Protein AF-W2XQ19-F1 (afdb_monomer)

InterPro domains:
  IPR007527 Zinc finger, SWIM-type [PS50966] (382-413)

Nearest PDB structures (foldseek):
  2lcc-assembly1_A  TM=5.956E-01  e=3.019E-01  Homo sapiens
  7jil-assembly1_P  TM=5.906E-01  e=4.574E-01  Flavobacterium johnsoniae
  6bph-assembly1_A-2  TM=5.770E-01  e=8.098E-01  Homo sapiens
  2eko-assembly1_A  TM=5.003E-01  e=1.165E+00  Homo sapiens
  2z59-assembly1_A  TM=5.015E-01  e=5.828E+00  Mus musculus

pLDDT: mean 86.57, std 11.74, range [40.53, 98.38]

Solvent-accessible surface area (backbone atoms only — not comparable to full-atom values): 29221 Å² total; per-residue (Å²): 130,65,74,77,68,33,32,41,75,40,78,76,48,74,51,76,43,78,47,97,85,74,44,79,33,49,36,41,30,33,34,20,60,50,26,44,48,44,54,59,24,32,59,67,38,20,71,89,72,46,34,48,36,38,53,58,75,36,73,49,47,27,62,87,58,27,30,42,27,46,34,24,32,64,21,24,41,61,39,97,88,75,42,60,37,65,42,53,46,57,28,35,37,39,41,26,54,58,96,40,34,66,55,45,33,52,53,52,52,51,53,35,50,47,31,31,76,76,70,72,42,81,70,69,58,40,32,39,39,36,60,97,44,68,39,56,54,52,21,46,41,76,77,32,74,82,44,44,52,21,17,47,79,76,61,83,92,54,56,70,58,37,63,29,59,37,72,39,25,34,52,40,54,51,49,49,52,36,53,53,30,46,74,73,69,37,50,70,60,35,50,51,46,42,61,64,49,54,27,93,66,35,53,30,41,23,45,38,61,69,78,37,49,30,46,53,35,63,55,65,31,54,54,52,48,52,53,46,51,55,60,73,46,47,87,54,52,43,24,54,72,67,50,32,65,72,46,40,52,42,50,50,39,37,49,63,38,54,71,55,48,77,81,52,81,68,66,33,16,34,36,46,57,50,61,68,50,69,65,37,53,54,51,12,58,40,41,68,36,87,46,13,41,40,81,36,70,54,95,95,37,76,45,27,38,37,30,46,26,80,64,19,24,50,93,54,98,37,91,56,47,48,68,51,46,69,67,58,50,49,50,29,56,37,22,60,70,36,42,74,74,80,91,74,62,72,83,47,44,50,74,51,60,57,32,58,38,50,35,37,51,73,46,97,68,93,78,86,74,66,58,60,56,52,60,46,56,59,72,56,49,52,49,46,50,58,25,42,48,58,46,44,63,55,20,25,48,28,26,59,54,38,28,67,54,55,26,45,36,35,77,76,64,68,44,51,65,68,53,34,56,72,57,44,79,92,68,79,76,86,71,82,76,77,79,77,77,64,99,80,73,75,64,42,70,82,38,69,90,52,6,34,74,57,33,43,59,43,43,75,75,36,62,68,70,59,48,69,22,38,39,45,40,78,44,79,43,81,50,101,93,45,79,43,77,45,77,40,61,27,34,29,41,72,54,50,77,57,96,95,40,61,33,30,43,66,51,44,83,58,94,84,64,85,74,80,64,34,42,58,67,56,45,20,49,34,52,26,48,17,54,67,74,67,51,66,55,112

Organism: NCBI:txid1317063

Mean predicted aligned error: 12.82 Å

Foldseek 3Di:
DPPVQQLDKDFLDKDWDQDPVRDIKIKTKIAGNLLLCLLVLQCVACVPQFWEKEWDWFFQLALLTWTKIFIFGKFWDQDQFPGIFIATRGNIIMTMNDQALVSLLVNLVSSQVCCCVPVVDGHAGAEYAYEQDPSNLNSCCVNHVNHQYQYADDDPVCVLLLLALEPLLSVLLLVQVLVVCVVVVNPVVSVVCCVQQVPPRRVRQHQCSSVFFLDGNDCVNVVVLSVVLCVQCDPSGNHHPCCCVPPSVSSSSCVSSPVQPPVPNHSGHSADWDFDDLVLLVLLVQFLDAQQKDFDDDPNDGFKMKGFDPQQGPPDLHPNPGGPDPVLVVQQVCSNNNDHDPPDHSVCCCVRHSGMKIKGFQDDDQADDPLLDRTDDPVRQVVQVNGIDISGNVRSSRRGDGSRSQNCCVVPRVRDSVSNSVNDDPDNDDHDDPPDPDPPDQADCCHDDLNLVNLLVCCVSCVCPLAQFWWWDWDWDQDPVGTDTDIFIWTWHRWDDDPNFIWIATHTPDPPDDDDTDGSNRVSVRSSVCVNVVHGRD

Radius of gyration: 28.36 Å; Cα contacts (8 Å, |Δi|>4): 983; chains: 1; bounding box: 68×87×69 Å

Secondary structure (DSSP, 8-state):
--GGGTS--EEEEEEEEE-TTSPEEEEEEEE-HHHHTHHHHHHHHSTTT-EEEEE--B--SBTT-PEEEEEEEEEEEEETTTEEEEEEEEEEEEEESS--HHHHHHHHHHHHHHHHHHHSS---EEEEEE-S-HHHHHHHHHH-TT-EEEE----GGGTTGGG-SSHHHHHHHHHHHHHHHHHTT-HHHHHHHHHHHSSTTT---STTTTSSTT--S--HHHHHHHHHHHHHHTT-TTB-HHHIIIIIHHHHHHHHHHHHHTT--PPP-SS--EEPPHHHHHHHHHHTSTTSEEEEEETTEEEEEEEE-GGG-TTSS-TT-----HHHHHHHHHHTTT---SS--GGGIIIIISSEEEEEE---------TT-SEE-HHHHHHHHHHEEE-SHHHHHHSS--HHHHHHHHHHS---HHHHHHHS-SSPPPPPPPPPPPTT-PPPTTSSTT-HHHHHHHHHH-TTTTTT-EEEEEEEEEETTEEEEEEEEEEEPPPEEETTEEEB-EEESSTT---PPB-HHHHHHHHHHHHHTT----

Structure (mmCIF, N/CA/C/O backbone):
data_AF-W2XQ19-F1
#
_entry.id   AF-W2XQ19-F1
#
loop_
_atom_site.group_PDB
_atom_site.id
_atom_site.type_symbol
_atom_site.label_atom_id
_atom_site.label_alt_id
_atom_site.label_comp_id
_atom_site.label_asym_id
_atom_site.label_entity_id
_atom_site.label_seq_id
_atom_site.pdbx_PDB_ins_code
_atom_site.Cartn_x
_atom_site.Cartn_y
_atom_site.Cartn_z
_atom_site.occupancy
_atom_site.B_iso_or_equiv
_atom_site.auth_seq_id
_atom_site.auth_comp_id
_atom_site.auth_asym_id
_atom_site.auth_atom_id
_atom_site.pdbx_PDB_model_num
ATOM 1 N N . LEU A 1 1 ? -34.013 -11.046 6.989 1.00 50.22 1 LEU A N 1
ATOM 2 C CA . LEU A 1 1 ? -34.035 -10.054 8.091 1.00 50.22 1 LEU A CA 1
ATOM 3 C C . LEU A 1 1 ? -34.482 -8.712 7.527 1.00 50.22 1 LEU A C 1
ATOM 5 O O . LEU A 1 1 ? -33.876 -8.300 6.537 1.00 50.22 1 LEU A O 1
ATOM 9 N N . PRO A 1 2 ? -35.507 -8.062 8.109 1.00 53.50 2 PRO A N 1
ATOM 10 C CA . PRO A 1 2 ? -35.927 -6.715 7.716 1.00 53.50 2 PRO A CA 1
ATOM 11 C C . PRO A 1 2 ? -34.739 -5.743 7.729 1.00 53.50 2 PRO A C 1
ATOM 13 O O . PRO A 1 2 ? -33.832 -5.902 8.550 1.00 53.50 2 PRO A O 1
ATOM 16 N N . SER A 1 3 ? -34.719 -4.759 6.822 1.00 59.03 3 SER A N 1
ATOM 17 C CA . SER A 1 3 ? -33.592 -3.819 6.677 1.00 59.03 3 SER A CA 1
ATOM 18 C C . SER A 1 3 ? -33.279 -3.067 7.975 1.00 59.03 3 SER A C 1
ATOM 20 O O . SER A 1 3 ? -32.106 -2.873 8.278 1.00 59.03 3 SER A O 1
ATOM 22 N N . ALA A 1 4 ? -34.306 -2.757 8.776 1.00 60.00 4 ALA A N 1
ATOM 23 C CA . ALA A 1 4 ? -34.191 -2.049 10.051 1.00 60.00 4 ALA A CA 1
ATOM 24 C C . ALA A 1 4 ? -33.235 -2.721 11.059 1.00 60.00 4 ALA A C 1
ATOM 26 O O . ALA A 1 4 ? -32.484 -2.034 11.739 1.00 60.00 4 ALA A O 1
ATOM 27 N N . TYR A 1 5 ? -33.180 -4.058 11.107 1.00 73.62 5 TYR A N 1
ATOM 28 C CA . TYR A 1 5 ? -32.323 -4.787 12.060 1.00 73.62 5 TYR A CA 1
ATOM 29 C C . TYR A 1 5 ? -30.853 -4.880 11.637 1.00 73.62 5 TYR A C 1
ATOM 31 O O . TYR A 1 5 ? -30.001 -5.328 12.411 1.00 73.62 5 TYR A O 1
ATOM 39 N N . GLN A 1 6 ? -30.539 -4.557 10.381 1.00 79.94 6 GLN A N 1
ATOM 40 C CA . GLN A 1 6 ? -29.196 -4.775 9.845 1.00 79.94 6 GLN A CA 1
ATOM 41 C C . GLN A 1 6 ? -28.210 -3.688 10.273 1.00 79.94 6 GLN A C 1
ATOM 43 O O . GLN A 1 6 ? -27.026 -3.985 10.442 1.00 79.94 6 GLN A O 1
ATOM 48 N N . ASP A 1 7 ? -28.714 -2.470 10.462 1.00 83.25 7 ASP A N 1
ATOM 49 C CA . ASP A 1 7 ? -27.921 -1.274 10.749 1.00 83.25 7 ASP A CA 1
ATOM 50 C C . ASP A 1 7 ? -28.029 -0.818 12.217 1.00 83.25 7 ASP A C 1
ATOM 52 O O . ASP A 1 7 ? -27.381 0.148 12.610 1.00 83.25 7 ASP A O 1
ATOM 56 N N . GLU A 1 8 ? -28.804 -1.542 13.030 1.00 87.75 8 GLU A N 1
ATOM 57 C CA . GLU A 1 8 ? -28.937 -1.326 14.471 1.00 87.75 8 GLU A CA 1
ATOM 58 C C . GLU A 1 8 ? -27.582 -1.428 15.189 1.00 87.75 8 GLU A C 1
ATOM 60 O O . GLU A 1 8 ? -26.758 -2.299 14.878 1.00 87.75 8 GLU A O 1
ATOM 65 N N . LEU A 1 9 ? -27.372 -0.535 16.161 1.00 93.19 9 LEU A N 1
ATOM 66 C CA . LEU A 1 9 ? -26.183 -0.524 17.000 1.00 93.19 9 LEU A CA 1
ATOM 67 C C . LEU A 1 9 ? -26.186 -1.731 17.936 1.00 93.19 9 LEU A C 1
ATOM 69 O O . LEU A 1 9 ? -27.087 -1.917 18.745 1.00 93.19 9 LEU A O 1
ATOM 73 N N . ILE A 1 10 ? -25.129 -2.529 17.847 1.00 94.31 10 ILE A N 1
ATOM 74 C CA . ILE A 1 10 ? -24.847 -3.644 18.742 1.00 94.31 10 ILE A CA 1
ATOM 75 C C . ILE A 1 10 ? -23.614 -3.280 19.551 1.00 94.31 10 ILE A C 1
ATOM 77 O O . ILE A 1 10 ? -22.524 -3.149 18.990 1.00 94.31 10 ILE A O 1
ATOM 81 N N . VAL A 1 11 ? -23.776 -3.170 20.866 1.00 96.75 11 VAL A N 1
ATOM 82 C CA . VAL A 1 11 ? -22.646 -3.094 21.794 1.00 96.75 11 VAL A CA 1
ATOM 83 C C . VAL A 1 11 ? -22.060 -4.496 21.940 1.00 96.75 11 VAL A C 1
ATOM 85 O O . VAL A 1 11 ? -22.743 -5.430 22.350 1.00 96.75 11 VAL A O 1
ATOM 88 N N . LEU A 1 12 ? -20.796 -4.655 21.558 1.00 97.31 12 LEU A N 1
ATOM 89 C CA . LEU A 1 12 ? -20.065 -5.917 21.654 1.00 97.31 12 LEU A CA 1
ATOM 90 C C . LEU A 1 12 ? -19.408 -6.087 23.020 1.00 97.31 12 LEU A C 1
ATOM 92 O O . LEU A 1 12 ? -19.317 -7.209 23.516 1.00 97.31 12 LEU A O 1
ATOM 96 N N . HIS A 1 13 ? -18.910 -4.987 23.586 1.00 97.50 13 HIS A N 1
ATOM 97 C CA . HIS A 1 13 ? -18.215 -4.972 24.863 1.00 97.50 13 HIS A CA 1
ATOM 98 C C . HIS A 1 13 ? -18.127 -3.547 25.423 1.00 97.50 13 HIS A C 1
ATOM 100 O O . HIS A 1 13 ? -18.099 -2.576 24.666 1.00 97.50 13 HIS A O 1
ATOM 106 N N . THR A 1 14 ? -18.034 -3.434 26.742 1.00 96.94 14 THR A N 1
ATOM 107 C CA . THR A 1 14 ? -17.713 -2.196 27.456 1.00 96.94 14 THR A CA 1
ATOM 108 C C . THR A 1 14 ? -16.652 -2.508 28.493 1.00 96.94 14 THR A C 1
ATOM 110 O O . THR A 1 14 ? -16.767 -3.520 29.185 1.00 96.94 14 THR A O 1
ATOM 113 N N . PHE A 1 15 ? -15.661 -1.639 28.636 1.00 95.62 15 PHE A N 1
ATOM 114 C CA . PHE A 1 15 ? -14.580 -1.834 29.593 1.00 95.62 15 PHE A CA 1
ATOM 115 C C . PHE A 1 15 ? -14.173 -0.527 30.260 1.00 95.62 15 PHE A C 1
ATOM 117 O O . PHE A 1 15 ? -14.484 0.570 29.788 1.00 95.62 15 PHE A O 1
ATOM 124 N N . GLN A 1 16 ? -13.437 -0.682 31.356 1.00 94.06 16 GLN A N 1
ATOM 125 C CA . GLN A 1 16 ? -12.764 0.400 32.051 1.00 94.06 16 GLN A CA 1
ATOM 126 C C . GLN A 1 16 ? -11.279 0.074 32.226 1.00 94.06 16 GLN A C 1
ATOM 128 O O . GLN A 1 16 ? -10.871 -1.077 32.419 1.00 94.06 16 GLN A O 1
ATOM 133 N N . GLU A 1 17 ? -10.454 1.102 32.151 1.00 91.44 17 GLU A N 1
ATOM 134 C CA . GLU A 1 17 ? -9.017 1.033 32.347 1.00 91.44 17 GLU A CA 1
ATOM 135 C C . GLU A 1 17 ? -8.596 2.129 33.310 1.00 91.44 17 GLU A C 1
ATOM 137 O O . GLU A 1 17 ? -8.955 3.286 33.126 1.00 91.44 17 GLU A O 1
ATOM 142 N N . LYS A 1 18 ? -7.818 1.754 34.322 1.00 90.00 18 LYS A N 1
ATOM 143 C CA . LYS A 1 18 ? -7.140 2.718 35.175 1.00 90.00 18 LYS A CA 1
ATOM 144 C C . LYS A 1 18 ? -5.852 3.155 34.474 1.00 90.00 18 LYS A C 1
ATOM 146 O O . LYS A 1 18 ? -5.035 2.300 34.132 1.00 90.00 18 LYS A O 1
ATOM 151 N N . LEU A 1 19 ? -5.726 4.449 34.214 1.00 87.12 19 LEU A N 1
ATOM 152 C CA . LEU A 1 19 ? -4.583 5.082 33.567 1.00 87.12 19 LEU A CA 1
ATOM 153 C C . LEU A 1 19 ? -3.469 5.369 34.589 1.00 87.12 19 LEU A C 1
ATOM 155 O O . LEU A 1 19 ? -3.647 5.205 35.796 1.00 87.12 19 LEU A O 1
ATOM 159 N N . SER A 1 20 ? -2.296 5.772 34.096 1.00 82.88 20 SER A N 1
ATOM 160 C CA . SER A 1 20 ? -1.108 6.044 34.920 1.00 82.88 20 SER A CA 1
ATOM 161 C C . SER A 1 20 ? -1.259 7.238 35.867 1.00 82.88 20 SER A C 1
ATOM 163 O O . SER A 1 20 ? -0.516 7.341 36.834 1.00 82.88 20 SER A O 1
ATOM 165 N N . ASP A 1 21 ? -2.195 8.135 35.580 1.00 84.94 21 ASP A N 1
ATOM 166 C CA . ASP A 1 21 ? -2.564 9.307 36.381 1.00 84.94 21 ASP A CA 1
ATOM 167 C C . ASP A 1 21 ? -3.715 9.014 37.364 1.00 84.94 21 ASP A C 1
ATOM 169 O O . ASP A 1 21 ? -4.352 9.935 37.867 1.00 84.94 21 ASP A O 1
ATOM 173 N N . ASP A 1 22 ? -3.993 7.732 37.624 1.00 83.00 22 ASP A N 1
ATOM 174 C CA . ASP A 1 22 ? -5.127 7.232 38.409 1.00 83.00 22 ASP A CA 1
ATOM 175 C C . ASP A 1 22 ? -6.520 7.554 37.832 1.00 83.00 22 ASP A C 1
ATOM 177 O O . ASP A 1 22 ? -7.531 7.141 38.415 1.00 83.00 22 ASP A O 1
ATOM 181 N N . GLU A 1 23 ? -6.614 8.194 36.662 1.00 86.12 23 GLU A N 1
ATOM 182 C CA . GLU A 1 23 ? -7.892 8.408 35.995 1.00 86.12 23 GLU A CA 1
ATOM 183 C C . GLU A 1 23 ? -8.458 7.109 35.411 1.00 86.12 23 GLU A C 1
ATOM 185 O O . GLU A 1 23 ? -7.745 6.169 35.059 1.00 86.12 23 GLU A O 1
ATOM 190 N N . VAL A 1 24 ? -9.783 7.058 35.258 1.00 87.56 24 VAL A N 1
ATOM 191 C CA . VAL A 1 24 ? -10.458 5.942 34.590 1.00 87.56 24 VAL A CA 1
ATOM 192 C C . VAL A 1 24 ? -10.791 6.326 33.145 1.00 87.56 24 VAL A C 1
ATOM 194 O O . VAL A 1 24 ? -11.516 7.290 32.874 1.00 87.56 24 VAL A O 1
ATOM 197 N N . SER A 1 25 ? -10.263 5.545 32.204 1.00 88.19 25 SER A N 1
ATOM 198 C CA . SER A 1 25 ? -10.648 5.531 30.795 1.00 88.19 25 SER A CA 1
ATOM 199 C C . SER A 1 25 ? -11.778 4.529 30.590 1.00 88.19 25 SER A C 1
ATOM 201 O O . SER A 1 25 ? -11.715 3.395 31.065 1.00 88.19 25 SER A O 1
ATOM 203 N N . LEU A 1 26 ? -12.815 4.944 29.870 1.00 92.81 26 LEU A N 1
ATOM 204 C CA . LEU A 1 26 ? -13.950 4.103 29.508 1.00 92.81 26 LEU A CA 1
ATOM 205 C C . LEU A 1 26 ? -13.901 3.814 28.011 1.00 92.81 26 LEU A C 1
ATOM 207 O O . LEU A 1 26 ? -13.555 4.690 27.212 1.00 92.81 26 LEU A O 1
ATOM 211 N N . GLY A 1 27 ? -14.276 2.593 27.640 1.00 94.88 27 GLY A N 1
ATOM 212 C CA . GLY A 1 27 ? -14.330 2.149 26.256 1.00 94.88 27 GLY A CA 1
ATOM 213 C C . GLY A 1 27 ? -15.631 1.425 25.940 1.00 94.88 27 GLY A C 1
ATOM 214 O O . GLY A 1 27 ? -16.094 0.581 26.708 1.00 94.88 27 GLY A O 1
ATOM 215 N N . VAL A 1 28 ? -16.208 1.740 24.782 1.00 96.25 28 VAL A N 1
ATOM 216 C CA . VAL A 1 28 ? -17.376 1.056 24.221 1.00 96.25 28 VAL A CA 1
ATOM 217 C C . VAL A 1 28 ? -17.013 0.514 22.848 1.00 96.25 28 VAL A C 1
ATOM 219 O O . VAL A 1 28 ? -16.637 1.261 21.943 1.00 96.25 28 VAL A O 1
ATOM 222 N N . LEU A 1 29 ? -17.154 -0.797 22.687 1.00 97.38 29 LEU A N 1
ATOM 223 C CA . LEU A 1 29 ? -16.968 -1.492 21.426 1.00 97.38 29 LEU A CA 1
ATOM 224 C C . LEU A 1 29 ? -18.319 -1.791 20.804 1.00 97.38 29 LEU A C 1
ATOM 226 O O . LEU A 1 29 ? -19.171 -2.413 21.440 1.00 97.38 29 LEU A O 1
ATOM 230 N N . PHE A 1 30 ? -18.518 -1.388 19.557 1.00 97.12 30 PHE A N 1
ATOM 231 C CA . PHE A 1 30 ? -19.815 -1.533 18.914 1.00 97.12 30 PHE A CA 1
ATOM 232 C C . PHE A 1 30 ? -19.708 -1.767 17.406 1.00 97.12 30 PHE A C 1
ATOM 234 O O . PHE A 1 30 ? -18.692 -1.509 16.756 1.00 97.12 30 PHE A O 1
ATOM 241 N N . THR A 1 31 ? -20.776 -2.306 16.834 1.00 96.38 31 THR A N 1
ATOM 242 C CA . THR A 1 31 ? -20.902 -2.593 15.403 1.00 96.38 31 THR A CA 1
ATOM 243 C C . THR A 1 31 ? -22.377 -2.582 14.990 1.00 96.38 31 THR A C 1
ATOM 245 O O . THR A 1 31 ? -23.251 -2.270 15.792 1.00 96.38 31 THR A O 1
ATOM 248 N N . SER A 1 32 ? -22.658 -2.951 13.745 1.00 93.75 32 SER A N 1
ATOM 249 C CA . SER A 1 32 ? -23.968 -3.419 13.302 1.00 93.75 32 SER A CA 1
ATOM 250 C C . SER A 1 32 ? -23.821 -4.780 12.622 1.00 93.75 32 SER A C 1
ATOM 252 O O . SER A 1 32 ? -22.726 -5.169 12.197 1.00 93.75 32 SER A O 1
ATOM 254 N N . ARG A 1 33 ? -24.927 -5.513 12.452 1.00 90.69 33 ARG A N 1
ATOM 255 C CA . ARG A 1 33 ? -24.913 -6.815 11.752 1.00 90.69 33 ARG A CA 1
ATOM 256 C C . ARG A 1 33 ? -24.330 -6.677 10.349 1.00 90.69 33 ARG A C 1
ATOM 258 O O . ARG A 1 33 ? -23.578 -7.540 9.895 1.00 90.69 33 ARG A O 1
ATOM 265 N N . ARG A 1 34 ? -24.656 -5.578 9.665 1.00 88.44 34 ARG A N 1
ATOM 266 C CA . ARG A 1 34 ? -24.180 -5.310 8.310 1.00 88.44 34 ARG A CA 1
ATOM 267 C C . ARG A 1 34 ? -22.684 -5.023 8.258 1.00 88.44 34 ARG A C 1
ATOM 269 O O . ARG A 1 34 ? -22.021 -5.536 7.358 1.00 88.44 34 ARG A O 1
ATOM 276 N N . LEU A 1 35 ? -22.147 -4.250 9.202 1.00 92.31 35 LEU A N 1
ATOM 277 C CA . LEU A 1 35 ? -20.713 -3.960 9.230 1.00 92.31 35 LEU A CA 1
ATOM 278 C C . LEU A 1 35 ? -19.896 -5.183 9.641 1.00 92.31 35 LEU A C 1
ATOM 280 O O . LEU A 1 35 ? -18.927 -5.514 8.960 1.00 92.31 35 LEU A O 1
ATOM 284 N N . PHE A 1 36 ? -20.323 -5.921 10.669 1.00 93.94 36 PHE A N 1
ATOM 285 C CA . PHE A 1 36 ? -19.599 -7.110 11.124 1.00 93.94 36 PHE A CA 1
ATOM 286 C C . PHE A 1 36 ? -19.505 -8.191 10.031 1.00 93.94 36 PHE A C 1
ATOM 288 O O . PHE A 1 36 ? -18.485 -8.870 9.891 1.00 93.94 36 PHE A O 1
ATOM 295 N N . ARG A 1 37 ? -20.524 -8.283 9.161 1.00 90.69 37 ARG A N 1
ATOM 296 C CA . ARG A 1 37 ? -20.538 -9.150 7.967 1.00 90.69 37 ARG A CA 1
ATOM 297 C C . ARG A 1 37 ? -19.362 -8.896 7.013 1.00 90.69 37 ARG A C 1
ATOM 299 O O . ARG A 1 37 ? -18.996 -9.808 6.272 1.00 90.69 37 ARG A O 1
ATOM 306 N N . ASN A 1 38 ? -18.723 -7.722 7.040 1.00 92.19 38 ASN A N 1
ATOM 307 C CA . ASN A 1 38 ? -17.539 -7.446 6.217 1.00 92.19 38 ASN A CA 1
ATOM 308 C C . ASN A 1 38 ? -16.386 -8.425 6.489 1.00 92.19 38 ASN A C 1
ATOM 310 O O . ASN A 1 38 ? -15.636 -8.726 5.562 1.00 92.19 38 ASN A O 1
ATOM 314 N N . LEU A 1 39 ? -16.290 -9.016 7.688 1.00 92.88 39 LEU A N 1
ATOM 315 C CA . LEU A 1 39 ? -15.332 -10.095 7.966 1.00 92.88 39 LEU A CA 1
ATOM 316 C C . LEU A 1 39 ? -15.562 -11.336 7.093 1.00 92.88 39 LEU A C 1
ATOM 318 O O . LEU A 1 39 ? -14.599 -11.947 6.628 1.00 92.88 39 LEU A O 1
ATOM 322 N N . LEU A 1 40 ? -16.819 -11.694 6.807 1.00 90.94 40 LEU A N 1
ATOM 323 C CA . LEU A 1 40 ? -17.132 -12.805 5.901 1.00 90.94 40 LEU A CA 1
ATOM 324 C C . LEU A 1 40 ? -16.686 -12.499 4.469 1.00 90.94 40 LEU A C 1
ATOM 326 O O . LEU A 1 40 ? -16.165 -13.380 3.781 1.00 90.94 40 LEU A O 1
ATOM 330 N N . PHE A 1 41 ? -16.872 -11.259 4.012 1.00 91.25 41 PHE A N 1
ATOM 331 C CA . PHE A 1 41 ? -16.454 -10.846 2.672 1.00 91.25 41 PHE A CA 1
ATOM 332 C C . PHE A 1 41 ? -14.939 -10.761 2.545 1.00 91.25 41 PHE A C 1
ATOM 334 O O . PHE A 1 41 ? -14.404 -11.254 1.553 1.00 91.25 41 PHE A O 1
ATOM 341 N N . ALA A 1 42 ? -14.257 -10.239 3.565 1.00 92.31 42 ALA A N 1
ATOM 342 C CA . ALA A 1 42 ? -12.802 -10.230 3.649 1.00 92.31 42 ALA A CA 1
ATOM 343 C C . ALA A 1 42 ? -12.244 -11.658 3.624 1.00 92.31 42 ALA A C 1
ATOM 345 O O . ALA A 1 42 ? -11.396 -11.977 2.794 1.00 92.31 42 ALA A O 1
ATOM 346 N N . ARG A 1 43 ? -12.788 -12.568 4.447 1.00 91.50 43 ARG A N 1
ATOM 347 C CA . ARG A 1 43 ? -12.384 -13.984 4.455 1.00 91.50 43 ARG A CA 1
ATOM 348 C C . ARG A 1 43 ? -12.566 -14.643 3.092 1.00 91.50 43 ARG A C 1
ATOM 350 O O . ARG A 1 43 ? -11.739 -15.459 2.699 1.00 91.50 43 ARG A O 1
ATOM 357 N N . LYS A 1 44 ? -13.650 -14.332 2.374 1.00 90.19 44 LYS A N 1
ATOM 358 C CA . LYS A 1 44 ? -13.896 -14.882 1.033 1.00 90.19 44 LYS A CA 1
ATOM 359 C C . LYS A 1 44 ? -12.941 -14.316 -0.018 1.00 90.19 44 LYS A C 1
ATOM 361 O O . LYS A 1 44 ? -12.474 -15.090 -0.845 1.00 90.19 44 LYS A O 1
ATOM 366 N N . GLY A 1 45 ? -12.642 -13.019 -0.003 1.00 87.94 45 GLY A N 1
ATOM 367 C CA . GLY A 1 45 ? -11.827 -12.404 -1.055 1.00 87.94 45 GLY A CA 1
ATOM 368 C C . GLY A 1 45 ? -10.322 -12.395 -0.799 1.00 87.94 45 GLY A C 1
ATOM 369 O O . GLY A 1 45 ? -9.551 -12.337 -1.751 1.00 87.94 45 GLY A O 1
ATOM 370 N N . HIS A 1 46 ? -9.877 -12.507 0.455 1.00 82.75 46 HIS A N 1
ATOM 371 C CA . HIS A 1 46 ? -8.453 -12.478 0.819 1.00 82.75 46 HIS A CA 1
ATOM 372 C C . HIS A 1 46 ? -7.830 -13.877 0.931 1.00 82.75 46 HIS A C 1
ATOM 374 O O . HIS A 1 46 ? -6.698 -14.002 1.394 1.00 82.75 46 HIS A O 1
ATOM 380 N N . ARG A 1 47 ? -8.525 -14.935 0.485 1.00 78.19 47 ARG A N 1
ATOM 381 C CA . ARG A 1 47 ? -8.112 -16.345 0.655 1.00 78.19 47 ARG A CA 1
ATOM 382 C C . ARG A 1 47 ? -6.670 -16.651 0.239 1.00 78.19 47 ARG A C 1
ATOM 384 O O . ARG A 1 47 ? -6.057 -17.519 0.840 1.00 78.19 47 ARG A O 1
ATOM 391 N N . HIS A 1 48 ? -6.145 -15.947 -0.763 1.00 74.12 48 HIS A N 1
ATOM 392 C CA . HIS A 1 48 ? -4.810 -16.202 -1.316 1.00 74.12 48 HIS A CA 1
ATOM 393 C C . HIS A 1 48 ? -3.695 -15.334 -0.719 1.00 74.12 48 HIS A C 1
ATOM 395 O O . HIS A 1 48 ? -2.529 -15.681 -0.858 1.00 74.12 48 HIS A O 1
ATOM 401 N N . HIS A 1 49 ? -4.036 -14.214 -0.074 1.00 77.00 49 HIS A N 1
ATOM 402 C CA . HIS A 1 49 ? -3.053 -13.225 0.386 1.00 77.00 49 HIS A CA 1
ATOM 403 C C . HIS A 1 49 ? -3.042 -13.062 1.910 1.00 77.00 49 HIS A C 1
ATOM 405 O O . HIS A 1 49 ? -2.023 -12.673 2.463 1.00 77.00 49 HIS A O 1
ATOM 411 N N . GLY A 1 50 ? -4.144 -13.384 2.592 1.00 85.88 50 GLY A N 1
ATOM 412 C CA . GLY A 1 50 ? -4.338 -13.112 4.014 1.00 85.88 50 GLY A CA 1
ATOM 413 C C . GLY A 1 50 ? -5.128 -11.823 4.261 1.00 85.88 50 GLY A C 1
ATOM 414 O O . GLY A 1 50 ? -5.156 -10.900 3.442 1.00 85.88 50 GLY A O 1
ATOM 415 N N . ILE A 1 51 ? -5.838 -11.773 5.389 1.00 92.69 51 ILE A N 1
ATOM 416 C CA . ILE A 1 51 ? -6.681 -10.625 5.741 1.00 92.69 51 ILE A CA 1
ATOM 417 C C . ILE A 1 51 ? -5.783 -9.463 6.171 1.00 92.69 51 ILE A C 1
ATOM 419 O O . ILE A 1 51 ? -4.903 -9.636 7.015 1.00 92.69 51 ILE A O 1
ATOM 423 N N . VAL A 1 52 ? -6.027 -8.286 5.591 1.00 94.19 52 VAL A N 1
ATOM 424 C CA . VAL A 1 52 ? -5.445 -7.019 6.046 1.00 94.19 52 VAL A CA 1
ATOM 425 C C . VAL A 1 52 ? -6.488 -6.256 6.844 1.00 94.19 52 VAL A C 1
ATOM 427 O O . VAL A 1 52 ? -7.655 -6.197 6.444 1.00 94.19 52 VAL A O 1
ATOM 430 N N . VAL A 1 53 ? -6.070 -5.668 7.956 1.00 94.81 53 VAL A N 1
ATOM 431 C CA . VAL A 1 53 ? -6.897 -4.772 8.763 1.00 94.81 53 VAL A CA 1
ATOM 432 C C . VAL A 1 53 ? -6.193 -3.437 8.954 1.00 94.81 53 VAL A C 1
ATOM 434 O O . VAL A 1 53 ? -4.970 -3.349 8.884 1.00 94.81 53 VAL A O 1
ATOM 437 N N . SER A 1 54 ? -6.983 -2.399 9.182 1.00 93.75 54 SER A N 1
ATOM 438 C CA . SER A 1 54 ? -6.515 -1.050 9.455 1.00 93.75 54 SER A CA 1
ATOM 439 C C . SER A 1 54 ? -7.284 -0.480 10.633 1.00 93.75 54 SER A C 1
ATOM 441 O O . SER A 1 54 ? -8.498 -0.689 10.743 1.00 93.75 54 SER A O 1
ATOM 443 N N . VAL A 1 55 ? -6.564 0.261 11.467 1.00 92.19 55 VAL A N 1
ATOM 444 C CA . VAL A 1 55 ? -7.105 1.079 12.553 1.00 92.19 55 VAL A CA 1
ATOM 445 C C . VAL A 1 55 ? -6.492 2.469 12.477 1.00 92.19 55 VAL A C 1
ATOM 447 O O . VAL A 1 55 ? -5.343 2.607 12.062 1.00 92.19 55 VAL A O 1
ATOM 450 N N . ASP A 1 56 ? -7.284 3.487 12.795 1.00 88.44 56 ASP A N 1
ATOM 451 C CA . ASP A 1 56 ? -6.852 4.888 12.794 1.00 88.44 56 ASP A CA 1
ATOM 452 C C . ASP A 1 56 ? -7.832 5.715 13.624 1.00 88.44 56 ASP A C 1
ATOM 454 O O . ASP A 1 56 ? -9.001 5.835 13.246 1.00 88.44 56 ASP A O 1
ATOM 458 N N . GLY A 1 57 ? -7.376 6.268 14.745 1.00 84.31 57 GLY A N 1
ATOM 459 C CA . GLY A 1 57 ? -8.200 7.088 15.626 1.00 84.31 57 GLY A CA 1
ATOM 460 C C . GLY A 1 57 ? -8.700 8.362 14.943 1.00 84.31 57 GLY A C 1
ATOM 461 O O . GLY A 1 57 ? -7.972 9.056 14.233 1.00 84.31 57 GLY A O 1
ATOM 462 N N . THR A 1 58 ? -9.972 8.710 15.151 1.00 80.62 58 THR A N 1
ATOM 463 C CA . THR A 1 58 ? -10.517 10.003 14.739 1.00 80.62 58 THR A CA 1
ATOM 464 C C . THR A 1 58 ? -11.063 10.797 15.919 1.00 80.62 58 THR A C 1
ATOM 466 O O . THR A 1 58 ? -11.920 10.347 16.678 1.00 80.62 58 THR A O 1
ATOM 469 N N . TYR A 1 59 ? -10.553 12.020 16.045 1.00 78.25 59 TYR A N 1
ATOM 470 C CA . TYR A 1 59 ? -10.887 12.957 17.114 1.00 78.25 59 TYR A CA 1
ATOM 471 C C . TYR A 1 59 ? -12.051 13.885 16.743 1.00 78.25 59 TYR A C 1
ATOM 473 O O . TYR A 1 59 ? -12.414 14.023 15.566 1.00 78.25 59 TYR A O 1
ATOM 481 N N . ARG A 1 60 ? -12.507 14.645 17.751 1.00 79.38 60 ARG A N 1
ATOM 482 C CA . ARG A 1 60 ? -13.479 15.757 17.670 1.00 79.38 60 ARG A CA 1
ATOM 483 C C . ARG A 1 60 ? -14.948 15.352 17.595 1.00 79.38 60 ARG A C 1
ATOM 485 O O . ARG A 1 60 ? -15.785 16.169 17.244 1.00 79.38 60 ARG A O 1
ATOM 492 N N . LEU A 1 61 ? -15.299 14.108 17.897 1.00 83.94 61 LEU A N 1
ATOM 493 C CA . LEU A 1 61 ? -16.717 13.740 18.001 1.00 83.94 61 LEU A CA 1
ATOM 494 C C . LEU A 1 61 ? -17.317 14.152 19.346 1.00 83.94 61 LEU A C 1
ATOM 496 O O . LEU A 1 61 ? -18.479 14.532 19.408 1.00 83.94 61 LEU A O 1
ATOM 500 N N . HIS A 1 62 ? -16.505 14.133 20.398 1.00 91.25 62 HIS A N 1
ATOM 501 C CA . HIS A 1 62 ? -16.919 14.373 21.772 1.00 91.25 62 HIS A CA 1
ATOM 502 C C . HIS A 1 62 ? -16.201 15.596 22.359 1.00 91.25 62 HIS A C 1
ATOM 504 O O . HIS A 1 62 ? -15.006 15.769 22.112 1.00 91.25 62 HIS A O 1
ATOM 510 N N . HIS A 1 63 ? -16.900 16.425 23.145 1.00 87.75 63 HIS A N 1
ATOM 511 C CA . HIS A 1 63 ? -16.315 17.629 23.758 1.00 87.75 63 HIS A CA 1
ATOM 512 C C . HIS A 1 63 ? -15.161 17.309 24.715 1.00 87.75 63 HIS A C 1
ATOM 514 O O . HIS A 1 63 ? -14.205 18.071 24.797 1.00 87.75 63 HIS A O 1
ATOM 520 N N . GLY A 1 64 ? -15.220 16.165 25.402 1.00 86.75 64 GLY A N 1
ATOM 521 C CA . GLY A 1 64 ? -14.178 15.705 26.321 1.00 86.75 64 GLY A CA 1
ATOM 522 C C . GLY A 1 64 ? -12.998 15.016 25.631 1.00 86.75 64 GLY A C 1
ATOM 523 O O . GLY A 1 64 ? -12.262 14.295 26.291 1.00 86.75 64 GLY A O 1
ATOM 524 N N . GLY A 1 65 ? -12.859 15.146 24.307 1.00 87.69 65 GLY A N 1
ATOM 525 C CA . GLY A 1 65 ? -11.685 14.665 23.571 1.00 87.69 65 GLY A CA 1
ATOM 526 C C . GLY A 1 65 ? -11.632 13.160 23.290 1.00 87.69 65 GLY A C 1
ATOM 527 O O . GLY A 1 65 ? -10.591 12.679 22.867 1.00 87.69 65 GLY A O 1
ATOM 528 N N . TRP A 1 66 ? -12.732 12.422 23.477 1.00 92.00 66 TRP A N 1
ATOM 529 C CA . TRP A 1 66 ? -12.750 10.973 23.232 1.00 92.00 66 TRP A CA 1
ATOM 530 C C . TRP A 1 66 ? -12.543 10.650 21.746 1.00 92.00 66 TRP A C 1
ATOM 532 O O . TRP A 1 66 ? -13.038 11.361 20.858 1.00 92.00 66 TRP A O 1
ATOM 542 N N . THR A 1 67 ? -11.861 9.538 21.488 1.00 92.56 67 THR A N 1
ATOM 543 C CA . THR A 1 67 ? -11.528 9.052 20.150 1.00 92.56 67 THR A CA 1
ATOM 544 C C . THR A 1 67 ? -12.536 8.010 19.685 1.00 92.56 67 THR A C 1
ATOM 546 O O . THR A 1 67 ? -12.898 7.088 20.417 1.00 92.56 67 THR A O 1
ATOM 549 N N . LEU A 1 68 ? -12.952 8.112 18.422 1.00 95.06 68 LEU A N 1
ATOM 550 C CA . LEU A 1 68 ? -13.590 7.011 17.709 1.00 95.06 68 LEU A CA 1
ATOM 551 C C . LEU A 1 68 ? -12.572 6.339 16.788 1.00 95.06 68 LEU A C 1
ATOM 553 O O . LEU A 1 68 ? -12.060 6.954 15.857 1.00 95.06 68 LEU A O 1
ATOM 557 N N . VAL A 1 69 ? -12.319 5.063 17.023 1.00 95.12 69 VAL A N 1
ATOM 558 C CA . VAL A 1 69 ? -11.375 4.235 16.281 1.00 95.12 69 VAL A CA 1
ATOM 559 C C . VAL A 1 69 ? -12.165 3.258 15.400 1.00 95.12 69 VAL A C 1
ATOM 561 O O . VAL A 1 69 ? -12.724 2.281 15.906 1.00 95.12 69 VAL A O 1
ATOM 564 N N . PRO A 1 70 ? -12.253 3.477 14.079 1.00 95.31 70 PRO A N 1
ATOM 565 C CA . PRO A 1 70 ? -12.667 2.439 13.144 1.00 95.31 70 PRO A CA 1
ATOM 566 C C . PRO A 1 70 ? -11.693 1.257 13.128 1.00 95.31 70 PRO A C 1
ATOM 568 O O . PRO A 1 70 ? -10.496 1.423 12.912 1.00 95.31 70 PRO A O 1
ATOM 571 N N . PHE A 1 71 ? -12.241 0.050 13.222 1.00 96.31 71 PHE A N 1
ATOM 572 C CA . PHE A 1 71 ? -11.567 -1.196 12.877 1.00 96.31 71 PHE A CA 1
ATOM 573 C C . PHE A 1 71 ? -12.189 -1.762 11.607 1.00 96.31 71 PHE A C 1
ATOM 575 O O . PHE A 1 71 ? -13.405 -1.955 11.524 1.00 96.31 71 PHE A O 1
ATOM 582 N N . GLY A 1 72 ? -11.376 -2.046 10.596 1.00 95.12 72 GLY A N 1
ATOM 583 C CA . GLY A 1 72 ? -11.891 -2.528 9.322 1.00 95.12 72 GLY A CA 1
ATOM 584 C C . GLY A 1 72 ? -10.827 -3.114 8.416 1.00 95.12 72 GLY A C 1
ATOM 585 O O . GLY A 1 72 ? -9.650 -3.153 8.751 1.00 95.12 72 GLY A O 1
ATOM 586 N N . THR A 1 73 ? -11.251 -3.568 7.245 1.00 94.00 73 THR A N 1
ATOM 587 C CA . THR A 1 73 ? -10.372 -4.125 6.211 1.00 94.00 73 THR A CA 1
ATOM 588 C C . THR A 1 73 ? -10.269 -3.185 5.010 1.00 94.00 73 THR A C 1
ATOM 590 O O . THR A 1 73 ? -11.024 -2.220 4.892 1.00 94.00 73 THR A O 1
ATOM 593 N N . VAL A 1 74 ? -9.349 -3.456 4.090 1.00 92.06 74 VAL A N 1
ATOM 594 C CA . VAL A 1 74 ? -9.160 -2.678 2.863 1.00 92.06 74 VAL A CA 1
ATOM 595 C C . VAL A 1 74 ? -9.307 -3.598 1.658 1.00 92.06 74 VAL A C 1
ATOM 597 O O . VAL A 1 74 ? -8.724 -4.677 1.627 1.00 92.06 74 VAL A O 1
ATOM 600 N N . GLY A 1 75 ? -10.069 -3.154 0.660 1.00 91.69 75 GLY A N 1
ATOM 601 C CA . GLY A 1 75 ? -10.209 -3.839 -0.623 1.00 91.69 75 GLY A CA 1
ATOM 602 C C . GLY A 1 75 ? -9.933 -2.915 -1.803 1.00 91.69 75 GLY A C 1
ATOM 603 O O . GLY A 1 75 ? -10.046 -1.690 -1.695 1.00 91.69 75 GLY A O 1
ATOM 604 N N . VAL A 1 76 ? -9.596 -3.502 -2.946 1.00 91.62 76 VAL A N 1
ATOM 605 C CA . VAL A 1 76 ? -9.422 -2.776 -4.205 1.00 91.62 76 VAL A CA 1
ATOM 606 C C . VAL A 1 76 ? -10.760 -2.697 -4.925 1.00 91.62 76 VAL A C 1
ATOM 608 O O . VAL A 1 76 ? -11.490 -3.677 -5.037 1.00 91.62 76 VAL A O 1
ATOM 611 N N . ILE A 1 77 ? -11.067 -1.517 -5.444 1.00 88.44 77 ILE A N 1
ATOM 612 C CA . ILE A 1 77 ? -12.240 -1.259 -6.266 1.00 88.44 77 ILE A CA 1
ATOM 613 C C . ILE A 1 77 ? -11.831 -0.564 -7.559 1.00 88.44 77 ILE A C 1
ATOM 615 O O . ILE A 1 77 ? -10.906 0.254 -7.580 1.00 88.44 77 ILE A O 1
ATOM 619 N N . TYR A 1 78 ? -12.554 -0.858 -8.631 1.00 86.81 78 TYR A N 1
ATOM 620 C CA . TYR A 1 78 ? -12.498 -0.078 -9.855 1.00 86.81 78 TYR A CA 1
ATOM 621 C C . TYR A 1 78 ? -13.649 0.933 -9.890 1.00 86.81 78 TYR A C 1
ATOM 623 O O . TYR A 1 78 ? -14.815 0.579 -9.722 1.00 86.81 78 TYR A O 1
ATOM 631 N N . ASP A 1 79 ? -13.314 2.198 -10.129 1.00 81.88 79 ASP A N 1
ATOM 632 C CA . ASP A 1 79 ? -14.268 3.268 -10.403 1.00 81.88 79 ASP A CA 1
ATOM 633 C C . ASP A 1 79 ? -13.992 3.857 -11.793 1.00 81.88 79 ASP A C 1
ATOM 635 O O . ASP A 1 79 ? -12.842 4.114 -12.147 1.00 81.88 79 ASP A O 1
ATOM 639 N N . SER A 1 80 ? -15.030 4.102 -12.595 1.00 75.06 80 SER A N 1
ATOM 640 C CA . SER A 1 80 ? -14.860 4.584 -13.975 1.00 75.06 80 SER A CA 1
ATOM 641 C C . SER A 1 80 ? -14.225 5.977 -14.071 1.00 75.06 80 SER A C 1
ATOM 643 O O . SER A 1 80 ? -13.613 6.302 -15.090 1.00 75.06 80 SER A O 1
ATOM 645 N N . ARG A 1 81 ? -14.324 6.806 -13.022 1.00 74.75 81 ARG A N 1
ATOM 646 C CA . ARG A 1 81 ? -13.730 8.152 -12.974 1.00 74.75 81 ARG A CA 1
ATOM 647 C C . ARG A 1 81 ? -12.311 8.129 -12.419 1.00 74.75 81 ARG A C 1
ATOM 649 O O . ARG A 1 81 ? -11.459 8.885 -12.887 1.00 74.75 81 ARG A O 1
ATOM 656 N N . HIS A 1 82 ? -12.057 7.296 -11.413 1.00 73.88 82 HIS A N 1
ATOM 657 C CA . HIS A 1 82 ? -10.808 7.317 -10.644 1.00 73.88 82 HIS A CA 1
ATOM 658 C C . HIS A 1 82 ? -9.880 6.119 -10.891 1.00 73.88 82 HIS A C 1
ATOM 660 O O . HIS A 1 82 ? -8.728 6.143 -10.456 1.00 73.88 82 HIS A O 1
ATOM 666 N N . GLY A 1 83 ? -10.334 5.115 -11.639 1.00 85.62 83 GLY A N 1
ATOM 667 C CA . GLY A 1 83 ? -9.619 3.869 -11.878 1.00 85.62 83 GLY A CA 1
ATOM 668 C C . GLY A 1 83 ? -9.555 2.988 -10.631 1.00 85.62 83 GLY A C 1
ATOM 669 O O . GLY A 1 83 ? -10.430 3.032 -9.765 1.00 85.62 83 GLY A O 1
ATOM 670 N N . TYR A 1 84 ? -8.501 2.176 -10.548 1.00 89.19 84 TYR A N 1
ATOM 671 C CA . TYR A 1 84 ? -8.253 1.310 -9.399 1.00 89.19 84 TYR A CA 1
ATOM 672 C C . TYR A 1 84 ? -7.872 2.127 -8.166 1.00 89.19 84 TYR A C 1
ATOM 674 O O . TYR A 1 84 ? -6.941 2.937 -8.195 1.00 89.19 84 TYR A O 1
ATOM 682 N N . SER A 1 85 ? -8.581 1.897 -7.069 1.00 88.81 85 SER A N 1
ATOM 683 C CA . SER A 1 85 ? -8.336 2.555 -5.792 1.00 88.81 85 SER A CA 1
ATOM 684 C C . SER A 1 85 ? -8.633 1.620 -4.630 1.00 88.81 85 SER A C 1
ATOM 686 O O . SER A 1 85 ? -9.364 0.644 -4.764 1.00 88.81 85 SER A O 1
ATOM 688 N N . HIS A 1 86 ? -8.033 1.909 -3.481 1.00 90.62 86 HIS A N 1
ATOM 689 C CA . HIS A 1 86 ? -8.271 1.162 -2.252 1.00 90.62 86 HIS A CA 1
ATOM 690 C C . HIS A 1 86 ? -9.406 1.820 -1.477 1.00 90.62 86 HIS A C 1
ATOM 692 O O . HIS A 1 86 ? -9.460 3.049 -1.377 1.00 90.62 86 HIS A O 1
ATOM 698 N N . ARG A 1 87 ? -10.295 1.009 -0.913 1.00 90.25 87 ARG A N 1
ATOM 699 C CA . ARG A 1 87 ? -11.423 1.445 -0.095 1.00 90.25 87 ARG A CA 1
ATOM 700 C C . ARG A 1 87 ? -11.399 0.708 1.236 1.00 90.25 87 ARG A C 1
ATOM 702 O O . ARG A 1 87 ? -11.214 -0.504 1.270 1.00 90.25 87 ARG A O 1
ATOM 709 N N . PHE A 1 88 ? -11.604 1.454 2.315 1.00 92.62 88 PHE A N 1
ATOM 710 C CA . PHE A 1 88 ? -11.720 0.912 3.663 1.00 92.62 88 PHE A CA 1
ATOM 711 C C . PHE A 1 88 ? -13.144 0.424 3.924 1.00 92.62 88 PHE A C 1
ATOM 713 O O . PHE A 1 88 ? -14.089 1.127 3.566 1.00 92.62 88 PHE A O 1
ATOM 720 N N . PHE A 1 89 ? -13.296 -0.733 4.564 1.00 92.81 89 PHE A N 1
ATOM 721 C CA . PHE A 1 89 ? -14.541 -1.403 4.937 1.00 92.81 89 PHE A CA 1
ATOM 722 C C . PHE A 1 89 ? -14.591 -1.612 6.458 1.00 92.81 89 PHE A C 1
ATOM 724 O O . PHE A 1 89 ? -13.921 -2.520 6.952 1.00 92.81 89 PHE A O 1
ATOM 731 N N . PRO A 1 90 ? -15.362 -0.791 7.203 1.00 94.38 90 PRO A N 1
ATOM 732 C CA . PRO A 1 90 ? -15.444 -0.884 8.651 1.00 94.38 90 PRO A CA 1
ATOM 733 C C . PRO A 1 90 ? -16.144 -2.179 9.050 1.00 94.38 90 PRO A C 1
ATOM 735 O O . PRO A 1 90 ? -17.113 -2.602 8.421 1.00 94.38 90 PRO A O 1
ATOM 738 N N . ILE A 1 91 ? -15.635 -2.794 10.102 1.00 95.62 91 ILE A N 1
ATOM 739 C CA . ILE A 1 91 ? -16.156 -4.012 10.718 1.00 95.62 91 ILE A CA 1
ATOM 740 C C . ILE A 1 91 ? -16.759 -3.664 12.075 1.00 95.62 91 ILE A C 1
ATOM 742 O O . ILE A 1 91 ? -17.835 -4.149 12.410 1.00 95.62 91 ILE A O 1
ATOM 746 N N . ALA A 1 92 ? -16.079 -2.821 12.845 1.00 96.88 92 ALA A N 1
ATOM 747 C CA . ALA A 1 92 ? -16.508 -2.369 14.157 1.00 96.88 92 ALA A CA 1
ATOM 748 C C . ALA A 1 92 ? -15.852 -1.028 14.486 1.00 96.88 92 ALA A C 1
ATOM 750 O O . ALA A 1 92 ? -14.976 -0.553 13.759 1.00 96.88 92 ALA A O 1
ATOM 751 N N . TYR A 1 93 ? -16.273 -0.441 15.595 1.00 97.19 93 TYR A N 1
ATOM 752 C CA . TYR A 1 93 ? -15.716 0.787 16.123 1.00 97.19 93 TYR A CA 1
ATOM 753 C C . TYR A 1 93 ? -15.444 0.638 17.619 1.00 97.19 93 TYR A C 1
ATOM 755 O O . TYR A 1 93 ? -16.200 -0.018 18.338 1.00 97.19 93 TYR A O 1
ATOM 763 N N . LEU A 1 94 ? -14.378 1.287 18.072 1.00 97.25 94 LEU A N 1
ATOM 764 C CA . LEU A 1 94 ? -14.093 1.541 19.477 1.00 97.25 94 LEU A CA 1
ATOM 765 C C . LEU A 1 94 ? -14.305 3.032 19.736 1.00 97.25 94 LEU A C 1
ATOM 767 O O . LEU A 1 94 ? -13.699 3.861 19.068 1.00 97.25 94 LEU A O 1
ATOM 771 N N . PHE A 1 95 ? -15.157 3.380 20.692 1.00 96.12 95 PHE A N 1
ATOM 772 C CA . PHE A 1 95 ? -15.250 4.735 21.224 1.00 96.12 95 PHE A CA 1
ATOM 773 C C . PHE A 1 95 ? -14.617 4.745 22.613 1.00 96.12 95 PHE A C 1
ATOM 775 O O . PHE A 1 95 ? -15.095 4.044 23.504 1.00 96.12 95 PHE A O 1
ATOM 782 N N . VAL A 1 96 ? -13.513 5.472 22.776 1.00 94.19 96 VAL A N 1
ATOM 783 C CA . VAL A 1 96 ? -12.664 5.393 23.970 1.00 94.19 96 VAL A CA 1
ATOM 784 C C . VAL A 1 96 ? -12.158 6.766 24.386 1.00 94.19 96 VAL A C 1
ATOM 786 O O . VAL A 1 96 ? -11.901 7.624 23.541 1.00 94.19 96 VAL A O 1
ATOM 789 N N . ARG A 1 97 ? -12.005 6.975 25.694 1.00 90.88 97 ARG A N 1
ATOM 790 C CA . ARG A 1 97 ? -11.434 8.213 26.237 1.00 90.88 97 ARG A CA 1
ATOM 791 C C . ARG A 1 97 ? -9.945 8.364 25.915 1.00 90.88 97 ARG A C 1
ATOM 793 O O . ARG A 1 97 ? -9.544 9.442 25.493 1.00 90.88 97 ARG A O 1
ATOM 800 N N . SER A 1 98 ? -9.171 7.291 26.073 1.00 89.56 98 SER A N 1
ATOM 801 C CA . SER A 1 98 ? -7.719 7.286 25.857 1.00 89.56 98 SER A CA 1
ATOM 802 C C . SER A 1 98 ? -7.277 6.092 25.014 1.00 89.56 98 SER A C 1
ATOM 804 O O . SER A 1 98 ? -7.690 4.960 25.258 1.00 89.56 98 SER A O 1
ATOM 806 N N . GLU A 1 99 ? -6.416 6.348 24.031 1.00 91.31 99 GLU A N 1
ATOM 807 C CA . GLU A 1 99 ? -5.859 5.339 23.126 1.00 91.31 99 GLU A CA 1
ATOM 808 C C . GLU A 1 99 ? -4.613 4.680 23.735 1.00 91.31 99 GLU A C 1
ATOM 810 O O . GLU A 1 99 ? -3.495 5.175 23.615 1.00 91.31 99 GLU A O 1
ATOM 815 N N . THR A 1 100 ? -4.811 3.543 24.396 1.00 93.00 100 THR A N 1
ATOM 816 C CA . THR A 1 100 ? -3.760 2.759 25.064 1.00 93.00 100 THR A CA 1
ATOM 817 C C . THR A 1 100 ? -3.572 1.397 24.399 1.00 93.00 100 THR A C 1
ATOM 819 O O . THR A 1 100 ? -4.471 0.902 23.713 1.00 93.00 100 THR A O 1
ATOM 822 N N . THR A 1 101 ? -2.445 0.725 24.656 1.00 95.12 101 THR A N 1
ATOM 823 C CA . THR A 1 101 ? -2.237 -0.664 24.206 1.00 95.12 101 THR A CA 1
ATOM 824 C C . THR A 1 101 ? -3.368 -1.575 24.680 1.00 95.12 101 THR A C 1
ATOM 826 O O . THR A 1 101 ? -3.855 -2.396 23.907 1.00 95.12 101 THR A O 1
ATOM 829 N N . LYS A 1 102 ? -3.846 -1.388 25.918 1.00 94.75 102 LYS A N 1
ATOM 830 C CA . LYS A 1 102 ? -4.966 -2.154 26.470 1.00 94.75 102 LYS A CA 1
ATOM 831 C C . LYS A 1 102 ? -6.260 -1.903 25.699 1.00 94.75 102 LYS A C 1
ATOM 833 O O . LYS A 1 102 ? -6.955 -2.855 25.372 1.00 94.75 102 LYS A O 1
ATOM 838 N N . SER A 1 103 ? -6.573 -0.652 25.360 1.00 94.88 103 SER A N 1
ATOM 839 C CA . SER A 1 103 ? -7.792 -0.323 24.611 1.00 94.88 103 SER A CA 1
ATOM 840 C C . SER A 1 103 ? -7.845 -1.015 23.239 1.00 94.88 103 SER A C 1
ATOM 842 O O . SER A 1 103 ? -8.885 -1.548 22.843 1.00 94.88 103 SER A O 1
ATOM 844 N N . TYR A 1 104 ? -6.707 -1.076 22.541 1.00 96.31 104 TYR A N 1
ATOM 845 C CA . TYR A 1 104 ? -6.573 -1.780 21.268 1.00 96.31 104 TYR A CA 1
ATOM 846 C C . TYR A 1 104 ? -6.566 -3.304 21.439 1.00 96.31 104 TYR A C 1
ATOM 848 O O . TYR A 1 104 ? -7.160 -4.010 20.624 1.00 96.31 104 TYR A O 1
ATOM 856 N N . ASP A 1 105 ? -5.946 -3.817 22.502 1.00 97.06 105 ASP A N 1
ATOM 857 C CA . ASP A 1 105 ? -5.971 -5.239 22.852 1.00 97.06 105 ASP A CA 1
ATOM 858 C C . ASP A 1 105 ? -7.402 -5.725 23.134 1.00 97.06 105 ASP A C 1
ATOM 860 O O . ASP A 1 105 ? -7.823 -6.736 22.573 1.00 97.06 105 ASP A O 1
ATOM 864 N N . GLU A 1 106 ? -8.194 -4.967 23.899 1.00 97.38 106 GLU A N 1
ATOM 865 C CA . GLU A 1 106 ? -9.618 -5.249 24.125 1.00 97.38 106 GLU A CA 1
ATOM 866 C C . GLU A 1 106 ? -10.409 -5.249 22.812 1.00 97.38 106 GLU A C 1
ATOM 868 O O . GLU A 1 106 ? -11.155 -6.191 22.529 1.00 97.38 106 GLU A O 1
ATOM 873 N N . LEU A 1 107 ? -10.206 -4.237 21.956 1.00 97.50 107 LEU A N 1
ATOM 874 C CA . LEU A 1 107 ? -10.803 -4.198 20.618 1.00 97.50 107 LEU A CA 1
ATOM 875 C C . LEU A 1 107 ? -10.478 -5.478 19.834 1.00 97.50 107 LEU A C 1
ATOM 877 O O . LEU A 1 107 ? -11.384 -6.125 19.308 1.00 97.50 107 LEU A O 1
ATOM 881 N N . PHE A 1 108 ? -9.210 -5.879 19.756 1.00 97.75 108 PHE A N 1
ATOM 882 C CA . PHE A 1 108 ? -8.805 -7.044 18.972 1.00 97.75 108 PHE A CA 1
ATOM 883 C C . PHE A 1 108 ? -9.310 -8.361 19.569 1.00 97.75 108 PHE A C 1
ATOM 885 O O . PHE A 1 108 ? -9.870 -9.173 18.826 1.00 97.75 108 PHE A O 1
ATOM 892 N N . LYS A 1 109 ? -9.206 -8.563 20.886 1.00 97.50 109 LYS A N 1
ATOM 893 C CA . LYS A 1 109 ? -9.717 -9.753 21.586 1.00 97.50 109 LYS A CA 1
ATOM 894 C C . LYS A 1 109 ? -11.213 -9.930 21.389 1.00 97.50 109 LYS A C 1
ATOM 896 O O . LYS A 1 109 ? -11.661 -11.009 21.001 1.00 97.50 109 LYS A O 1
ATOM 901 N N . VAL A 1 110 ? -11.995 -8.870 21.594 1.00 97.88 110 VAL A N 1
ATOM 902 C CA . VAL A 1 110 ? -13.450 -8.928 21.423 1.00 97.88 110 VAL A CA 1
ATOM 903 C C . VAL A 1 110 ? -13.800 -9.250 19.976 1.00 97.88 110 VAL A C 1
ATOM 905 O O . VAL A 1 110 ? -14.644 -10.110 19.742 1.00 97.88 110 VAL A O 1
ATOM 908 N N . ILE A 1 111 ? -13.141 -8.636 18.989 1.00 97.81 111 ILE A N 1
ATOM 909 C CA . ILE A 1 111 ? -13.401 -8.957 17.579 1.00 97.81 111 ILE A CA 1
ATOM 910 C C . ILE A 1 111 ? -13.050 -10.412 17.256 1.00 97.81 111 ILE A C 1
ATOM 912 O O . ILE A 1 111 ? -13.825 -11.070 16.561 1.00 97.81 111 ILE A O 1
ATOM 916 N N . GLN A 1 112 ? -11.934 -10.940 17.765 1.00 96.62 112 GLN A N 1
ATOM 917 C CA . GLN A 1 112 ? -11.570 -12.347 17.581 1.00 96.62 112 GLN A CA 1
ATOM 918 C C . GLN A 1 112 ? -12.617 -13.286 18.188 1.00 96.62 112 GLN A C 1
ATOM 920 O O . GLN A 1 112 ? -13.099 -14.185 17.496 1.00 96.62 112 GLN A O 1
ATOM 925 N N . ASN A 1 113 ? -13.030 -13.028 19.429 1.00 97.38 113 ASN A N 1
ATOM 926 C CA . ASN A 1 113 ? -14.045 -13.815 20.127 1.00 97.38 113 ASN A CA 1
ATOM 927 C C . ASN A 1 113 ? -15.388 -13.758 19.391 1.00 97.38 113 ASN A C 1
ATOM 929 O O . ASN A 1 113 ? -15.971 -14.789 19.074 1.00 97.38 113 ASN A O 1
ATOM 933 N N . LYS A 1 114 ? -15.843 -12.561 19.004 1.00 97.00 114 LYS A N 1
ATOM 934 C CA . LYS A 1 114 ? -17.107 -12.386 18.273 1.00 97.00 114 LYS A CA 1
ATOM 935 C C . LYS A 1 114 ? -17.062 -12.930 16.851 1.00 97.00 114 LYS A C 1
ATOM 937 O O . LYS A 1 114 ? -18.097 -13.319 16.319 1.00 97.00 114 LYS A O 1
ATOM 942 N N . CYS A 1 115 ? -15.887 -13.030 16.237 1.00 96.00 115 CYS A N 1
ATOM 943 C CA . CYS A 1 115 ? -15.723 -13.750 14.978 1.00 96.00 115 CYS A CA 1
ATOM 944 C C . CYS A 1 115 ? -16.013 -15.251 15.155 1.00 96.00 115 CYS A C 1
ATOM 946 O O . CYS A 1 115 ? -16.694 -15.844 14.316 1.00 96.00 115 CYS A O 1
ATOM 948 N N . VAL A 1 116 ? -15.570 -15.851 16.263 1.00 96.50 116 VAL A N 1
ATOM 949 C CA . VAL A 1 116 ? -15.900 -17.242 16.607 1.00 96.50 116 VAL A CA 1
ATOM 950 C C . VAL A 1 116 ? -17.388 -17.372 16.928 1.00 96.50 116 VAL A C 1
ATOM 952 O O . VAL A 1 116 ? -18.062 -18.156 16.266 1.00 96.50 116 VAL A O 1
ATOM 955 N N . ASP A 1 117 ? -17.910 -16.554 17.845 1.00 95.94 117 ASP A N 1
ATOM 956 C CA . ASP A 1 117 ? -19.306 -16.625 18.299 1.00 95.94 117 ASP A CA 1
ATOM 957 C C . ASP A 1 117 ? -20.303 -16.441 17.145 1.00 95.94 117 ASP A C 1
ATOM 959 O O . ASP A 1 117 ? -21.270 -17.188 17.015 1.00 95.94 117 ASP A O 1
ATOM 963 N N . PHE A 1 118 ? -20.091 -15.427 16.298 1.00 94.12 118 PHE A N 1
ATOM 964 C CA . PHE A 1 118 ? -21.072 -15.037 15.282 1.00 94.12 118 PHE A CA 1
ATOM 965 C C . PHE A 1 118 ? -20.859 -15.722 13.937 1.00 94.12 118 PHE A C 1
ATOM 967 O O . PHE A 1 118 ? -21.817 -15.899 13.185 1.00 94.12 118 PHE A O 1
ATOM 974 N N . LEU A 1 119 ? -19.610 -16.043 13.582 1.00 93.56 119 LEU A N 1
ATOM 975 C CA . LEU A 1 119 ? -19.257 -16.527 12.244 1.00 93.56 119 LEU A CA 1
ATOM 976 C C . LEU A 1 119 ? -18.684 -17.953 12.254 1.00 93.56 119 LEU A C 1
ATOM 978 O O . LEU A 1 119 ? -18.489 -18.520 11.176 1.00 93.56 119 LEU A O 1
ATOM 982 N N . GLY A 1 120 ? -18.398 -18.528 13.426 1.00 94.62 120 GLY A N 1
ATOM 983 C CA . GLY A 1 120 ? -17.916 -19.901 13.583 1.00 94.62 120 GLY A CA 1
ATOM 984 C C . GLY A 1 120 ? -16.455 -20.117 13.179 1.00 94.62 120 GLY A C 1
ATOM 985 O O . GLY A 1 120 ? -16.098 -21.214 12.753 1.00 94.62 120 GLY A O 1
ATOM 986 N N . TRP A 1 121 ? -15.599 -19.087 13.217 1.00 94.00 121 TRP A N 1
ATOM 987 C CA . TRP A 1 121 ? -14.176 -19.242 12.881 1.00 94.00 121 TRP A CA 1
ATOM 988 C C . TRP A 1 121 ? -13.263 -18.212 13.554 1.00 94.00 121 TRP A C 1
ATOM 990 O O . TRP A 1 121 ? -13.643 -17.065 13.774 1.00 94.00 121 TRP A O 1
ATOM 1000 N N . SER A 1 122 ? -12.017 -18.619 13.808 1.00 92.94 122 SER A N 1
ATOM 1001 C CA . SER A 1 122 ? -10.982 -17.759 14.393 1.00 92.94 122 SER A CA 1
ATOM 1002 C C . SER A 1 122 ? -10.385 -16.804 13.355 1.00 92.94 122 SER A C 1
ATOM 1004 O O . SER A 1 122 ? -9.846 -17.236 12.329 1.00 92.94 122 SER A O 1
ATOM 1006 N N . LEU A 1 123 ? -10.475 -15.500 13.632 1.00 94.25 123 LEU A N 1
ATOM 1007 C CA . LEU A 1 123 ? -9.931 -14.448 12.780 1.00 94.25 123 LEU A CA 1
ATOM 1008 C C . LEU A 1 123 ? -8.397 -14.484 12.768 1.00 94.25 123 LEU A C 1
ATOM 1010 O O . LEU A 1 123 ? -7.748 -14.158 13.757 1.00 94.25 123 LEU A O 1
ATOM 1014 N N . LYS A 1 124 ? -7.820 -14.795 11.604 1.00 92.19 124 LYS A N 1
ATOM 1015 C CA . LYS A 1 124 ? -6.378 -14.691 11.353 1.00 92.19 124 LYS A CA 1
ATOM 1016 C C . LYS A 1 124 ? -6.079 -13.468 10.497 1.00 92.19 124 LYS A C 1
ATOM 1018 O O . LYS A 1 124 ? -6.438 -13.431 9.317 1.00 92.19 124 LYS A O 1
ATOM 1023 N N . VAL A 1 125 ? -5.423 -12.481 11.095 1.00 94.88 125 VAL A N 1
ATOM 1024 C CA . VAL A 1 125 ? -4.943 -11.282 10.404 1.00 94.88 125 VAL A CA 1
ATOM 1025 C C . VAL A 1 125 ? -3.496 -11.503 9.977 1.00 94.88 125 VAL A C 1
ATOM 1027 O O . VAL A 1 125 ? -2.660 -11.898 10.783 1.00 94.88 125 VAL A O 1
ATOM 1030 N N . GLN A 1 126 ? -3.210 -11.253 8.700 1.00 95.38 126 GLN A N 1
ATOM 1031 C CA . GLN A 1 126 ? -1.863 -11.373 8.139 1.00 95.38 126 GLN A CA 1
ATOM 1032 C C . GLN A 1 126 ? -1.143 -10.023 8.101 1.00 95.38 126 GLN A C 1
ATOM 1034 O O . GLN A 1 126 ? 0.074 -9.975 8.274 1.00 95.38 126 GLN A O 1
ATOM 1039 N N . PHE A 1 127 ? -1.887 -8.937 7.873 1.00 95.69 127 PHE A N 1
ATOM 1040 C CA . PHE A 1 127 ? -1.329 -7.593 7.746 1.00 95.69 127 PHE A CA 1
ATOM 1041 C C . PHE A 1 127 ? -2.100 -6.585 8.596 1.00 95.69 127 PHE A C 1
ATOM 1043 O O . PHE A 1 127 ? -3.332 -6.573 8.578 1.00 95.69 127 PHE A O 1
ATOM 1050 N N . GLY A 1 128 ? -1.370 -5.705 9.274 1.00 94.25 128 GLY A N 1
ATOM 1051 C CA . GLY A 1 128 ? -1.915 -4.529 9.947 1.00 94.25 128 GLY A CA 1
ATOM 1052 C C . GLY A 1 128 ? -1.380 -3.271 9.279 1.00 94.25 128 GLY A C 1
ATOM 1053 O O . GLY A 1 128 ? -0.167 -3.107 9.189 1.00 94.25 128 GLY A O 1
ATOM 1054 N N . THR A 1 129 ? -2.253 -2.397 8.784 1.00 90.81 129 THR A N 1
ATOM 1055 C CA . THR A 1 129 ? -1.861 -1.060 8.317 1.00 90.81 129 THR A CA 1
ATOM 1056 C C . THR A 1 129 ? -2.178 -0.037 9.395 1.00 90.81 129 THR A C 1
ATOM 1058 O O . THR A 1 129 ? -3.329 0.065 9.830 1.00 90.81 129 THR A O 1
ATOM 1061 N N . LEU A 1 130 ? -1.168 0.721 9.803 1.00 87.56 130 LEU A N 1
ATOM 1062 C CA . LEU A 1 130 ? -1.248 1.683 10.894 1.00 87.56 130 LEU A CA 1
ATOM 1063 C C . LEU A 1 130 ? -0.345 2.888 10.623 1.00 87.56 130 LEU A C 1
ATOM 1065 O O . LEU A 1 130 ? 0.627 2.795 9.863 1.00 87.56 130 LEU A O 1
ATOM 1069 N N . ASP A 1 131 ? -0.689 4.003 11.259 1.00 81.94 131 ASP A N 1
ATOM 1070 C CA . ASP A 1 131 ? 0.247 5.106 11.457 1.00 81.94 131 ASP A CA 1
ATOM 1071 C C . ASP A 1 131 ? 1.290 4.720 12.523 1.00 81.94 131 ASP A C 1
ATOM 1073 O O . ASP A 1 131 ? 1.187 3.662 13.154 1.00 81.94 131 ASP A O 1
ATOM 1077 N N . HIS A 1 132 ? 2.302 5.560 12.714 1.00 83.25 132 HIS A N 1
ATOM 1078 C CA . HIS A 1 132 ? 3.381 5.353 13.676 1.00 83.25 132 HIS A CA 1
ATOM 1079 C C . HIS A 1 132 ? 2.889 5.472 15.135 1.00 83.25 132 HIS A C 1
ATOM 1081 O O . HIS A 1 132 ? 3.106 6.478 15.806 1.00 83.25 132 HIS A O 1
ATOM 1087 N N . ALA A 1 133 ? 2.184 4.441 15.610 1.00 88.88 133 ALA A N 1
ATOM 1088 C CA . ALA A 1 133 ? 1.580 4.352 16.937 1.00 88.88 133 ALA A CA 1
ATOM 1089 C C . ALA A 1 133 ? 2.004 3.064 17.666 1.00 88.88 133 ALA A C 1
ATOM 1091 O O . ALA A 1 133 ? 1.485 1.975 17.389 1.00 88.88 133 ALA A O 1
ATOM 1092 N N . ASP A 1 134 ? 2.914 3.189 18.637 1.00 90.81 134 ASP A N 1
ATOM 1093 C CA . ASP A 1 134 ? 3.470 2.054 19.392 1.00 90.81 134 ASP A CA 1
ATOM 1094 C C . ASP A 1 134 ? 2.393 1.242 20.119 1.00 90.81 134 ASP A C 1
ATOM 1096 O O . ASP A 1 134 ? 2.438 0.010 20.132 1.00 90.81 134 ASP A O 1
ATOM 1100 N N . CYS A 1 135 ? 1.378 1.913 20.673 1.00 92.25 135 CYS A N 1
ATOM 1101 C CA . CYS A 1 135 ? 0.291 1.245 21.386 1.00 92.25 135 CYS A CA 1
ATOM 1102 C C . CYS A 1 135 ? -0.513 0.300 20.478 1.00 92.25 135 CYS A C 1
ATOM 1104 O O . CYS A 1 135 ? -0.870 -0.811 20.878 1.00 92.25 135 CYS A O 1
ATOM 1106 N N . VAL A 1 136 ? -0.733 0.702 19.224 1.00 93.44 136 VAL A N 1
ATOM 1107 C CA . VAL A 1 136 ? -1.413 -0.103 18.204 1.00 93.44 136 VAL A CA 1
ATOM 1108 C C . VAL A 1 136 ? -0.529 -1.270 17.766 1.00 93.44 136 VAL A C 1
ATOM 1110 O O . VAL A 1 136 ? -1.002 -2.406 17.683 1.00 93.44 136 VAL A O 1
ATOM 1113 N N . ALA A 1 137 ? 0.755 -1.008 17.498 1.00 94.00 137 ALA A N 1
ATOM 1114 C CA . ALA A 1 137 ? 1.721 -2.028 17.092 1.00 94.00 137 ALA A CA 1
ATOM 1115 C C . ALA A 1 137 ? 1.868 -3.130 18.155 1.00 94.00 137 ALA A C 1
ATOM 1117 O O . ALA A 1 137 ? 1.814 -4.321 17.831 1.00 94.00 137 ALA A O 1
ATOM 1118 N N . ALA A 1 138 ? 1.978 -2.741 19.428 1.00 95.50 138 ALA A N 1
ATOM 1119 C CA . ALA A 1 138 ? 2.048 -3.660 20.558 1.00 95.50 138 ALA A CA 1
ATOM 1120 C C . ALA A 1 138 ? 0.784 -4.530 20.658 1.00 95.50 138 ALA A C 1
ATOM 1122 O O . ALA A 1 138 ? 0.886 -5.758 20.694 1.00 95.50 138 ALA A O 1
ATOM 1123 N N . ALA A 1 139 ? -0.406 -3.924 20.605 1.00 96.31 139 ALA A N 1
ATOM 1124 C CA . ALA A 1 139 ? -1.671 -4.656 20.663 1.00 96.31 139 ALA A CA 1
ATOM 1125 C C . ALA A 1 139 ? -1.840 -5.637 19.489 1.00 96.31 139 ALA A C 1
ATOM 1127 O O . ALA A 1 139 ? -2.306 -6.766 19.678 1.00 96.31 139 ALA A O 1
ATOM 1128 N N . PHE A 1 140 ? -1.420 -5.250 18.278 1.00 96.44 140 PHE A N 1
ATOM 1129 C CA . PHE A 1 140 ? -1.435 -6.138 17.116 1.00 96.44 140 PHE A CA 1
ATOM 1130 C C . PHE A 1 140 ? -0.580 -7.382 17.348 1.00 96.44 140 PHE A C 1
ATOM 1132 O O . PHE A 1 140 ? -1.044 -8.488 17.083 1.00 96.44 140 PHE A O 1
ATOM 1139 N N . LYS A 1 141 ? 0.640 -7.219 17.864 1.00 95.88 141 LYS A N 1
ATOM 1140 C CA . LYS A 1 141 ? 1.552 -8.336 18.144 1.00 95.88 141 LYS A CA 1
ATOM 1141 C C . LYS A 1 141 ? 1.060 -9.247 19.263 1.00 95.88 141 LYS A C 1
ATOM 1143 O O . LYS A 1 141 ? 1.265 -10.453 19.179 1.00 95.88 141 LYS A O 1
ATOM 1148 N N . MET A 1 142 ? 0.395 -8.693 20.278 1.00 96.62 142 MET A N 1
ATOM 1149 C CA . MET A 1 142 ? -0.228 -9.484 21.347 1.00 96.62 142 MET A CA 1
ATOM 1150 C C . MET A 1 142 ? -1.319 -10.412 20.800 1.00 96.62 142 MET A C 1
ATOM 1152 O O . MET A 1 142 ? -1.433 -11.556 21.232 1.00 96.62 142 MET A O 1
ATOM 1156 N N . ASN A 1 143 ? -2.102 -9.931 19.831 1.00 96.88 143 ASN A N 1
ATOM 1157 C CA . ASN A 1 143 ? -3.252 -10.654 19.286 1.00 96.88 143 ASN A CA 1
ATOM 1158 C C . ASN A 1 143 ? -2.904 -11.537 18.080 1.00 96.88 143 ASN A C 1
ATOM 1160 O O . ASN A 1 143 ? -3.489 -12.604 17.899 1.00 96.88 143 ASN A O 1
ATOM 1164 N N . TRP A 1 144 ? -1.935 -11.117 17.267 1.00 96.56 144 TRP A N 1
ATOM 1165 C CA . TRP A 1 144 ? -1.454 -11.833 16.089 1.00 96.56 144 TRP A CA 1
ATOM 1166 C C . TRP A 1 144 ? 0.083 -11.755 16.020 1.00 96.56 144 TRP A C 1
ATOM 1168 O O . TRP A 1 144 ? 0.625 -10.911 15.309 1.00 96.56 144 TRP A O 1
ATOM 1178 N N . PRO A 1 145 ? 0.818 -12.660 16.695 1.00 94.44 145 PRO A N 1
ATOM 1179 C CA . PRO A 1 145 ? 2.283 -12.582 16.802 1.00 94.44 145 PRO A CA 1
ATOM 1180 C C . PRO A 1 145 ? 3.045 -12.611 15.468 1.00 94.44 145 PRO A C 1
ATOM 1182 O O . PRO A 1 145 ? 4.148 -12.085 15.368 1.00 94.44 145 PRO A O 1
ATOM 1185 N N . ASN A 1 146 ? 2.448 -13.208 14.430 1.00 93.81 146 ASN A N 1
ATOM 1186 C CA . ASN A 1 146 ? 3.031 -13.321 13.087 1.00 93.81 146 ASN A CA 1
ATOM 1187 C C . ASN A 1 146 ? 2.539 -12.230 12.115 1.00 93.81 146 ASN A C 1
ATOM 1189 O O . ASN A 1 146 ? 2.712 -12.367 10.899 1.00 93.81 146 ASN A O 1
ATOM 1193 N N . ILE A 1 147 ? 1.869 -11.188 12.617 1.00 95.19 147 ILE A N 1
ATOM 1194 C CA . ILE A 1 147 ? 1.347 -10.103 11.787 1.00 95.19 147 ILE A CA 1
ATOM 1195 C C . ILE A 1 147 ? 2.483 -9.310 11.138 1.00 95.19 147 ILE A C 1
ATOM 1197 O O . ILE A 1 147 ? 3.503 -9.004 11.754 1.00 95.19 147 ILE A O 1
ATOM 1201 N N . VAL A 1 148 ? 2.285 -8.938 9.877 1.00 95.00 148 VAL A N 1
ATOM 1202 C CA . VAL A 1 148 ? 3.164 -8.008 9.171 1.00 95.00 148 VAL A CA 1
ATOM 1203 C C . VAL A 1 148 ? 2.590 -6.601 9.312 1.00 95.00 148 VAL A C 1
ATOM 1205 O O . VAL A 1 148 ? 1.534 -6.294 8.753 1.00 95.00 148 VAL A O 1
ATOM 1208 N N . LEU A 1 149 ? 3.289 -5.748 10.056 1.00 94.00 149 LEU A N 1
ATOM 1209 C CA . LEU A 1 149 ? 2.923 -4.345 10.229 1.00 94.00 149 LEU A CA 1
ATOM 1210 C C . LEU A 1 149 ? 3.424 -3.522 9.042 1.00 94.00 149 LEU A C 1
ATOM 1212 O O . LEU A 1 149 ? 4.596 -3.574 8.683 1.00 94.00 149 LEU A O 1
ATOM 1216 N N . LEU A 1 150 ? 2.510 -2.804 8.400 1.00 91.31 150 LEU A N 1
ATOM 1217 C CA . LEU A 1 150 ? 2.760 -1.954 7.244 1.00 91.31 150 LEU A CA 1
ATOM 1218 C C . LEU A 1 150 ? 2.567 -0.502 7.676 1.00 91.31 150 LEU A C 1
ATOM 1220 O O . LEU A 1 150 ? 1.433 -0.030 7.794 1.00 91.31 150 LEU A O 1
ATOM 1224 N N . SER A 1 151 ? 3.680 0.182 7.914 1.00 85.81 151 SER A N 1
ATOM 1225 C CA . SER A 1 151 ? 3.707 1.560 8.393 1.00 85.81 151 SER A CA 1
ATOM 1226 C C . SER A 1 151 ? 3.538 2.553 7.245 1.00 85.81 151 SER A C 1
ATOM 1228 O O . SER A 1 151 ? 4.077 2.372 6.150 1.00 85.81 151 SER A O 1
ATOM 1230 N N . PHE A 1 152 ? 2.789 3.627 7.484 1.00 72.12 152 PHE A N 1
ATOM 1231 C CA . PHE A 1 152 ? 2.709 4.757 6.564 1.00 72.12 152 PHE A CA 1
ATOM 1232 C C . PHE A 1 152 ? 3.365 5.984 7.189 1.00 72.12 152 PHE A C 1
ATOM 1234 O O . PHE A 1 152 ? 2.720 6.770 7.860 1.00 72.12 152 PHE A O 1
ATOM 1241 N N . ASN A 1 153 ? 4.653 6.180 6.933 1.00 61.66 153 ASN A N 1
ATOM 1242 C CA . ASN A 1 153 ? 5.304 7.452 7.211 1.00 61.66 153 ASN A CA 1
ATOM 1243 C C . ASN A 1 153 ? 6.432 7.617 6.199 1.00 61.66 153 ASN A C 1
ATOM 1245 O O . ASN A 1 153 ? 7.406 6.872 6.219 1.00 61.66 153 ASN A O 1
ATOM 1249 N N . VAL A 1 154 ? 6.278 8.529 5.242 1.00 55.62 154 VAL A N 1
ATOM 1250 C CA . VAL A 1 154 ? 7.378 8.885 4.342 1.00 55.62 154 VAL A CA 1
ATOM 1251 C C . VAL A 1 154 ? 7.401 10.397 4.242 1.00 55.62 154 VAL A C 1
ATOM 1253 O O . VAL A 1 154 ? 6.616 11.002 3.508 1.00 55.62 154 VAL A O 1
ATOM 1256 N N . ARG A 1 155 ? 8.301 11.023 5.005 1.00 56.50 155 ARG A N 1
ATOM 1257 C CA . ARG A 1 155 ? 8.656 12.428 4.790 1.00 56.50 155 ARG A CA 1
ATOM 1258 C C . ARG A 1 155 ? 9.251 12.585 3.391 1.00 56.50 155 ARG A C 1
ATOM 1260 O O . ARG A 1 155 ? 9.945 11.705 2.885 1.00 56.50 155 ARG A O 1
ATOM 1267 N N . ASN A 1 156 ? 9.021 13.748 2.780 1.00 53.44 156 ASN A N 1
ATOM 1268 C CA . ASN A 1 156 ? 9.380 14.002 1.381 1.00 53.44 156 ASN A CA 1
ATOM 1269 C C . ASN A 1 156 ? 10.863 13.747 1.035 1.00 53.44 156 ASN A C 1
ATOM 1271 O O . ASN A 1 156 ? 11.170 13.461 -0.121 1.00 53.44 156 ASN A O 1
ATOM 1275 N N . GLN A 1 157 ? 11.759 13.820 2.022 1.00 51.28 157 GLN A N 1
ATOM 1276 C CA . GLN A 1 157 ? 13.207 13.671 1.854 1.00 51.28 157 GLN A CA 1
ATOM 1277 C C . GLN A 1 157 ? 13.673 12.226 1.587 1.00 51.28 157 GLN A C 1
ATOM 1279 O O . GLN A 1 157 ? 14.778 12.039 1.096 1.00 51.28 157 GLN A O 1
ATOM 1284 N N . VAL A 1 158 ? 12.842 11.205 1.837 1.00 67.12 158 VAL A N 1
ATOM 1285 C CA . VAL A 1 158 ? 13.186 9.777 1.629 1.00 67.12 158 VAL A CA 1
ATOM 1286 C C . VAL A 1 158 ? 12.249 9.074 0.639 1.00 67.12 158 VAL A C 1
ATOM 1288 O O . VAL A 1 158 ? 12.158 7.848 0.571 1.00 67.12 158 VAL A O 1
ATOM 1291 N N . ASN A 1 159 ? 11.564 9.858 -0.197 1.00 73.75 159 ASN A N 1
ATOM 1292 C CA . ASN A 1 159 ? 10.576 9.374 -1.165 1.00 73.75 159 ASN A CA 1
ATOM 1293 C C . ASN A 1 159 ? 11.128 8.350 -2.176 1.00 73.75 159 ASN A C 1
ATOM 1295 O O . ASN A 1 159 ? 10.364 7.531 -2.697 1.00 73.75 159 ASN A O 1
ATOM 1299 N N . CYS A 1 160 ? 12.430 8.374 -2.485 1.00 82.31 160 CYS A N 1
ATOM 1300 C CA . CYS A 1 160 ? 13.041 7.409 -3.403 1.00 82.31 160 CYS A CA 1
ATOM 1301 C C . CYS A 1 160 ? 13.026 5.983 -2.825 1.00 82.31 160 CYS A C 1
ATOM 1303 O O . CYS A 1 160 ? 12.693 5.041 -3.545 1.00 82.31 160 CYS A O 1
ATOM 1305 N N . LEU A 1 161 ? 13.256 5.823 -1.518 1.00 89.75 161 LEU A N 1
ATOM 1306 C CA . LEU A 1 161 ? 13.272 4.532 -0.824 1.00 89.75 161 LEU A CA 1
ATOM 1307 C C . LEU A 1 161 ? 11.902 3.843 -0.838 1.00 89.75 161 LEU A C 1
ATOM 1309 O O . LEU A 1 161 ? 11.838 2.615 -0.919 1.00 89.75 161 LEU A O 1
ATOM 1313 N N . GLN A 1 162 ? 10.802 4.608 -0.892 1.00 88.94 162 GLN A N 1
ATOM 1314 C CA . GLN A 1 162 ? 9.449 4.052 -1.038 1.00 88.94 162 GLN A CA 1
ATOM 1315 C C . GLN A 1 162 ? 9.298 3.252 -2.342 1.00 88.94 162 GLN A C 1
ATOM 1317 O O . GLN A 1 162 ? 8.447 2.363 -2.456 1.00 88.94 162 GLN A O 1
ATOM 1322 N N . LYS A 1 163 ? 10.119 3.573 -3.349 1.00 90.56 163 LYS A N 1
ATOM 1323 C CA . LYS A 1 163 ? 10.121 2.889 -4.639 1.00 90.56 163 LYS A CA 1
ATOM 1324 C C . LYS A 1 163 ? 10.812 1.525 -4.555 1.00 90.56 163 LYS A C 1
ATOM 1326 O O . LYS A 1 163 ? 10.683 0.779 -5.513 1.00 90.56 163 LYS A O 1
ATOM 1331 N N . SER A 1 164 ? 11.512 1.164 -3.480 1.00 93.81 164 SER A N 1
ATOM 1332 C CA . SER A 1 164 ? 12.261 -0.100 -3.387 1.00 93.81 164 SER A CA 1
ATOM 1333 C C . SER A 1 164 ? 11.436 -1.326 -3.803 1.00 93.81 164 SER A C 1
ATOM 1335 O O . SER A 1 164 ? 10.244 -1.449 -3.503 1.00 93.81 164 SER A O 1
ATOM 1337 N N . ARG A 1 165 ? 12.072 -2.235 -4.545 1.00 94.19 165 ARG A N 1
ATOM 1338 C CA . ARG A 1 165 ? 11.414 -3.378 -5.196 1.00 94.19 165 ARG A CA 1
ATOM 1339 C C . ARG A 1 165 ? 11.290 -4.605 -4.295 1.00 94.19 165 ARG A C 1
ATOM 1341 O O . ARG A 1 165 ? 10.490 -5.491 -4.581 1.00 94.19 165 ARG A O 1
ATOM 1348 N N . CYS A 1 166 ? 12.108 -4.688 -3.247 1.00 93.44 166 CYS A N 1
ATOM 1349 C CA . CYS A 1 166 ? 12.126 -5.801 -2.301 1.00 93.44 166 CYS A CA 1
ATOM 1350 C C . CYS A 1 166 ? 12.836 -5.410 -0.984 1.00 93.44 166 CYS A C 1
ATOM 1352 O O . CYS A 1 166 ? 13.544 -4.399 -0.958 1.00 93.44 166 CYS A O 1
ATOM 1354 N N . PRO A 1 167 ? 12.731 -6.237 0.080 1.00 93.00 167 PRO A N 1
ATOM 1355 C CA . PRO A 1 167 ? 13.401 -5.974 1.356 1.00 93.00 167 PRO A CA 1
ATOM 1356 C C . PRO A 1 167 ? 14.927 -5.855 1.254 1.00 93.00 167 PRO A C 1
ATOM 1358 O O . PRO A 1 167 ? 15.518 -5.006 1.913 1.00 93.00 167 PRO A O 1
ATOM 1361 N N . GLY A 1 168 ? 15.565 -6.695 0.427 1.00 94.38 168 GLY A N 1
ATOM 1362 C CA . GLY A 1 168 ? 17.022 -6.690 0.261 1.00 94.38 168 GLY A CA 1
ATOM 1363 C C . GLY A 1 168 ? 17.525 -5.379 -0.340 1.00 94.38 168 GLY A C 1
ATOM 1364 O O . GLY A 1 168 ? 18.434 -4.762 0.206 1.00 94.38 168 GLY A O 1
ATOM 1365 N N . GLN A 1 169 ? 16.872 -4.919 -1.410 1.00 96.12 169 GLN A N 1
ATOM 1366 C CA . GLN A 1 169 ? 17.178 -3.633 -2.030 1.00 96.12 169 GLN A CA 1
ATOM 1367 C C . GLN A 1 169 ? 16.896 -2.470 -1.075 1.00 96.12 169 GLN A C 1
ATOM 1369 O O . GLN A 1 169 ? 17.738 -1.595 -0.929 1.00 96.12 169 GLN A O 1
ATOM 1374 N N . PHE A 1 170 ? 15.742 -2.481 -0.399 1.00 95.25 170 PHE A N 1
ATOM 1375 C CA . PHE A 1 170 ? 15.376 -1.442 0.564 1.00 95.25 170 PHE A CA 1
ATOM 1376 C C . PHE A 1 170 ? 16.440 -1.292 1.657 1.00 95.25 170 PHE A C 1
ATOM 1378 O O . PHE A 1 170 ? 16.939 -0.194 1.869 1.00 95.25 170 PHE A O 1
ATOM 1385 N N . LYS A 1 171 ? 16.858 -2.403 2.280 1.00 94.81 171 LYS A N 1
ATOM 1386 C CA . LYS A 1 171 ? 17.894 -2.394 3.320 1.00 94.81 171 LYS A CA 1
ATOM 1387 C C . LYS A 1 171 ? 19.205 -1.792 2.813 1.00 94.81 171 LYS A C 1
ATOM 1389 O O . LYS A 1 171 ? 19.755 -0.924 3.476 1.00 94.81 171 LYS A O 1
ATOM 1394 N N . ALA A 1 172 ? 19.678 -2.229 1.647 1.00 95.88 172 ALA A N 1
ATOM 1395 C CA . ALA A 1 172 ? 20.938 -1.749 1.084 1.00 95.88 172 ALA A CA 1
ATOM 1396 C C . ALA A 1 172 ? 20.896 -0.246 0.764 1.00 95.88 172 ALA A C 1
ATOM 1398 O O . ALA A 1 172 ? 21.829 0.485 1.081 1.00 95.88 172 ALA A O 1
ATOM 1399 N N . LEU A 1 173 ? 19.784 0.224 0.194 1.00 95.00 173 LEU A N 1
ATOM 1400 C CA . LEU A 1 173 ? 19.563 1.637 -0.101 1.00 95.00 173 LEU A CA 1
ATOM 1401 C C . LEU A 1 173 ? 19.455 2.491 1.174 1.00 95.00 173 LEU A C 1
ATOM 1403 O O . LEU A 1 173 ? 19.979 3.599 1.208 1.00 95.00 173 LEU A O 1
ATOM 1407 N N . CYS A 1 174 ? 18.816 1.987 2.234 1.00 94.00 174 CYS A N 1
ATOM 1408 C CA . CYS A 1 174 ? 18.789 2.660 3.534 1.00 94.00 174 CYS A CA 1
ATOM 1409 C C . CYS A 1 174 ? 20.184 2.767 4.157 1.00 94.00 174 CYS A C 1
ATOM 1411 O O . CYS A 1 174 ? 20.515 3.818 4.696 1.00 94.00 174 CYS A O 1
ATOM 1413 N N . THR A 1 175 ? 20.995 1.708 4.069 1.00 94.50 175 THR A N 1
ATOM 1414 C CA . THR A 1 175 ? 22.386 1.726 4.541 1.00 94.50 175 THR A CA 1
ATOM 1415 C C . THR A 1 175 ? 23.191 2.810 3.833 1.00 94.50 175 THR A C 1
ATOM 1417 O O . THR A 1 175 ? 23.799 3.621 4.518 1.00 94.50 175 THR A O 1
ATOM 1420 N N . LEU A 1 176 ? 23.097 2.900 2.502 1.00 93.94 176 LEU A N 1
ATOM 1421 C CA . LEU A 1 176 ? 23.770 3.945 1.724 1.00 93.94 176 LEU A CA 1
ATOM 1422 C C . LEU A 1 176 ? 23.362 5.362 2.164 1.00 93.94 176 LEU A C 1
ATOM 1424 O O . LEU A 1 176 ? 24.211 6.226 2.348 1.00 93.94 176 LEU A O 1
ATOM 1428 N N . VAL A 1 177 ? 22.061 5.603 2.372 1.00 91.62 177 VAL A N 1
ATOM 1429 C CA . VAL A 1 177 ? 21.569 6.910 2.844 1.00 91.62 177 VAL A CA 1
ATOM 1430 C C . VAL A 1 177 ? 22.120 7.245 4.231 1.00 91.62 177 VAL A C 1
ATOM 1432 O O . VAL A 1 177 ? 22.494 8.385 4.475 1.00 91.62 177 VAL A O 1
ATOM 1435 N N . ILE A 1 178 ? 22.175 6.269 5.137 1.00 92.19 178 ILE A N 1
ATOM 1436 C CA . ILE A 1 178 ? 22.714 6.453 6.490 1.00 92.19 178 ILE A CA 1
ATOM 1437 C C . ILE A 1 178 ? 24.212 6.752 6.450 1.00 92.19 178 ILE A C 1
ATOM 1439 O O . ILE A 1 178 ? 24.646 7.690 7.110 1.00 92.19 178 ILE A O 1
ATOM 1443 N N . GLU A 1 179 ? 24.987 5.974 5.692 1.00 92.62 179 GLU A N 1
ATOM 1444 C CA . GLU A 1 179 ? 26.435 6.164 5.536 1.00 92.62 179 GLU A CA 1
ATOM 1445 C C . GLU A 1 179 ? 26.731 7.577 5.015 1.00 92.62 179 GLU A C 1
ATOM 1447 O O . GLU A 1 179 ? 27.484 8.314 5.643 1.00 92.62 179 GLU A O 1
ATOM 1452 N N . ASN A 1 180 ? 26.014 8.022 3.980 1.00 90.88 180 ASN A N 1
ATOM 1453 C CA . ASN A 1 180 ? 26.142 9.377 3.445 1.00 90.88 180 ASN A CA 1
ATOM 1454 C C . ASN A 1 180 ? 25.805 10.473 4.475 1.00 90.88 180 ASN A C 1
ATOM 1456 O O . ASN A 1 180 ? 26.453 11.512 4.511 1.00 90.88 180 ASN A O 1
ATOM 1460 N N . ARG A 1 181 ? 24.776 10.284 5.314 1.00 88.94 181 ARG A N 1
ATOM 1461 C CA . ARG A 1 181 ? 24.429 11.255 6.375 1.00 88.94 181 ARG A CA 1
ATOM 1462 C C . ARG A 1 181 ? 25.531 11.350 7.429 1.00 88.94 181 ARG A C 1
ATOM 1464 O O . ARG A 1 181 ? 25.869 12.447 7.858 1.00 88.94 181 ARG A O 1
ATOM 1471 N N . ILE A 1 182 ? 26.114 10.211 7.801 1.00 92.31 182 ILE A N 1
ATOM 1472 C CA . ILE A 1 182 ? 27.245 10.144 8.733 1.00 92.31 182 ILE A CA 1
ATOM 1473 C C . ILE A 1 182 ? 28.465 10.869 8.150 1.00 92.31 182 ILE A C 1
ATOM 1475 O O . ILE A 1 182 ? 29.084 11.665 8.849 1.00 92.31 182 ILE A O 1
ATOM 1479 N N . GLU A 1 183 ? 28.777 10.651 6.871 1.00 91.62 183 GLU A N 1
ATOM 1480 C CA . GLU A 1 183 ? 29.885 11.322 6.174 1.00 91.62 183 GLU A CA 1
ATOM 1481 C C . GLU A 1 183 ? 29.704 12.847 6.088 1.00 91.62 183 GLU A C 1
ATOM 1483 O O . GLU A 1 183 ? 30.682 13.586 6.163 1.00 91.62 183 GLU A O 1
ATOM 1488 N N . LEU A 1 184 ? 28.460 13.329 6.008 1.00 91.06 184 LEU A N 1
ATOM 1489 C CA . LEU A 1 184 ? 28.125 14.758 6.060 1.00 91.06 184 LEU A CA 1
ATOM 1490 C C . LEU A 1 184 ? 28.135 15.351 7.485 1.00 91.06 184 LEU A C 1
ATOM 1492 O O . LEU A 1 184 ? 27.851 16.536 7.650 1.00 91.06 184 LEU A O 1
ATOM 1496 N N . GLY A 1 185 ? 28.444 14.556 8.515 1.00 91.31 185 GLY A N 1
ATOM 1497 C CA . GLY A 1 185 ? 28.440 14.987 9.918 1.00 91.31 185 GLY A CA 1
ATOM 1498 C C . GLY A 1 185 ? 27.049 15.048 10.560 1.00 91.31 185 GLY A C 1
ATOM 1499 O O . GLY A 1 185 ? 26.904 15.542 11.674 1.00 91.31 185 GLY A O 1
ATOM 1500 N N . GLU A 1 186 ? 26.015 14.524 9.898 1.00 91.81 186 GLU A N 1
ATOM 1501 C CA . GLU A 1 186 ? 24.622 14.552 10.357 1.00 91.81 186 GLU A CA 1
ATOM 1502 C C . GLU A 1 186 ? 24.262 13.291 11.169 1.00 91.81 186 GLU A C 1
ATOM 1504 O O . GLU A 1 186 ? 23.313 12.565 10.852 1.00 91.81 186 GLU A O 1
ATOM 1509 N N . LEU A 1 187 ? 25.042 13.005 12.217 1.00 93.25 187 LEU A N 1
ATOM 1510 C CA . LEU A 1 187 ? 24.902 11.794 13.041 1.00 93.25 187 LEU A CA 1
ATOM 1511 C C . LEU A 1 187 ? 23.509 11.669 13.671 1.00 93.25 187 LEU A C 1
ATOM 1513 O O . LEU A 1 187 ? 22.869 10.626 13.527 1.00 93.25 187 LEU A O 1
ATOM 1517 N N . ASP A 1 188 ? 23.008 12.750 14.269 1.00 90.62 188 ASP A N 1
ATOM 1518 C CA . ASP A 1 188 ? 21.703 12.778 14.939 1.00 90.62 188 ASP A CA 1
ATOM 1519 C C . ASP A 1 188 ? 20.559 12.460 13.966 1.00 90.62 188 ASP A C 1
ATOM 1521 O O . ASP A 1 188 ? 19.614 11.748 14.296 1.00 90.62 188 ASP A O 1
ATOM 1525 N N . ILE A 1 189 ? 20.659 12.941 12.720 1.00 87.44 189 ILE A N 1
ATOM 1526 C CA . ILE A 1 189 ? 19.669 12.668 11.670 1.00 87.44 189 ILE A CA 1
ATOM 1527 C C . ILE A 1 189 ? 19.735 11.197 11.250 1.00 87.44 189 ILE A C 1
ATOM 1529 O O . ILE A 1 189 ? 18.697 10.575 11.008 1.00 87.44 189 ILE A O 1
ATOM 1533 N N . ALA A 1 190 ? 20.939 10.633 11.145 1.00 89.25 190 ALA A N 1
ATOM 1534 C CA . ALA A 1 190 ? 21.135 9.233 10.792 1.00 89.25 190 ALA A CA 1
ATOM 1535 C C . ALA A 1 190 ? 20.608 8.282 11.881 1.00 89.25 190 ALA A C 1
ATOM 1537 O O . ALA A 1 190 ? 20.006 7.257 11.552 1.00 89.25 190 ALA A O 1
ATOM 1538 N N . GLU A 1 191 ? 20.818 8.613 13.155 1.00 91.81 191 GLU A N 1
ATOM 1539 C CA . GLU A 1 191 ? 20.302 7.863 14.304 1.00 91.81 191 GLU A CA 1
ATOM 1540 C C . GLU A 1 191 ? 18.780 7.960 14.392 1.00 91.81 191 GLU A C 1
ATOM 1542 O O . GLU A 1 191 ? 18.102 6.935 14.307 1.00 91.81 191 GLU A O 1
ATOM 1547 N N . TRP A 1 192 ? 18.239 9.179 14.366 1.00 90.12 192 TRP A N 1
ATOM 1548 C CA . TRP A 1 192 ? 16.799 9.423 14.305 1.00 90.12 192 TRP A CA 1
ATOM 1549 C C . TRP A 1 192 ? 16.127 8.664 13.150 1.00 90.12 192 TRP A C 1
ATOM 1551 O O . TRP A 1 192 ? 15.075 8.051 13.318 1.00 90.12 192 TRP A O 1
ATOM 1561 N N . PHE A 1 193 ? 16.741 8.633 11.960 1.00 88.44 193 PHE A N 1
ATOM 1562 C CA . PHE A 1 193 ? 16.188 7.892 10.825 1.00 88.44 193 PHE A CA 1
ATOM 1563 C C . PHE A 1 193 ? 16.137 6.377 11.074 1.00 88.44 193 PHE A C 1
ATOM 1565 O O . PHE A 1 193 ? 15.179 5.719 10.654 1.00 88.44 193 PHE A O 1
ATOM 1572 N N . LYS A 1 194 ? 17.150 5.808 11.741 1.00 90.44 194 LYS A N 1
ATOM 1573 C CA . LYS A 1 194 ? 17.158 4.385 12.108 1.00 90.44 194 LYS A CA 1
ATOM 1574 C C . LYS A 1 194 ? 16.042 4.074 13.097 1.00 90.44 194 LYS A C 1
ATOM 1576 O O . LYS A 1 194 ? 15.334 3.088 12.895 1.00 90.44 194 LYS A O 1
ATOM 1581 N N . GLU A 1 195 ? 15.890 4.904 14.120 1.00 89.44 195 GLU A N 1
ATOM 1582 C CA . GLU A 1 195 ? 14.899 4.720 15.180 1.00 89.44 195 GLU A CA 1
ATOM 1583 C C . GLU A 1 195 ? 13.470 4.868 14.651 1.00 89.44 195 GLU A C 1
ATOM 1585 O O . GLU A 1 195 ? 12.643 3.986 14.861 1.00 89.44 195 GLU A O 1
ATOM 1590 N N . GLU A 1 196 ? 13.199 5.905 13.860 1.00 85.50 196 GLU A N 1
ATOM 1591 C CA . GLU A 1 196 ? 11.845 6.196 13.377 1.00 85.50 196 GLU A CA 1
ATOM 1592 C C . GLU A 1 196 ? 11.423 5.350 12.170 1.00 85.50 196 GLU A C 1
ATOM 1594 O O . GLU A 1 196 ? 10.287 4.894 12.081 1.00 85.50 196 GLU A O 1
ATOM 1599 N N . TYR A 1 197 ? 12.307 5.139 11.186 1.00 86.25 197 TYR A N 1
ATOM 1600 C CA . TYR A 1 197 ? 11.905 4.527 9.908 1.00 86.25 197 TYR A CA 1
ATOM 1601 C C . TYR A 1 197 ? 12.427 3.118 9.699 1.00 86.25 197 TYR A C 1
ATOM 1603 O O . TYR A 1 197 ? 11.956 2.455 8.770 1.00 86.25 197 TYR A O 1
ATOM 1611 N N . LEU A 1 198 ? 13.406 2.661 10.485 1.00 90.19 198 LEU A N 1
ATOM 1612 C CA . LEU A 1 198 ? 14.036 1.347 10.310 1.00 90.19 198 LEU A CA 1
ATOM 1613 C C . LEU A 1 198 ? 13.925 0.437 11.534 1.00 90.19 198 LEU A C 1
ATOM 1615 O O . LEU A 1 198 ? 14.325 -0.732 11.445 1.00 90.19 198 LEU A O 1
ATOM 1619 N N . ALA A 1 199 ? 13.335 0.916 12.631 1.00 90.25 199 ALA A N 1
ATOM 1620 C CA . ALA A 1 199 ? 12.956 0.073 13.750 1.00 90.25 199 ALA A CA 1
ATOM 1621 C C . ALA A 1 199 ? 12.075 -1.097 13.289 1.00 90.25 199 ALA A C 1
ATOM 1623 O O . ALA A 1 199 ? 11.447 -1.081 12.222 1.00 90.25 199 ALA A O 1
ATOM 1624 N N . ALA A 1 200 ? 12.070 -2.162 14.092 1.00 88.62 200 ALA A N 1
ATOM 1625 C CA . ALA A 1 200 ? 11.513 -3.455 13.703 1.00 88.62 200 ALA A CA 1
ATOM 1626 C C . ALA A 1 200 ? 10.070 -3.367 13.178 1.00 88.62 200 ALA A C 1
ATOM 1628 O O . ALA A 1 200 ? 9.753 -4.056 12.205 1.00 88.62 200 ALA A O 1
ATOM 1629 N N . ASP A 1 201 ? 9.267 -2.479 13.765 1.00 89.38 201 ASP A N 1
ATOM 1630 C CA . ASP A 1 201 ? 7.838 -2.310 13.472 1.00 89.38 201 ASP A CA 1
ATOM 1631 C C . ASP A 1 201 ? 7.564 -1.284 12.380 1.00 89.38 201 ASP A C 1
ATOM 1633 O O . ASP A 1 201 ? 6.518 -1.316 11.732 1.00 89.38 201 ASP A O 1
ATOM 1637 N N . TRP A 1 202 ? 8.543 -0.422 12.120 1.00 89.75 202 TRP A N 1
ATOM 1638 C CA . TRP A 1 202 ? 8.364 0.773 11.312 1.00 89.75 202 TRP A CA 1
ATOM 1639 C C . TRP A 1 202 ? 9.026 0.683 9.945 1.00 89.75 202 TRP A C 1
ATOM 1641 O O . TRP A 1 202 ? 8.738 1.514 9.100 1.00 89.75 202 TRP A O 1
ATOM 1651 N N . LYS A 1 203 ? 9.815 -0.361 9.662 1.00 90.06 203 LYS A N 1
ATOM 1652 C CA . LYS A 1 203 ? 10.620 -0.524 8.431 1.00 90.06 203 LYS A CA 1
ATOM 1653 C C . LYS A 1 203 ? 9.893 -0.950 7.149 1.00 90.06 203 LYS A C 1
ATOM 1655 O O . LYS A 1 203 ? 10.543 -1.162 6.123 1.00 90.06 203 LYS A O 1
ATOM 1660 N N . LEU A 1 204 ? 8.573 -1.143 7.169 1.00 92.12 204 LEU A N 1
ATOM 1661 C CA . LEU A 1 204 ? 7.809 -1.719 6.048 1.00 92.12 204 LEU A CA 1
ATOM 1662 C C . LEU A 1 204 ? 6.868 -0.706 5.369 1.00 92.12 204 LEU A C 1
ATOM 1664 O O . LEU A 1 204 ? 5.668 -0.941 5.243 1.00 92.12 204 LEU A O 1
ATOM 1668 N N . TRP A 1 205 ? 7.439 0.390 4.860 1.00 90.62 205 TRP A N 1
ATOM 1669 C CA . TRP A 1 205 ? 6.703 1.518 4.257 1.00 90.62 205 TRP A CA 1
ATOM 1670 C C . TRP A 1 205 ? 6.859 1.677 2.730 1.00 90.62 205 TRP A C 1
ATOM 1672 O O . TRP A 1 205 ? 6.263 2.570 2.120 1.00 90.62 205 TRP A O 1
ATOM 1682 N N . TYR A 1 206 ? 7.635 0.813 2.067 1.00 91.06 206 TYR A N 1
ATOM 1683 C CA . TYR A 1 206 ? 7.778 0.795 0.602 1.00 91.06 206 TYR A CA 1
ATOM 1684 C C . TYR A 1 206 ? 6.667 -0.034 -0.073 1.00 91.06 206 TYR A C 1
ATOM 1686 O O . TYR A 1 206 ? 6.125 -0.971 0.510 1.00 91.06 206 TYR A O 1
ATOM 1694 N N . TYR A 1 207 ? 6.306 0.282 -1.326 1.00 88.94 207 TYR A N 1
ATOM 1695 C CA . TYR A 1 207 ? 5.077 -0.256 -1.954 1.00 88.94 207 TYR A CA 1
ATOM 1696 C C . TYR A 1 207 ? 4.998 -1.782 -2.032 1.00 88.94 207 TYR A C 1
ATOM 1698 O O . TYR A 1 207 ? 3.898 -2.327 -2.013 1.00 88.94 207 TYR A O 1
ATOM 1706 N N . SER A 1 208 ? 6.143 -2.451 -2.153 1.00 91.69 208 SER A N 1
ATOM 1707 C CA . SER A 1 208 ? 6.230 -3.903 -2.307 1.00 91.69 208 SER A CA 1
ATOM 1708 C C . SER A 1 208 ? 6.422 -4.656 -0.983 1.00 91.69 208 SER A C 1
ATOM 1710 O O . SER A 1 208 ? 6.581 -5.876 -1.000 1.00 91.69 208 SER A O 1
ATOM 1712 N N . ALA A 1 209 ? 6.392 -3.961 0.163 1.00 92.69 209 ALA A N 1
ATOM 1713 C CA . ALA A 1 209 ? 6.727 -4.524 1.474 1.00 92.69 209 ALA A CA 1
ATOM 1714 C C . ALA A 1 209 ? 5.863 -5.727 1.876 1.00 92.69 209 ALA A C 1
ATOM 1716 O O . ALA A 1 209 ? 6.379 -6.696 2.431 1.00 92.69 209 ALA A O 1
ATOM 1717 N N . SER A 1 210 ? 4.573 -5.709 1.531 1.00 92.12 210 SER A N 1
ATOM 1718 C CA . SER A 1 210 ? 3.646 -6.812 1.809 1.00 92.12 210 SER A CA 1
ATOM 1719 C C . SER A 1 210 ? 3.935 -8.072 0.988 1.00 92.12 210 SER A C 1
ATOM 1721 O O . SER A 1 210 ? 3.488 -9.154 1.360 1.00 92.12 210 SER A O 1
ATOM 1723 N N . LYS A 1 211 ? 4.618 -7.933 -0.162 1.00 91.62 211 LYS A N 1
ATOM 1724 C CA . LYS A 1 211 ? 4.718 -8.933 -1.245 1.00 91.62 211 LYS A CA 1
ATOM 1725 C C . LYS A 1 211 ? 3.366 -9.407 -1.807 1.00 91.62 211 LYS A C 1
ATOM 1727 O O . LYS A 1 211 ? 3.347 -10.245 -2.701 1.00 91.62 211 LYS A O 1
ATOM 1732 N N . ALA A 1 212 ? 2.256 -8.868 -1.309 1.00 92.00 212 ALA A N 1
ATOM 1733 C CA . ALA A 1 212 ? 0.899 -9.209 -1.691 1.00 92.00 212 ALA A CA 1
ATOM 1734 C C . ALA A 1 212 ? 0.309 -8.048 -2.509 1.00 92.00 212 ALA A C 1
ATOM 1736 O O . ALA A 1 212 ? 0.076 -6.962 -1.965 1.00 92.00 212 ALA A O 1
ATOM 1737 N N . PRO A 1 213 ? 0.069 -8.237 -3.817 1.00 92.38 213 PRO A N 1
ATOM 1738 C CA . PRO A 1 213 ? -0.555 -7.216 -4.648 1.00 92.38 213 PRO A CA 1
ATOM 1739 C C . PRO A 1 213 ? -1.900 -6.785 -4.058 1.00 92.38 213 PRO A C 1
ATOM 1741 O O . PRO A 1 213 ? -2.660 -7.613 -3.564 1.00 92.38 213 PRO A O 1
ATOM 1744 N N . GLY A 1 214 ? -2.184 -5.482 -4.080 1.00 91.69 214 GLY A N 1
ATOM 1745 C CA . GLY A 1 214 ? -3.398 -4.913 -3.490 1.00 91.69 214 GLY A CA 1
ATOM 1746 C C . GLY A 1 214 ? -3.298 -4.539 -2.026 1.00 91.69 214 GLY A C 1
ATOM 1747 O O . GLY A 1 214 ? -4.147 -3.801 -1.534 1.00 91.69 214 GLY A O 1
ATOM 1748 N N . ILE A 1 215 ? -2.265 -5.016 -1.336 1.00 92.56 215 ILE A N 1
ATOM 1749 C CA . ILE A 1 215 ? -2.009 -4.724 0.069 1.00 92.56 215 ILE A CA 1
ATOM 1750 C C . ILE A 1 215 ? -0.787 -3.815 0.114 1.00 92.56 215 ILE A C 1
ATOM 1752 O O . ILE A 1 215 ? 0.325 -4.244 -0.178 1.00 92.56 215 ILE A O 1
ATOM 1756 N N . THR A 1 216 ? -0.988 -2.541 0.436 1.00 89.94 216 THR A N 1
ATOM 1757 C CA . THR A 1 216 ? 0.089 -1.539 0.442 1.00 89.94 216 THR A CA 1
ATOM 1758 C C . THR A 1 216 ? 0.140 -0.791 1.766 1.00 89.94 216 THR A C 1
ATOM 1760 O O . THR A 1 216 ? -0.929 -0.557 2.331 1.00 89.94 216 THR A O 1
ATOM 1763 N N . PRO A 1 217 ? 1.325 -0.330 2.207 1.00 87.94 217 PRO A N 1
ATOM 1764 C CA . PRO A 1 217 ? 1.454 0.599 3.330 1.00 87.94 217 PRO A CA 1
ATOM 1765 C C . PRO A 1 217 ? 0.853 1.961 2.948 1.00 87.94 217 PRO A C 1
ATOM 1767 O O . PRO A 1 217 ? 1.526 2.823 2.379 1.00 87.94 217 PRO A O 1
ATOM 1770 N N . LYS A 1 218 ? -0.462 2.122 3.128 1.00 83.31 218 LYS A N 1
ATOM 1771 C CA . LYS A 1 218 ? -1.205 3.311 2.698 1.00 83.31 218 LYS A CA 1
ATOM 1772 C C . LYS A 1 218 ? -2.416 3.570 3.590 1.00 83.31 218 LYS A C 1
ATOM 1774 O O . LYS A 1 218 ? -3.317 2.741 3.655 1.00 83.31 218 LYS A O 1
ATOM 1779 N N . GLN A 1 219 ? -2.492 4.776 4.147 1.00 82.56 219 GLN A N 1
ATOM 1780 C CA . GLN A 1 219 ? -3.552 5.180 5.079 1.00 82.56 219 GLN A CA 1
ATOM 1781 C C . GLN A 1 219 ? -4.726 5.912 4.408 1.00 82.56 219 GLN A C 1
ATOM 1783 O O . GLN A 1 219 ? -5.816 5.997 4.967 1.00 82.56 219 GLN A O 1
ATOM 1788 N N . ASN A 1 220 ? -4.585 6.369 3.154 1.00 87.25 220 ASN A N 1
ATOM 1789 C CA . ASN A 1 220 ? -5.648 7.132 2.482 1.00 87.25 220 ASN A CA 1
ATOM 1790 C C . ASN A 1 220 ? -7.050 6.480 2.528 1.00 87.25 220 ASN A C 1
ATOM 1792 O O . ASN A 1 220 ? -8.024 7.233 2.567 1.00 87.25 220 ASN A O 1
ATOM 1796 N N . PRO A 1 221 ? -7.215 5.137 2.460 1.00 89.88 221 PRO A N 1
ATOM 1797 C CA . PRO A 1 221 ? -8.537 4.523 2.561 1.00 89.88 221 PRO A CA 1
ATOM 1798 C C . PRO A 1 221 ? -9.227 4.792 3.902 1.00 89.88 221 PRO A C 1
ATOM 1800 O O . PRO A 1 221 ? -10.415 5.118 3.902 1.00 89.88 221 PRO A O 1
ATOM 1803 N N . ILE A 1 222 ? -8.503 4.676 5.020 1.00 90.56 222 ILE A N 1
ATOM 1804 C CA . ILE A 1 222 ? -9.060 4.898 6.359 1.00 90.56 222 ILE A CA 1
ATOM 1805 C C . ILE A 1 222 ? -9.174 6.395 6.670 1.00 90.56 222 ILE A C 1
ATOM 1807 O O . ILE A 1 222 ? -10.208 6.830 7.163 1.00 90.56 222 ILE A O 1
ATOM 1811 N N . GLU A 1 223 ? -8.237 7.230 6.209 1.00 90.50 223 GLU A N 1
ATOM 1812 C CA . GLU A 1 223 ? -8.372 8.693 6.292 1.00 90.50 223 GLU A CA 1
ATOM 1813 C C . GLU A 1 223 ? -9.594 9.216 5.521 1.00 90.50 223 GLU A C 1
ATOM 1815 O O . GLU A 1 223 ? -10.260 10.170 5.931 1.00 90.50 223 GLU A O 1
ATOM 1820 N N . ALA A 1 224 ? -9.887 8.631 4.354 1.00 89.75 224 ALA A N 1
ATOM 1821 C CA . ALA A 1 224 ? -11.087 8.962 3.595 1.00 89.75 224 ALA A CA 1
ATOM 1822 C C . ALA A 1 224 ? -12.346 8.594 4.389 1.00 89.75 224 ALA A C 1
ATOM 1824 O O . ALA A 1 224 ? -13.272 9.399 4.449 1.00 89.75 224 ALA A O 1
ATOM 1825 N N . HIS A 1 225 ? -12.340 7.438 5.056 1.00 91.69 225 HIS A N 1
ATOM 1826 C CA . HIS A 1 225 ? -13.418 7.029 5.947 1.00 91.69 225 HIS A CA 1
ATOM 1827 C C . HIS A 1 225 ? -13.578 7.977 7.145 1.00 91.69 225 HIS A C 1
ATOM 1829 O O . HIS A 1 225 ? -14.684 8.453 7.387 1.00 91.69 225 HIS A O 1
ATOM 1835 N N . ASN A 1 226 ? -12.486 8.344 7.818 1.00 91.50 226 ASN A N 1
ATOM 1836 C CA . ASN A 1 226 ? -12.469 9.288 8.940 1.00 91.50 226 ASN A CA 1
ATOM 1837 C C . ASN A 1 226 ? -12.976 10.681 8.545 1.00 91.50 226 ASN A C 1
ATOM 1839 O O . ASN A 1 226 ? -13.709 11.341 9.284 1.00 91.50 226 ASN A O 1
ATOM 1843 N N . ARG A 1 227 ? -12.659 11.124 7.328 1.00 90.81 227 ARG A N 1
ATOM 1844 C CA . ARG A 1 227 ? -13.219 12.352 6.754 1.00 90.81 227 ARG A CA 1
ATOM 1845 C C . ARG A 1 227 ? -14.725 12.249 6.517 1.00 90.81 227 ARG A C 1
ATOM 1847 O O . ARG A 1 227 ? -15.433 13.230 6.735 1.00 90.81 227 ARG A O 1
ATOM 1854 N N . ASP A 1 228 ? -15.205 11.101 6.052 1.00 90.19 228 ASP A N 1
ATOM 1855 C CA . ASP A 1 228 ? -16.632 10.878 5.828 1.00 90.19 228 ASP A CA 1
ATOM 1856 C C . ASP A 1 228 ? -17.397 10.759 7.154 1.00 90.19 228 ASP A C 1
ATOM 1858 O O . ASP A 1 228 ? -18.478 11.328 7.243 1.00 90.19 228 ASP A O 1
ATOM 1862 N N . ILE A 1 229 ? -16.823 10.156 8.207 1.00 91.19 229 ILE A N 1
ATOM 1863 C CA . ILE A 1 229 ? -17.395 10.162 9.570 1.00 91.19 229 ILE A CA 1
ATOM 1864 C C . ILE A 1 229 ? -17.710 11.597 9.997 1.00 91.19 229 ILE A C 1
ATOM 1866 O O . ILE A 1 229 ? -18.849 11.899 10.342 1.00 91.19 229 ILE A O 1
ATOM 1870 N N . LYS A 1 230 ? -16.728 12.504 9.886 1.00 89.25 230 LYS A N 1
ATOM 1871 C CA . LYS A 1 230 ? -16.892 13.926 10.236 1.00 89.25 230 LYS A CA 1
ATOM 1872 C C . LYS A 1 230 ? -17.999 14.607 9.425 1.00 89.25 230 LYS A C 1
ATOM 1874 O O . LYS A 1 230 ? -18.705 15.461 9.947 1.00 89.25 230 LYS A O 1
ATOM 1879 N N . ARG A 1 231 ? -18.187 14.217 8.158 1.00 89.12 231 ARG A N 1
ATOM 1880 C CA . ARG A 1 231 ? -19.295 14.716 7.327 1.00 89.12 231 ARG A CA 1
ATOM 1881 C C . ARG A 1 231 ? -20.650 14.170 7.786 1.00 89.12 231 ARG A C 1
ATOM 1883 O O . ARG A 1 231 ? -21.621 14.913 7.756 1.00 89.12 231 ARG A O 1
ATOM 1890 N N . VAL A 1 232 ? -20.713 12.897 8.175 1.00 89.25 232 VAL A N 1
ATOM 1891 C CA . VAL A 1 232 ? -21.950 12.220 8.601 1.00 89.25 232 VAL A CA 1
ATOM 1892 C C . VAL A 1 232 ? -22.477 12.791 9.912 1.00 89.25 232 VAL A C 1
ATOM 1894 O O . VAL A 1 232 ? -23.682 13.014 10.022 1.00 89.25 232 VAL A O 1
ATOM 1897 N N . VAL A 1 233 ? -21.597 13.056 10.881 1.00 87.25 233 VAL A N 1
ATOM 1898 C CA . VAL A 1 233 ? -21.993 13.683 12.156 1.00 87.25 233 VAL A CA 1
ATOM 1899 C C . VAL A 1 233 ? -22.326 15.169 11.987 1.00 87.25 233 VAL A C 1
ATOM 1901 O O . VAL A 1 233 ? -23.224 15.681 12.646 1.00 87.25 233 VAL A O 1
ATOM 1904 N N . GLY A 1 234 ? -21.688 15.850 11.029 1.00 81.62 234 GLY A N 1
ATOM 1905 C CA . GLY A 1 234 ? -22.052 17.207 10.627 1.00 81.62 234 GLY A CA 1
ATOM 1906 C C . GLY A 1 234 ? -21.875 18.232 11.759 1.00 81.62 234 GLY A C 1
ATOM 1907 O O . GLY A 1 234 ? -20.754 18.381 12.240 1.00 81.62 234 GLY A O 1
ATOM 1908 N N . PRO A 1 235 ? -22.922 18.980 12.160 1.00 77.31 235 PRO A N 1
ATOM 1909 C CA . PRO A 1 235 ? -22.817 20.014 13.193 1.00 77.31 235 PRO A CA 1
ATOM 1910 C C . PRO A 1 235 ? -22.596 19.450 14.608 1.00 77.31 235 PRO A C 1
ATOM 1912 O O . PRO A 1 235 ? -22.138 20.184 15.473 1.00 77.31 235 PRO A O 1
ATOM 1915 N N . GLU A 1 236 ? -22.849 18.157 14.839 1.00 80.50 236 GLU A N 1
ATOM 1916 C CA . GLU A 1 236 ? -22.679 17.466 16.134 1.00 80.50 236 GLU A CA 1
ATOM 1917 C C . GLU A 1 236 ? -21.213 17.065 16.413 1.00 80.50 236 GLU A C 1
ATOM 1919 O O . GLU A 1 236 ? -20.922 16.066 17.069 1.00 80.50 236 GLU A O 1
ATOM 1924 N N . ILE A 1 237 ? -20.256 17.827 15.884 1.00 84.69 237 ILE A N 1
ATOM 1925 C CA . ILE A 1 237 ? -18.836 17.697 16.228 1.00 84.69 237 ILE A CA 1
ATOM 1926 C C . ILE A 1 237 ? -18.633 18.311 17.619 1.00 84.69 237 ILE A C 1
ATOM 1928 O O . ILE A 1 237 ? -19.193 19.359 17.926 1.00 84.69 237 ILE A O 1
ATOM 1932 N N . ASN A 1 238 ? -17.803 17.675 18.446 1.00 87.62 238 ASN A N 1
ATOM 1933 C CA . ASN A 1 238 ? -17.581 18.019 19.852 1.00 87.62 238 ASN A CA 1
ATOM 1934 C C . ASN A 1 238 ? -18.876 18.001 20.688 1.00 87.62 238 ASN A C 1
ATOM 1936 O O . ASN A 1 238 ? -19.097 18.883 21.514 1.00 87.62 238 ASN A O 1
ATOM 1940 N N . ALA A 1 239 ? -19.741 17.010 20.475 1.00 89.88 239 ALA A N 1
ATOM 1941 C CA . ALA A 1 239 ? -21.015 16.906 21.179 1.00 89.88 239 ALA A CA 1
ATOM 1942 C C . ALA A 1 239 ? -20.876 16.320 22.601 1.00 89.88 239 ALA A C 1
ATOM 1944 O O . ALA A 1 239 ? -19.794 15.891 23.020 1.00 89.88 239 ALA A O 1
ATOM 1945 N N . SER A 1 240 ? -21.971 16.311 23.370 1.00 92.12 240 SER A N 1
ATOM 1946 C CA . SER A 1 240 ? -22.052 15.611 24.662 1.00 92.12 240 SER A CA 1
ATOM 1947 C C . SER A 1 240 ? -21.981 14.093 24.492 1.00 92.12 240 SER A C 1
ATOM 1949 O O . SER A 1 240 ? -22.309 13.573 23.425 1.00 92.12 240 SER A O 1
ATOM 1951 N N . THR A 1 241 ? -21.575 13.367 25.540 1.00 91.19 241 THR A N 1
ATOM 1952 C CA . THR A 1 241 ? -21.577 11.893 25.542 1.00 91.19 241 THR A CA 1
ATOM 1953 C C . THR A 1 241 ? -22.936 11.339 25.125 1.00 91.19 241 THR A C 1
ATOM 1955 O O . THR A 1 241 ? -23.003 10.444 24.289 1.00 91.19 241 THR A O 1
ATOM 1958 N N . GLU A 1 242 ? -24.020 11.914 25.649 1.00 92.81 242 GLU A N 1
ATOM 1959 C CA . GLU A 1 242 ? -25.390 11.524 25.317 1.00 92.81 242 GLU A CA 1
ATOM 1960 C C . GLU A 1 242 ? -25.678 11.656 23.816 1.00 92.81 242 GLU A C 1
ATOM 1962 O O . GLU A 1 242 ? -26.134 10.702 23.189 1.00 92.81 242 GLU A O 1
ATOM 1967 N N . VAL A 1 243 ? -25.349 12.804 23.214 1.00 92.81 243 VAL A N 1
ATOM 1968 C CA . VAL A 1 243 ? -25.557 13.035 21.776 1.00 92.81 243 VAL A CA 1
ATOM 1969 C C . VAL A 1 243 ? -24.689 12.094 20.944 1.00 92.81 243 VAL A C 1
ATOM 1971 O O . VAL A 1 243 ? -25.165 11.526 19.960 1.00 92.81 243 VAL A O 1
ATOM 1974 N N . VAL A 1 244 ? -23.432 11.873 21.342 1.00 92.38 244 VAL A N 1
ATOM 1975 C CA . VAL A 1 244 ? -22.548 10.949 20.625 1.00 92.38 244 VAL A CA 1
ATOM 1976 C C . VAL A 1 244 ? -23.144 9.543 20.618 1.00 92.38 244 VAL A C 1
ATOM 1978 O O . VAL A 1 244 ? -23.318 8.971 19.542 1.00 92.38 244 VAL A O 1
ATOM 1981 N N . LEU A 1 245 ? -23.492 9.009 21.790 1.00 91.44 245 LEU A N 1
ATOM 1982 C CA . LEU A 1 245 ? -23.985 7.640 21.937 1.00 91.44 245 LEU A CA 1
ATOM 1983 C C . LEU A 1 245 ? -25.356 7.434 21.278 1.00 91.44 245 LEU A C 1
ATOM 1985 O O . LEU A 1 245 ? -25.543 6.433 20.588 1.00 91.44 245 LEU A O 1
ATOM 1989 N N . ASN A 1 246 ? -26.287 8.378 21.443 1.00 91.06 246 ASN A N 1
ATOM 1990 C CA . ASN A 1 246 ? -27.677 8.213 21.007 1.00 91.06 246 ASN A CA 1
ATOM 1991 C C . ASN A 1 246 ? -27.939 8.678 19.562 1.00 91.06 246 ASN A C 1
ATOM 1993 O O . ASN A 1 246 ? -28.845 8.153 18.918 1.00 91.06 246 ASN A O 1
ATOM 1997 N N . SER A 1 247 ? -27.162 9.631 19.031 1.00 90.69 247 SER A N 1
ATOM 1998 C CA . SER A 1 247 ? -27.342 10.180 17.672 1.00 90.69 247 SER A CA 1
ATOM 1999 C C . SER A 1 247 ? -26.174 9.833 16.751 1.00 90.69 247 SER A C 1
ATOM 2001 O O . SER A 1 247 ? -26.357 9.177 15.718 1.00 90.69 247 SER A O 1
ATOM 2003 N N . SER A 1 248 ? -24.953 10.233 17.117 1.00 92.62 248 SER A N 1
ATOM 2004 C CA . SER A 1 248 ? -23.802 10.164 16.209 1.00 92.62 248 SER A CA 1
ATOM 2005 C C . SER A 1 248 ? -23.421 8.731 15.841 1.00 92.62 248 SER A C 1
ATOM 2007 O O . SER A 1 248 ? -23.264 8.430 14.653 1.00 92.62 248 SER A O 1
ATOM 2009 N N . LEU A 1 249 ? -23.282 7.828 16.822 1.00 93.31 249 LEU A N 1
ATOM 2010 C CA . LEU A 1 249 ? -22.857 6.447 16.559 1.00 93.31 249 LEU A CA 1
ATOM 2011 C C . LEU A 1 249 ? -23.884 5.667 15.711 1.00 93.31 249 LEU A C 1
ATOM 2013 O O . LEU A 1 249 ? -23.476 5.099 14.690 1.00 93.31 249 LEU A O 1
ATOM 2017 N N . PRO A 1 250 ? -25.200 5.680 16.018 1.00 91.62 250 PRO A N 1
ATOM 2018 C CA . PRO A 1 250 ? -26.205 5.043 15.162 1.00 91.62 250 PRO A CA 1
ATOM 2019 C C . PRO A 1 250 ? -26.224 5.598 13.731 1.00 91.62 250 PRO A C 1
ATOM 2021 O O . PRO A 1 250 ? -26.317 4.834 12.766 1.00 91.62 250 PRO A O 1
ATOM 2024 N N . ARG A 1 251 ? -26.065 6.918 13.558 1.00 90.69 251 ARG A N 1
ATOM 2025 C CA . ARG A 1 251 ? -25.995 7.551 12.229 1.00 90.69 251 ARG A CA 1
ATOM 2026 C C . ARG A 1 251 ? -24.783 7.094 11.426 1.00 90.69 251 ARG A C 1
ATOM 2028 O O . ARG A 1 251 ? -24.915 6.841 10.229 1.00 90.69 251 ARG A O 1
ATOM 2035 N N . ILE A 1 252 ? -23.620 6.959 12.066 1.00 91.81 252 ILE A N 1
ATOM 2036 C CA . ILE A 1 252 ? -22.404 6.422 11.439 1.00 91.81 252 ILE A CA 1
ATOM 2037 C C . ILE A 1 252 ? -22.665 5.001 10.923 1.00 91.81 252 ILE A C 1
ATOM 2039 O O . ILE A 1 252 ? -22.405 4.722 9.749 1.00 91.81 252 ILE A O 1
ATOM 2043 N N . LEU A 1 253 ? -23.224 4.122 11.762 1.00 91.81 253 LEU A N 1
ATOM 2044 C CA . LEU A 1 253 ? -23.536 2.741 11.379 1.00 91.81 253 LEU A CA 1
ATOM 2045 C C . LEU A 1 253 ? -24.521 2.681 10.210 1.00 91.81 253 LEU A C 1
ATOM 2047 O O . LEU A 1 253 ? -24.244 2.006 9.219 1.00 91.81 253 LEU A O 1
ATOM 2051 N N . SER A 1 254 ? -25.621 3.433 10.287 1.00 87.81 254 SER A N 1
ATOM 2052 C CA . SER A 1 254 ? -26.642 3.488 9.238 1.00 87.81 254 SER A CA 1
ATOM 2053 C C . SER A 1 254 ? -26.084 4.014 7.917 1.00 87.81 254 SER A C 1
ATOM 2055 O O . SER A 1 254 ? -26.293 3.408 6.862 1.00 87.81 254 SER A O 1
ATOM 2057 N N . TYR A 1 255 ? -25.288 5.087 7.945 1.00 88.75 255 TYR A N 1
ATOM 2058 C CA . TYR A 1 255 ? -24.688 5.647 6.736 1.00 88.75 255 TYR A CA 1
ATOM 2059 C C . TYR A 1 255 ? -23.738 4.655 6.061 1.00 88.75 255 TYR A C 1
ATOM 2061 O O . TYR A 1 255 ? -23.851 4.396 4.860 1.00 88.75 255 TYR A O 1
ATOM 2069 N N . PHE A 1 256 ? -22.799 4.072 6.809 1.00 87.50 256 PHE A N 1
ATOM 2070 C CA . PHE A 1 256 ? -21.821 3.1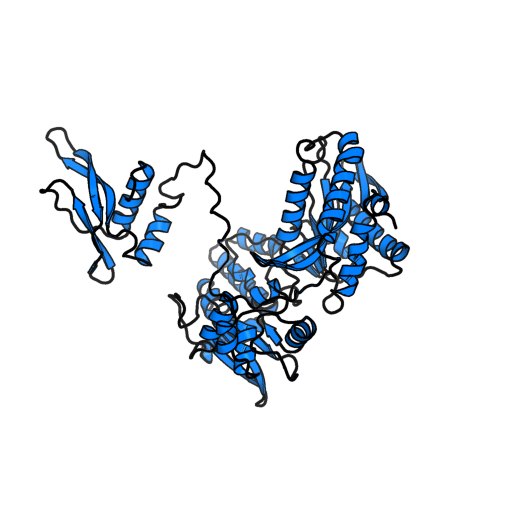59 6.220 1.00 87.50 256 PHE A CA 1
ATOM 2071 C C . PHE A 1 256 ? -22.397 1.775 5.925 1.00 87.50 256 PHE A C 1
ATOM 2073 O O . PHE A 1 256 ? -21.905 1.127 5.006 1.00 87.50 256 PHE A O 1
ATOM 2080 N N . GLY A 1 257 ? -23.446 1.340 6.618 1.00 78.69 257 GLY A N 1
ATOM 2081 C CA . GLY A 1 257 ? -24.201 0.143 6.268 1.00 78.69 257 GLY A CA 1
ATOM 2082 C C . GLY A 1 257 ? -24.991 0.311 4.965 1.00 78.69 257 GLY A C 1
ATOM 2083 O O . GLY A 1 257 ? -24.895 -0.517 4.057 1.00 78.69 257 GLY A O 1
ATOM 2084 N N . SER A 1 258 ? -25.743 1.402 4.815 1.00 70.56 258 SER A N 1
ATOM 2085 C CA . SER A 1 258 ? -26.632 1.638 3.662 1.00 70.56 258 SER A CA 1
ATOM 2086 C C . SER A 1 258 ? -25.900 2.014 2.370 1.00 70.56 258 SER A C 1
ATOM 2088 O O . SER A 1 258 ? -26.194 1.467 1.304 1.00 70.56 258 SER A O 1
ATOM 2090 N N . THR A 1 259 ? -24.899 2.896 2.439 1.00 61.78 259 THR A N 1
ATOM 2091 C CA . THR A 1 259 ? -24.175 3.386 1.249 1.00 61.78 259 THR A CA 1
ATOM 2092 C C . THR A 1 259 ? -23.365 2.307 0.531 1.00 61.78 259 THR A C 1
ATOM 2094 O O . THR A 1 259 ? -23.003 2.489 -0.633 1.00 61.78 259 THR A O 1
ATOM 2097 N N . ARG A 1 260 ? -23.075 1.187 1.201 1.00 61.72 260 ARG A N 1
ATOM 2098 C CA . ARG A 1 260 ? -22.170 0.143 0.700 1.00 61.72 260 ARG A CA 1
ATOM 2099 C C . ARG A 1 260 ? -22.879 -1.050 0.070 1.00 61.72 260 ARG A C 1
ATOM 2101 O O . ARG A 1 260 ? -22.285 -1.681 -0.796 1.00 61.72 260 ARG A O 1
ATOM 2108 N N . ASP A 1 261 ? -24.135 -1.296 0.437 1.00 56.97 261 ASP A N 1
ATOM 2109 C CA . ASP A 1 261 ? -24.959 -2.369 -0.137 1.00 56.97 261 ASP A CA 1
ATOM 2110 C C . ASP A 1 261 ? -25.736 -1.914 -1.393 1.00 56.97 261 ASP A C 1
ATOM 2112 O O . ASP A 1 261 ? -26.155 -2.748 -2.194 1.00 56.97 261 ASP A O 1
ATOM 2116 N N . SER A 1 262 ? -25.868 -0.601 -1.633 1.00 47.53 262 SER A N 1
ATOM 2117 C CA . SER A 1 262 ? -26.621 -0.032 -2.771 1.00 47.53 262 SER A CA 1
ATOM 2118 C C . SER A 1 262 ? -26.063 -0.376 -4.163 1.00 47.53 262 SER A C 1
ATOM 2120 O O . SER A 1 262 ? -26.726 -0.129 -5.168 1.00 47.53 262 SER A O 1
ATOM 2122 N N . LYS A 1 263 ? -24.861 -0.963 -4.245 1.00 53.06 263 LYS A N 1
ATOM 2123 C CA . LYS A 1 263 ? -24.220 -1.411 -5.496 1.00 53.06 263 LYS A CA 1
ATOM 2124 C C . LYS A 1 263 ? -24.024 -2.933 -5.575 1.00 53.06 263 LYS A C 1
ATOM 2126 O O . LYS A 1 263 ? -23.213 -3.398 -6.374 1.00 53.06 263 LYS A O 1
ATOM 2131 N N . GLY A 1 264 ? -24.762 -3.696 -4.765 1.00 54.88 264 GLY A N 1
ATOM 2132 C CA . GLY A 1 264 ? -24.547 -5.130 -4.571 1.00 54.88 264 GLY A CA 1
ATOM 2133 C C . GLY A 1 264 ? -23.452 -5.389 -3.538 1.00 54.88 264 GLY A C 1
ATOM 2134 O O . GLY A 1 264 ? -22.560 -4.568 -3.350 1.00 54.88 264 GLY A O 1
ATOM 2135 N N . VAL A 1 265 ? -23.543 -6.515 -2.832 1.00 55.44 265 VAL A N 1
ATOM 2136 C CA . VAL A 1 265 ? -22.667 -6.829 -1.697 1.00 55.44 265 VAL A CA 1
ATOM 2137 C C . VAL A 1 265 ? -21.320 -7.364 -2.209 1.00 55.44 265 VAL A C 1
ATOM 2139 O O . VAL A 1 265 ? -21.274 -8.501 -2.690 1.00 55.44 265 VAL A O 1
ATOM 2142 N N . PRO A 1 266 ? -20.210 -6.600 -2.152 1.00 71.25 266 PRO A N 1
ATOM 2143 C CA . PRO A 1 266 ? -18.977 -7.033 -2.783 1.00 71.25 266 PRO A CA 1
ATOM 2144 C C . PRO A 1 266 ? -18.199 -7.959 -1.846 1.00 71.25 266 PRO A C 1
ATOM 2146 O O . PRO A 1 266 ? -17.952 -7.644 -0.682 1.00 71.25 266 PRO A O 1
ATOM 2149 N N . ILE A 1 267 ? -17.741 -9.093 -2.379 1.00 87.06 267 ILE A N 1
ATOM 2150 C CA . ILE A 1 267 ? -16.614 -9.809 -1.778 1.00 87.06 267 ILE A CA 1
ATOM 2151 C C . ILE A 1 267 ? -15.433 -8.826 -1.745 1.00 87.06 267 ILE A C 1
ATOM 2153 O O . ILE A 1 267 ? -15.033 -8.310 -2.789 1.00 87.06 267 ILE A O 1
ATOM 2157 N N . ILE A 1 268 ? -14.889 -8.557 -0.558 1.00 91.06 268 ILE A N 1
ATOM 2158 C CA . ILE A 1 268 ? -13.777 -7.620 -0.367 1.00 91.06 268 ILE A CA 1
ATOM 2159 C C . ILE A 1 268 ? -12.499 -8.346 -0.767 1.00 91.06 268 ILE A C 1
ATOM 2161 O O . ILE A 1 268 ? -12.171 -9.360 -0.159 1.00 91.06 268 ILE A O 1
ATOM 2165 N N . LYS A 1 269 ? -11.819 -7.865 -1.809 1.00 91.00 269 LYS A N 1
ATOM 2166 C CA . LYS A 1 269 ? -10.649 -8.509 -2.424 1.00 91.00 269 LYS A CA 1
ATOM 2167 C C . LYS A 1 269 ? -9.461 -7.544 -2.448 1.00 91.00 269 LYS A C 1
ATOM 2169 O O . LYS A 1 269 ? -9.674 -6.341 -2.624 1.00 91.00 269 LYS A O 1
ATOM 2174 N N . PRO A 1 270 ? -8.215 -8.045 -2.413 1.00 91.69 270 PRO A N 1
ATOM 2175 C CA . PRO A 1 270 ? -7.023 -7.236 -2.657 1.00 91.69 270 PRO A CA 1
ATOM 2176 C C . PRO A 1 270 ? -6.811 -6.968 -4.163 1.00 91.69 270 PRO A C 1
ATOM 2178 O O . PRO A 1 270 ? -5.737 -6.607 -4.609 1.00 91.69 270 PRO A O 1
ATOM 2181 N N . TYR A 1 271 ? -7.822 -7.147 -5.001 1.00 91.19 271 TYR A N 1
ATOM 2182 C CA . TYR A 1 271 ? -7.775 -6.814 -6.420 1.00 91.19 271 TYR A CA 1
ATOM 2183 C C . TYR A 1 271 ? -9.192 -6.504 -6.887 1.00 91.19 271 TYR A C 1
ATOM 2185 O O . TYR A 1 271 ? -10.169 -6.854 -6.225 1.00 91.19 271 TYR A O 1
ATOM 2193 N N . SER A 1 272 ? -9.309 -5.856 -8.039 1.00 88.44 272 SER A N 1
ATOM 2194 C CA . SER A 1 272 ? -10.598 -5.651 -8.692 1.00 88.44 272 SER A CA 1
ATOM 2195 C C . SER A 1 272 ? -10.501 -6.099 -10.137 1.00 88.44 272 SER A C 1
ATOM 2197 O O . SER A 1 272 ? -9.538 -5.763 -10.827 1.00 88.44 272 SER A O 1
ATOM 2199 N N . ALA A 1 273 ? -11.527 -6.805 -10.607 1.00 85.38 273 ALA A N 1
ATOM 2200 C CA . ALA A 1 273 ? -11.801 -6.872 -12.034 1.00 85.38 273 ALA A CA 1
ATOM 2201 C C . ALA A 1 273 ? -12.141 -5.464 -12.545 1.00 85.38 273 ALA A C 1
ATOM 2203 O O . ALA A 1 273 ? -12.609 -4.604 -11.786 1.00 85.38 273 ALA A O 1
ATOM 2204 N N . GLY A 1 274 ? -11.885 -5.218 -13.821 1.00 82.62 274 GLY A N 1
ATOM 2205 C CA . GLY A 1 274 ? -12.147 -3.926 -14.436 1.00 82.62 274 GLY A CA 1
ATOM 2206 C C . GLY A 1 274 ? -11.406 -3.760 -15.755 1.00 82.62 274 GLY A C 1
ATOM 2207 O O . GLY A 1 274 ? -10.603 -4.618 -16.135 1.00 82.62 274 GLY A O 1
ATOM 2208 N N . PRO A 1 275 ? -11.669 -2.660 -16.470 1.00 83.69 275 PRO A N 1
ATOM 2209 C CA . PRO A 1 275 ? -11.048 -2.428 -17.748 1.00 83.69 275 PRO A CA 1
ATOM 2210 C C . PRO A 1 275 ? -9.575 -2.042 -17.621 1.00 83.69 275 PRO A C 1
ATOM 2212 O O . PRO A 1 275 ? -9.128 -1.431 -16.639 1.00 83.69 275 PRO A O 1
ATOM 2215 N N . VAL A 1 276 ? -8.819 -2.321 -18.678 1.00 85.56 276 VAL A N 1
ATOM 2216 C CA . VAL A 1 276 ? -7.488 -1.749 -18.863 1.00 85.56 276 VAL A CA 1
ATOM 2217 C C . VAL A 1 276 ? -7.606 -0.248 -19.130 1.00 85.56 276 VAL A C 1
ATOM 2219 O O . VAL A 1 276 ? -8.339 0.197 -20.006 1.00 85.56 276 VAL A O 1
ATOM 2222 N N . SER A 1 277 ? -6.856 0.572 -18.390 1.00 84.44 277 SER A N 1
ATOM 2223 C CA . SER A 1 277 ? -6.827 2.011 -18.674 1.00 84.44 277 SER A CA 1
ATOM 2224 C C . SER A 1 277 ? -6.047 2.310 -19.960 1.00 84.44 277 SER A C 1
ATOM 2226 O O . SER A 1 277 ? -4.956 1.774 -20.163 1.00 84.44 277 SER A O 1
ATOM 2228 N N . ILE A 1 278 ? -6.529 3.264 -20.766 1.00 84.75 278 ILE A N 1
ATOM 2229 C CA . ILE A 1 278 ? -5.819 3.738 -21.970 1.00 84.75 278 ILE A CA 1
ATOM 2230 C C . ILE A 1 278 ? -4.387 4.191 -21.671 1.00 84.75 278 ILE A C 1
ATOM 2232 O O . ILE A 1 278 ? -3.481 3.978 -22.471 1.00 84.75 278 ILE A O 1
ATOM 2236 N N . LYS A 1 279 ? -4.153 4.765 -20.483 1.00 86.31 279 LYS A N 1
ATOM 2237 C CA . LYS A 1 279 ? -2.812 5.156 -20.042 1.00 86.31 279 LYS A CA 1
ATOM 2238 C C . LYS A 1 279 ? -1.904 3.934 -19.894 1.00 86.31 279 LYS A C 1
ATOM 2240 O O . LYS A 1 279 ? -0.797 3.955 -20.410 1.00 86.31 279 LYS A O 1
ATOM 2245 N N . ALA A 1 280 ? -2.372 2.885 -19.216 1.00 90.19 280 ALA A N 1
ATOM 2246 C CA . ALA A 1 280 ? -1.594 1.663 -19.031 1.00 90.19 280 ALA A CA 1
ATOM 2247 C C . ALA A 1 280 ? -1.284 0.981 -20.371 1.00 90.19 280 ALA A C 1
ATOM 2249 O O . ALA A 1 280 ? -0.142 0.584 -20.584 1.00 90.19 280 ALA A O 1
ATOM 2250 N N . ALA A 1 281 ? -2.261 0.916 -21.281 1.00 90.62 281 ALA A N 1
ATOM 2251 C CA . ALA A 1 281 ? -2.081 0.339 -22.612 1.00 90.62 281 ALA A CA 1
ATOM 2252 C C . ALA A 1 281 ? -1.086 1.138 -23.478 1.00 90.62 281 ALA A C 1
ATOM 2254 O O . ALA A 1 281 ? -0.192 0.554 -24.085 1.00 90.62 281 ALA A O 1
ATOM 2255 N N . ARG A 1 282 ? -1.170 2.478 -23.485 1.00 90.94 282 ARG A N 1
ATOM 2256 C CA . ARG A 1 282 ? -0.205 3.339 -24.200 1.00 90.94 282 ARG A CA 1
ATOM 2257 C C . ARG A 1 282 ? 1.205 3.212 -23.634 1.00 90.94 282 ARG A C 1
ATOM 2259 O O . ARG A 1 282 ? 2.154 3.070 -24.392 1.00 90.94 282 ARG A O 1
ATOM 2266 N N . THR A 1 283 ? 1.344 3.214 -22.308 1.00 93.75 283 THR A N 1
ATOM 2267 C CA . THR A 1 283 ? 2.646 2.991 -21.670 1.00 93.75 283 THR A CA 1
ATOM 2268 C C . THR A 1 283 ? 3.192 1.602 -22.006 1.00 93.75 283 THR A C 1
ATOM 2270 O O . THR A 1 283 ? 4.373 1.484 -22.298 1.00 93.75 283 THR A O 1
ATOM 2273 N N . ALA A 1 284 ? 2.355 0.562 -22.040 1.00 95.75 284 ALA A N 1
ATOM 2274 C CA . ALA A 1 284 ? 2.783 -0.775 -22.450 1.00 95.75 284 ALA A CA 1
ATOM 2275 C C . ALA A 1 284 ? 3.300 -0.810 -23.901 1.00 95.75 284 ALA A C 1
ATOM 2277 O O . ALA A 1 284 ? 4.308 -1.458 -24.158 1.00 95.75 284 ALA A O 1
ATOM 2278 N N . MET A 1 285 ? 2.671 -0.075 -24.828 1.00 94.19 285 MET A N 1
ATOM 2279 C CA . MET A 1 285 ? 3.158 0.052 -26.211 1.00 94.19 285 MET A CA 1
ATOM 2280 C C . MET A 1 285 ? 4.545 0.692 -26.308 1.00 94.19 285 MET A C 1
ATOM 2282 O O . MET A 1 285 ? 5.348 0.262 -27.129 1.00 94.19 285 MET A O 1
ATOM 2286 N N . LEU A 1 286 ? 4.838 1.689 -25.471 1.00 94.12 286 LEU A N 1
ATOM 2287 C CA . LEU A 1 286 ? 6.178 2.279 -25.405 1.00 94.12 286 LEU A CA 1
ATOM 2288 C C . LEU A 1 286 ? 7.184 1.287 -24.811 1.00 94.12 286 LEU A C 1
ATOM 2290 O O . LEU A 1 286 ? 8.281 1.123 -25.337 1.00 94.12 286 LEU A O 1
ATOM 2294 N N . LEU A 1 287 ? 6.790 0.571 -23.755 1.00 96.81 287 LEU A N 1
ATOM 2295 C CA . LEU A 1 287 ? 7.645 -0.394 -23.062 1.00 96.81 287 LEU A CA 1
ATOM 2296 C C . LEU A 1 287 ? 8.088 -1.576 -23.933 1.00 96.81 287 LEU A C 1
ATOM 2298 O O . LEU A 1 287 ? 9.176 -2.097 -23.712 1.00 96.81 287 LEU A O 1
ATOM 2302 N N . VAL A 1 288 ? 7.273 -2.000 -24.903 1.00 96.25 288 VAL A N 1
ATOM 2303 C CA . VAL A 1 288 ? 7.655 -3.046 -25.875 1.00 96.25 288 VAL A CA 1
ATOM 2304 C C . VAL A 1 288 ? 8.494 -2.510 -27.039 1.00 96.25 288 VAL A C 1
ATOM 2306 O O . VAL A 1 288 ? 8.929 -3.292 -27.882 1.00 96.25 288 VAL A O 1
ATOM 2309 N N . GLY A 1 289 ? 8.702 -1.193 -27.104 1.00 93.38 289 GLY A N 1
ATOM 2310 C CA . GLY A 1 289 ? 9.591 -0.556 -28.067 1.00 93.38 289 GLY A CA 1
ATOM 2311 C C . GLY A 1 289 ? 11.057 -0.908 -27.825 1.00 93.38 289 GLY A C 1
ATOM 2312 O O . GLY A 1 289 ? 11.447 -1.358 -26.741 1.00 93.38 289 GLY A O 1
ATOM 2313 N N . GLU A 1 290 ? 11.879 -0.701 -28.852 1.00 91.00 290 GLU A N 1
ATOM 2314 C CA . GLU A 1 290 ? 13.301 -1.016 -28.781 1.00 91.00 290 GLU A CA 1
ATOM 2315 C C . GLU A 1 290 ? 13.986 -0.256 -27.636 1.00 91.00 290 GLU A C 1
ATOM 2317 O O . GLU A 1 290 ? 13.749 0.926 -27.395 1.00 91.00 290 GLU A O 1
ATOM 2322 N N . GLY A 1 291 ? 14.826 -0.976 -26.894 1.00 93.50 291 GLY A N 1
ATOM 2323 C CA . GLY A 1 291 ? 15.629 -0.421 -25.813 1.00 93.50 291 GLY A CA 1
ATOM 2324 C C . GLY A 1 291 ? 14.900 -0.201 -24.487 1.00 93.50 291 GLY A C 1
ATOM 2325 O O . GLY A 1 291 ? 15.571 0.084 -23.500 1.00 93.50 291 GLY A O 1
ATOM 2326 N N . ASN A 1 292 ? 13.577 -0.386 -24.411 1.00 96.88 292 ASN A N 1
ATOM 2327 C CA . ASN A 1 292 ? 12.815 -0.224 -23.165 1.00 96.88 292 ASN A CA 1
ATOM 2328 C C . ASN A 1 292 ? 12.710 -1.478 -22.298 1.00 96.88 292 ASN A C 1
ATOM 2330 O O . ASN A 1 292 ? 12.246 -1.382 -21.156 1.00 96.88 292 ASN A O 1
ATOM 2334 N N . TYR A 1 293 ? 13.120 -2.637 -22.813 1.00 97.81 293 TYR A N 1
ATOM 2335 C CA . TYR A 1 293 ? 13.020 -3.896 -22.092 1.00 97.81 293 TYR A CA 1
ATOM 2336 C C . TYR A 1 293 ? 14.189 -4.840 -22.368 1.00 97.81 293 TYR A C 1
ATOM 2338 O O . TYR A 1 293 ? 14.886 -4.724 -23.376 1.00 97.81 293 TYR A O 1
ATOM 2346 N N . ARG A 1 294 ? 14.367 -5.813 -21.471 1.00 97.12 294 ARG A N 1
ATOM 2347 C CA . ARG A 1 294 ? 15.306 -6.930 -21.622 1.00 97.12 294 ARG A CA 1
ATOM 2348 C C . ARG A 1 294 ? 14.713 -8.193 -21.002 1.00 97.12 294 ARG A C 1
ATOM 2350 O O . ARG A 1 294 ? 14.246 -8.159 -19.863 1.00 97.12 294 ARG A O 1
ATOM 2357 N N . LYS A 1 295 ? 14.711 -9.306 -21.739 1.00 96.31 295 LYS A N 1
ATOM 2358 C CA . LYS A 1 295 ? 14.293 -10.608 -21.199 1.00 96.31 295 LYS A CA 1
ATOM 2359 C C . LYS A 1 295 ? 15.364 -11.134 -20.243 1.00 96.31 295 LYS A C 1
ATOM 2361 O O . LYS A 1 295 ? 16.555 -10.946 -20.468 1.00 96.31 295 LYS A O 1
ATOM 2366 N N . VAL A 1 296 ? 14.924 -11.764 -19.162 1.00 94.75 296 VAL A N 1
ATOM 2367 C CA . VAL A 1 296 ? 15.785 -12.416 -18.177 1.00 94.75 296 VAL A CA 1
ATOM 2368 C C . VAL A 1 296 ? 15.612 -13.913 -18.333 1.00 94.75 296 VAL A C 1
ATOM 2370 O O . VAL A 1 296 ? 14.532 -14.445 -18.077 1.00 94.75 296 VAL A O 1
ATOM 2373 N N . GLU A 1 297 ? 16.679 -14.592 -18.728 1.00 93.12 297 GLU A N 1
ATOM 2374 C CA . GLU A 1 297 ? 16.660 -16.022 -19.019 1.00 93.12 297 GLU A CA 1
ATOM 2375 C C . GLU A 1 297 ? 17.447 -16.815 -17.974 1.00 93.12 297 GLU A C 1
ATOM 2377 O O . GLU A 1 297 ? 18.427 -16.340 -17.395 1.00 93.12 297 GLU A O 1
ATOM 2382 N N . ARG A 1 298 ? 16.980 -18.034 -17.706 1.00 88.75 298 ARG A N 1
ATOM 2383 C CA . ARG A 1 298 ? 17.672 -19.047 -16.908 1.00 88.75 298 ARG A CA 1
ATOM 2384 C C . ARG A 1 298 ? 17.430 -20.393 -17.576 1.00 88.75 298 ARG A C 1
ATOM 2386 O 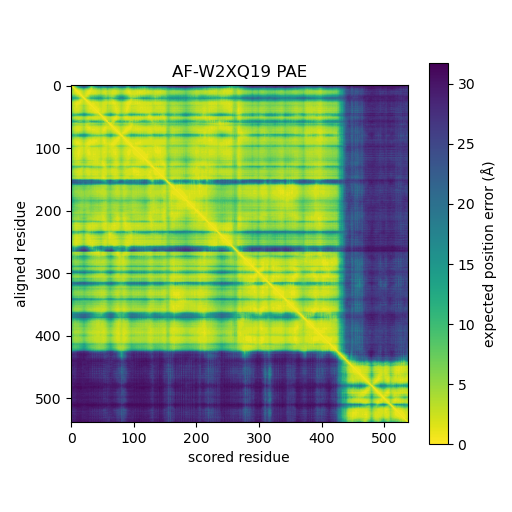O . ARG A 1 298 ? 16.277 -20.746 -17.796 1.00 88.75 298 ARG A O 1
ATOM 2393 N N . ASN A 1 299 ? 18.494 -21.131 -17.887 1.00 87.44 299 ASN A N 1
ATOM 2394 C CA . ASN A 1 299 ? 18.413 -22.430 -18.572 1.00 87.44 299 ASN A CA 1
ATOM 2395 C C . ASN A 1 299 ? 17.543 -22.364 -19.846 1.00 87.44 299 ASN A C 1
ATOM 2397 O O . ASN A 1 299 ? 16.612 -23.149 -20.009 1.00 87.44 299 ASN A O 1
ATOM 2401 N N . SER A 1 300 ? 17.783 -21.355 -20.691 1.00 86.31 300 SER A N 1
ATOM 2402 C CA . SER A 1 300 ? 17.039 -21.107 -21.940 1.00 86.31 300 SER A CA 1
ATOM 2403 C C . SER A 1 300 ? 15.536 -20.823 -21.781 1.00 86.31 300 SER A C 1
ATOM 2405 O O . SER A 1 300 ? 14.813 -20.750 -22.768 1.00 86.31 300 SER A O 1
ATOM 2407 N N . SER A 1 301 ? 15.056 -20.629 -20.549 1.00 89.38 301 SER A N 1
ATOM 2408 C CA . SER A 1 301 ? 13.671 -20.262 -20.245 1.00 89.38 301 SER A CA 1
ATOM 2409 C C . SER A 1 301 ? 13.590 -18.824 -19.739 1.00 89.38 301 SER A C 1
ATOM 2411 O O . SER A 1 301 ? 14.377 -18.405 -18.884 1.00 89.38 301 SER A O 1
ATOM 2413 N N . VAL A 1 302 ? 12.615 -18.056 -20.230 1.00 92.81 302 VAL A N 1
ATOM 2414 C CA . VAL A 1 302 ? 12.381 -16.681 -19.767 1.00 92.81 302 VAL A CA 1
ATOM 2415 C C . VAL A 1 302 ? 11.765 -16.714 -18.367 1.00 92.81 302 VAL A C 1
ATOM 2417 O O . VAL A 1 302 ? 10.630 -17.134 -18.177 1.00 92.81 302 VAL A O 1
ATOM 2420 N N . THR A 1 303 ? 12.509 -16.226 -17.378 1.00 95.06 303 THR A N 1
ATOM 2421 C CA . THR A 1 303 ? 12.087 -16.151 -15.964 1.00 95.06 303 THR A CA 1
ATOM 2422 C C . THR A 1 303 ? 11.596 -14.763 -15.558 1.00 95.06 303 THR A C 1
ATOM 2424 O O . THR A 1 303 ? 11.006 -14.578 -14.491 1.00 95.06 303 THR A O 1
ATOM 2427 N N . GLY A 1 304 ? 11.805 -13.761 -16.410 1.00 96.62 304 GLY A N 1
ATOM 2428 C CA . GLY A 1 304 ? 11.264 -12.428 -16.207 1.00 96.62 304 GLY A CA 1
ATOM 2429 C C . GLY A 1 304 ? 11.567 -11.477 -17.352 1.00 96.62 304 GLY A C 1
ATOM 2430 O O . GLY A 1 304 ? 12.278 -11.810 -18.297 1.00 96.62 304 GLY A O 1
ATOM 2431 N N . VAL A 1 305 ? 11.032 -10.267 -17.252 1.00 98.06 305 VAL A N 1
ATOM 2432 C CA . VAL A 1 305 ? 11.307 -9.168 -18.178 1.00 98.06 305 VAL A CA 1
ATOM 2433 C C . VAL A 1 305 ? 11.592 -7.912 -17.367 1.00 98.06 305 VAL A C 1
ATOM 2435 O O . VAL A 1 305 ? 10.814 -7.538 -16.485 1.00 98.06 305 VAL A O 1
ATOM 2438 N N . LEU A 1 306 ? 12.729 -7.285 -17.649 1.00 98.25 306 LEU A N 1
ATOM 2439 C CA . LEU A 1 306 ? 13.098 -5.978 -17.128 1.00 98.25 306 LEU A CA 1
ATOM 2440 C C . LEU A 1 306 ? 12.541 -4.897 -18.040 1.00 98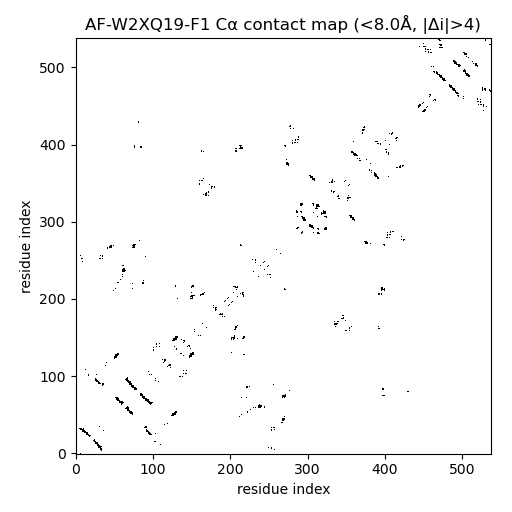.25 306 LEU A C 1
ATOM 2442 O O . LEU A 1 306 ? 12.616 -5.028 -19.258 1.00 98.25 306 LEU A O 1
ATOM 2446 N N . PHE A 1 307 ? 12.038 -3.825 -17.445 1.00 98.38 307 PHE A N 1
ATOM 2447 C CA . PHE A 1 307 ? 11.497 -2.667 -18.141 1.00 98.38 307 PHE A CA 1
ATOM 2448 C C . PHE A 1 307 ? 12.041 -1.374 -17.560 1.00 98.38 307 PHE A C 1
ATOM 2450 O O . PHE A 1 307 ? 12.271 -1.285 -16.353 1.00 98.38 307 PHE A O 1
ATOM 2457 N N . ASN A 1 308 ? 12.150 -0.345 -18.393 1.00 97.00 308 ASN A N 1
ATOM 2458 C CA . ASN A 1 308 ? 12.365 1.015 -17.923 1.00 97.00 308 ASN A CA 1
ATOM 2459 C C . ASN A 1 308 ? 11.255 1.473 -16.972 1.00 97.00 308 ASN A C 1
ATOM 2461 O O . ASN A 1 308 ? 10.063 1.308 -17.237 1.00 97.00 308 ASN A O 1
ATOM 2465 N N . SER A 1 309 ? 11.646 2.115 -15.873 1.00 93.69 309 SER A N 1
ATOM 2466 C CA . SER A 1 309 ? 10.727 2.945 -15.107 1.00 93.69 309 SER A CA 1
ATOM 2467 C C . SER A 1 309 ? 10.407 4.215 -15.897 1.00 93.69 309 SER A C 1
ATOM 2469 O O . SER A 1 309 ? 11.128 4.606 -16.814 1.00 93.69 309 SER A O 1
ATOM 2471 N N . ARG A 1 310 ? 9.299 4.877 -15.551 1.00 88.94 310 ARG A N 1
ATOM 2472 C CA . ARG A 1 310 ? 8.754 5.987 -16.350 1.00 88.94 310 ARG A CA 1
ATOM 2473 C C . ARG A 1 310 ? 9.765 7.106 -16.634 1.00 88.94 310 ARG A C 1
ATOM 2475 O O . ARG A 1 310 ? 9.724 7.678 -17.712 1.00 88.94 310 ARG A O 1
ATOM 2482 N N . LYS A 1 311 ? 10.647 7.407 -15.676 1.00 88.94 311 LYS A N 1
ATOM 2483 C CA . LYS A 1 311 ? 11.668 8.455 -15.810 1.00 88.94 311 LYS A CA 1
ATOM 2484 C C . LYS A 1 311 ? 12.744 8.095 -16.842 1.00 88.94 311 LYS A C 1
ATOM 2486 O O . LYS A 1 311 ? 13.352 8.992 -17.385 1.00 88.94 311 LYS A O 1
ATOM 2491 N N . TYR A 1 312 ? 12.940 6.822 -17.171 1.00 92.94 312 TYR A N 1
ATOM 2492 C CA . TYR A 1 312 ? 14.007 6.377 -18.080 1.00 92.94 312 TYR A CA 1
ATOM 2493 C C . TYR A 1 312 ? 13.471 5.783 -19.387 1.00 92.94 312 TYR A C 1
ATOM 2495 O O . TYR A 1 312 ? 14.229 5.237 -20.182 1.00 92.94 312 TYR A O 1
ATOM 2503 N N . MET A 1 313 ? 12.156 5.855 -19.606 1.00 92.31 313 MET A N 1
ATOM 2504 C CA . MET A 1 313 ? 11.487 5.248 -20.753 1.00 92.31 313 MET A CA 1
ATOM 2505 C C . MET A 1 313 ? 11.789 6.013 -22.049 1.00 92.31 313 MET A C 1
ATOM 2507 O O . MET A 1 313 ? 11.603 7.225 -22.123 1.00 92.31 313 MET A O 1
ATOM 2511 N N . ILE A 1 314 ? 12.212 5.284 -23.080 1.00 91.50 314 ILE A N 1
ATOM 2512 C CA . ILE A 1 314 ? 12.472 5.782 -24.433 1.00 91.50 314 ILE A CA 1
ATOM 2513 C C . ILE A 1 314 ? 11.139 5.973 -25.167 1.00 91.50 314 ILE A C 1
ATOM 2515 O O . ILE A 1 314 ? 10.256 5.116 -25.087 1.00 91.50 314 ILE A O 1
ATOM 2519 N N . GLY A 1 315 ? 10.992 7.089 -25.885 1.00 82.31 315 GLY A N 1
ATOM 2520 C CA . GLY A 1 315 ? 9.776 7.423 -26.638 1.00 82.31 315 GLY A CA 1
ATOM 2521 C C . GLY A 1 315 ? 8.648 8.053 -25.806 1.00 82.31 315 GLY A C 1
ATOM 2522 O O . GLY A 1 315 ? 7.559 8.262 -26.335 1.00 82.31 315 GLY A O 1
ATOM 2523 N N . ASP A 1 316 ? 8.888 8.352 -24.523 1.00 76.75 316 ASP A N 1
ATOM 2524 C CA . ASP A 1 316 ? 8.047 9.256 -23.714 1.00 76.75 316 ASP A CA 1
ATOM 2525 C C . ASP A 1 316 ? 8.643 10.677 -23.712 1.00 76.75 316 ASP A C 1
ATOM 2527 O O . ASP A 1 316 ? 9.735 10.898 -24.232 1.00 76.75 316 ASP A O 1
ATOM 2531 N N . GLU A 1 317 ? 7.984 11.634 -23.054 1.00 73.69 317 GLU A N 1
ATOM 2532 C CA . GLU A 1 317 ? 8.520 12.986 -22.786 1.00 73.69 317 GLU A CA 1
ATOM 2533 C C . GLU A 1 317 ? 9.705 12.986 -21.780 1.00 73.69 317 GLU A C 1
ATOM 2535 O O . GLU A 1 317 ? 9.860 13.935 -21.007 1.00 73.69 317 GLU A O 1
ATOM 2540 N N . SER A 1 318 ? 10.499 11.911 -21.702 1.00 76.38 318 SER A N 1
ATOM 2541 C CA . SER A 1 318 ? 11.588 11.810 -20.730 1.00 76.38 318 SER A CA 1
ATOM 2542 C C . SER A 1 318 ? 12.880 12.465 -21.217 1.00 76.38 318 SER A C 1
ATOM 2544 O O . SER A 1 318 ? 13.376 12.153 -22.295 1.00 76.38 318 SER A O 1
ATOM 2546 N N . VAL A 1 319 ? 13.461 13.298 -20.352 1.00 73.94 319 VAL A N 1
ATOM 2547 C CA . VAL A 1 319 ? 14.790 13.905 -20.527 1.00 73.94 319 VAL A CA 1
ATOM 2548 C C . VAL A 1 319 ? 15.920 12.910 -20.206 1.00 73.94 319 VAL A C 1
ATOM 2550 O O . VAL A 1 319 ? 17.017 13.039 -20.729 1.00 73.94 319 VAL A O 1
ATOM 2553 N N . GLU A 1 320 ? 15.649 11.879 -19.396 1.00 84.38 320 GLU A N 1
ATOM 2554 C CA . GLU A 1 320 ? 16.627 10.866 -18.951 1.00 84.38 320 GLU A CA 1
ATOM 2555 C C . GLU A 1 320 ? 16.399 9.503 -19.636 1.00 84.38 320 GLU A C 1
ATOM 2557 O O . GLU A 1 320 ? 16.621 8.443 -19.050 1.00 84.38 320 GLU A O 1
ATOM 2562 N N . ALA A 1 321 ? 15.889 9.483 -20.870 1.00 88.75 321 ALA A N 1
ATOM 2563 C CA . ALA A 1 321 ? 15.638 8.234 -21.588 1.00 88.75 321 ALA A CA 1
ATOM 2564 C C . ALA A 1 321 ? 16.922 7.386 -21.695 1.00 88.75 321 ALA A C 1
ATOM 2566 O O . ALA A 1 321 ? 17.944 7.849 -22.193 1.00 88.75 321 ALA A O 1
ATOM 2567 N N . THR A 1 322 ? 16.890 6.139 -21.215 1.00 93.06 322 THR A N 1
ATOM 2568 C CA . THR A 1 322 ? 18.082 5.274 -21.151 1.00 93.06 322 THR A CA 1
ATOM 2569 C C . THR A 1 322 ? 17.739 3.849 -21.560 1.00 93.06 322 THR A C 1
ATOM 2571 O O . THR A 1 322 ? 16.742 3.283 -21.105 1.00 93.06 322 THR A O 1
ATOM 2574 N N . ARG A 1 323 ? 18.578 3.230 -22.397 1.00 95.62 323 ARG A N 1
ATOM 2575 C CA . ARG A 1 323 ? 18.395 1.841 -22.844 1.00 95.62 323 ARG A CA 1
ATOM 2576 C C . ARG A 1 323 ? 18.512 0.856 -21.674 1.00 95.62 323 ARG A C 1
ATOM 2578 O O . ARG A 1 323 ? 19.245 1.080 -20.712 1.00 95.62 323 ARG A O 1
ATOM 2585 N N . VAL A 1 324 ? 17.773 -0.249 -21.744 1.00 96.69 324 VAL A N 1
ATOM 2586 C CA . VAL A 1 324 ? 17.941 -1.401 -20.846 1.00 96.69 324 VAL A CA 1
ATOM 2587 C C . VAL A 1 324 ? 19.037 -2.314 -21.407 1.00 96.69 324 VAL A C 1
ATOM 2589 O O . VAL A 1 324 ? 18.760 -3.281 -22.119 1.00 96.69 324 VAL A O 1
ATOM 2592 N N . ASP A 1 325 ? 20.295 -1.980 -21.131 1.00 95.19 325 ASP A N 1
ATOM 2593 C CA . ASP A 1 325 ? 21.454 -2.812 -21.478 1.00 95.19 325 ASP A CA 1
ATOM 2594 C C . ASP A 1 325 ? 21.779 -3.866 -20.398 1.00 95.19 325 ASP A C 1
ATOM 2596 O O . ASP A 1 325 ? 21.122 -3.947 -19.356 1.00 95.19 325 ASP A O 1
ATOM 2600 N N . GLU A 1 326 ? 22.762 -4.730 -20.680 1.00 94.88 326 GLU A N 1
ATOM 2601 C CA . GLU A 1 326 ? 23.178 -5.797 -19.759 1.00 94.88 326 GLU A CA 1
ATOM 2602 C C . GLU A 1 326 ? 23.819 -5.248 -18.480 1.00 94.88 326 GLU A C 1
ATOM 2604 O O . GLU A 1 326 ? 23.551 -5.772 -17.403 1.00 94.88 326 GLU A O 1
ATOM 2609 N N . SER A 1 327 ? 24.612 -4.176 -18.574 1.00 94.69 327 SER A N 1
ATOM 2610 C CA . SER A 1 327 ? 25.298 -3.584 -17.421 1.00 94.69 327 SER A CA 1
ATOM 2611 C C . SER A 1 327 ? 24.285 -3.064 -16.403 1.00 94.69 327 SER A C 1
ATOM 2613 O O . SER A 1 327 ? 24.250 -3.496 -15.247 1.00 94.69 327 SER A O 1
ATOM 2615 N N . ARG A 1 328 ? 23.352 -2.226 -16.859 1.00 95.25 328 ARG A N 1
ATOM 2616 C CA . ARG A 1 328 ? 22.285 -1.667 -16.029 1.00 95.25 328 ARG A CA 1
ATOM 2617 C C . ARG A 1 328 ? 21.353 -2.751 -15.491 1.00 95.25 328 ARG A C 1
ATOM 2619 O O . ARG A 1 328 ? 20.934 -2.690 -14.334 1.00 95.25 328 ARG A O 1
ATOM 2626 N N . ALA A 1 329 ? 21.053 -3.772 -16.295 1.00 96.38 329 ALA A N 1
ATOM 2627 C CA . ALA A 1 329 ? 20.289 -4.931 -15.842 1.00 96.38 329 ALA A CA 1
ATOM 2628 C C . ALA A 1 329 ? 21.016 -5.709 -14.731 1.00 96.38 329 ALA A C 1
ATOM 2630 O O . ALA A 1 329 ? 20.379 -6.106 -13.751 1.00 96.38 329 ALA A O 1
ATOM 2631 N N . ALA A 1 330 ? 22.329 -5.915 -14.853 1.00 96.06 330 ALA A N 1
ATOM 2632 C CA . ALA A 1 330 ? 23.144 -6.613 -13.866 1.00 96.06 330 ALA A CA 1
ATOM 2633 C C . ALA A 1 330 ? 23.210 -5.844 -12.539 1.00 96.06 330 ALA A C 1
ATOM 2635 O O . ALA A 1 330 ? 22.938 -6.436 -11.489 1.00 96.06 330 ALA A O 1
ATOM 2636 N N . ILE A 1 331 ? 23.461 -4.531 -12.591 1.00 96.88 331 ILE A N 1
ATOM 2637 C CA . ILE A 1 331 ? 23.482 -3.626 -11.428 1.00 96.88 331 ILE A CA 1
ATOM 2638 C C . ILE A 1 331 ? 22.136 -3.661 -10.701 1.00 96.88 331 ILE A C 1
ATOM 2640 O O . ILE A 1 331 ? 22.062 -3.962 -9.505 1.00 96.88 331 ILE A O 1
ATOM 2644 N N . PHE A 1 332 ? 21.039 -3.458 -11.434 1.00 97.38 332 PHE A N 1
ATOM 2645 C CA . PHE A 1 332 ? 19.699 -3.519 -10.862 1.00 97.38 332 PHE A CA 1
ATOM 2646 C C . PHE A 1 332 ? 19.420 -4.886 -10.220 1.00 97.38 332 PHE A C 1
ATOM 2648 O O . PHE A 1 332 ? 18.979 -4.957 -9.072 1.00 97.38 332 PHE A O 1
ATOM 2655 N N . ARG A 1 333 ? 19.724 -5.997 -10.903 1.00 95.94 333 ARG A N 1
ATOM 2656 C CA . ARG A 1 333 ? 19.508 -7.352 -10.363 1.00 95.94 333 ARG A CA 1
ATOM 2657 C C . ARG A 1 333 ? 20.370 -7.650 -9.137 1.00 95.94 333 ARG A C 1
ATOM 2659 O O . ARG A 1 333 ? 19.904 -8.388 -8.267 1.00 95.94 333 ARG A O 1
ATOM 2666 N N . ALA A 1 334 ? 21.598 -7.137 -9.066 1.00 96.75 334 ALA A N 1
ATOM 2667 C CA . ALA A 1 334 ? 22.445 -7.235 -7.879 1.00 96.75 334 ALA A CA 1
ATOM 2668 C C . ALA A 1 334 ? 21.812 -6.495 -6.694 1.00 96.75 334 ALA A C 1
ATOM 2670 O O . ALA A 1 334 ? 21.686 -7.072 -5.610 1.00 96.75 334 ALA A O 1
ATOM 2671 N N . SER A 1 335 ? 21.264 -5.302 -6.933 1.00 97.31 335 SER A N 1
ATOM 2672 C CA . SER A 1 335 ? 20.585 -4.527 -5.889 1.00 97.31 335 SER A CA 1
ATOM 2673 C C . SER A 1 335 ? 19.340 -5.222 -5.338 1.00 97.31 335 SER A C 1
ATOM 2675 O O . SER A 1 335 ? 19.076 -5.148 -4.141 1.00 97.31 335 SER A O 1
ATOM 2677 N N . LEU A 1 336 ? 18.621 -6.010 -6.152 1.00 95.81 336 LEU A N 1
ATOM 2678 C CA . LEU A 1 336 ? 17.505 -6.840 -5.672 1.00 95.81 336 LEU A CA 1
ATOM 2679 C C . LEU A 1 336 ? 17.937 -7.918 -4.661 1.00 95.81 336 LEU A C 1
ATOM 2681 O O . LEU A 1 336 ? 17.095 -8.423 -3.915 1.00 95.81 336 LEU A O 1
ATOM 2685 N N . ARG A 1 337 ? 19.227 -8.276 -4.637 1.00 95.38 337 ARG A N 1
ATOM 2686 C CA . ARG A 1 337 ? 19.847 -9.173 -3.647 1.00 95.38 337 ARG A CA 1
ATOM 2687 C C . ARG A 1 337 ? 20.491 -8.412 -2.480 1.00 95.38 337 ARG A C 1
ATOM 2689 O O . ARG A 1 337 ? 21.091 -9.041 -1.620 1.00 95.38 337 ARG A O 1
ATOM 2696 N N . GLY A 1 338 ? 20.350 -7.086 -2.438 1.00 95.88 338 GLY A N 1
ATOM 2697 C CA . GLY A 1 338 ? 20.944 -6.220 -1.420 1.00 95.88 338 GLY A CA 1
ATOM 2698 C C . GLY A 1 338 ? 22.409 -5.856 -1.672 1.00 95.88 338 GLY A C 1
ATOM 2699 O O . GLY A 1 338 ? 23.085 -5.438 -0.741 1.00 95.88 338 GLY A O 1
ATOM 2700 N N . SER A 1 339 ? 22.907 -6.019 -2.902 1.00 96.50 339 SER A N 1
ATOM 2701 C CA . SER A 1 339 ? 24.279 -5.661 -3.278 1.00 96.50 339 SER A CA 1
ATOM 2702 C C . SER A 1 339 ? 24.277 -4.424 -4.176 1.00 96.50 339 SER A C 1
ATOM 2704 O O . SER A 1 339 ? 23.711 -4.453 -5.268 1.00 96.50 339 SER A O 1
ATOM 2706 N N . LEU A 1 340 ? 24.889 -3.342 -3.693 1.00 96.19 340 LEU A N 1
ATOM 2707 C CA . LEU A 1 340 ? 25.155 -2.121 -4.460 1.00 96.19 340 LEU A CA 1
ATOM 2708 C C . LEU A 1 340 ? 26.604 -2.147 -4.963 1.00 96.19 340 LEU A C 1
ATOM 2710 O O . LEU A 1 340 ? 27.437 -2.870 -4.406 1.00 96.19 340 LEU A O 1
ATOM 2714 N N . GLN A 1 341 ? 26.904 -1.379 -6.008 1.00 92.12 341 GLN A N 1
ATOM 2715 C CA . GLN A 1 341 ? 28.287 -1.138 -6.421 1.00 92.12 341 GLN A CA 1
ATOM 2716 C C . GLN A 1 341 ? 29.039 -0.385 -5.312 1.00 92.12 341 GLN A C 1
ATOM 2718 O O . GLN A 1 341 ? 28.420 0.182 -4.415 1.00 92.12 341 GLN A O 1
ATOM 2723 N N . ARG A 1 342 ? 30.373 -0.449 -5.310 1.00 85.75 342 ARG A N 1
ATOM 2724 C CA . ARG A 1 342 ? 31.218 0.291 -4.364 1.00 85.75 342 ARG A CA 1
ATOM 2725 C C . ARG A 1 342 ? 32.438 0.867 -5.097 1.00 85.75 342 ARG A C 1
ATOM 2727 O O . ARG A 1 342 ? 33.004 0.133 -5.910 1.00 85.75 342 ARG A O 1
ATOM 2734 N N . PRO A 1 343 ? 32.870 2.105 -4.788 1.00 87.50 343 PRO A N 1
ATOM 2735 C CA . PRO A 1 343 ? 32.170 3.093 -3.953 1.00 87.50 343 PRO A CA 1
ATOM 2736 C C . PRO A 1 343 ? 30.847 3.534 -4.603 1.00 87.50 343 PRO A C 1
ATOM 2738 O O . PRO A 1 343 ? 30.692 3.416 -5.816 1.00 87.50 343 PRO A O 1
ATOM 2741 N N . GLU A 1 344 ? 29.876 3.977 -3.805 1.00 92.12 344 GLU A N 1
ATOM 2742 C CA . GLU A 1 344 ? 28.562 4.403 -4.304 1.00 92.12 344 GLU A CA 1
ATOM 2743 C C . GLU A 1 344 ? 28.046 5.617 -3.536 1.00 92.12 344 GLU A C 1
ATOM 2745 O O . GLU A 1 344 ? 28.369 5.781 -2.363 1.00 92.12 344 GLU A O 1
ATOM 2750 N N . ILE A 1 345 ? 27.243 6.444 -4.208 1.00 90.56 345 ILE A N 1
ATOM 2751 C CA . ILE A 1 345 ? 26.683 7.697 -3.686 1.00 90.56 345 ILE A CA 1
ATOM 2752 C C . ILE A 1 345 ? 25.154 7.728 -3.809 1.00 90.56 345 ILE A C 1
ATOM 2754 O O . ILE A 1 345 ? 24.545 6.998 -4.600 1.00 90.56 345 ILE A O 1
ATOM 2758 N N . VAL A 1 346 ? 24.505 8.586 -3.023 1.00 89.25 346 VAL A N 1
ATOM 2759 C CA . VAL A 1 346 ? 23.035 8.670 -2.928 1.00 89.25 346 VAL A CA 1
ATOM 2760 C C . VAL A 1 346 ? 22.389 9.113 -4.250 1.00 89.25 346 VAL A C 1
ATOM 2762 O O . VAL A 1 346 ? 21.310 8.635 -4.610 1.00 89.25 346 VAL A O 1
ATOM 2765 N N . GLU A 1 347 ? 23.049 9.969 -5.024 1.00 88.88 347 GLU A N 1
ATOM 2766 C CA . GLU A 1 347 ? 22.577 10.498 -6.311 1.00 88.88 347 GLU A CA 1
ATOM 2767 C C . GLU A 1 347 ? 22.350 9.381 -7.339 1.00 88.88 347 GLU A C 1
ATOM 2769 O O . GLU A 1 347 ? 21.425 9.442 -8.155 1.00 88.88 347 GLU A O 1
ATOM 2774 N N . ASN A 1 348 ? 23.138 8.311 -7.245 1.00 91.62 348 ASN A N 1
ATOM 2775 C CA . ASN A 1 348 ? 23.075 7.168 -8.146 1.00 91.62 348 ASN A CA 1
ATOM 2776 C C . ASN A 1 348 ? 21.923 6.204 -7.829 1.00 91.62 348 ASN A C 1
ATOM 2778 O O . ASN A 1 348 ? 21.605 5.324 -8.636 1.00 91.62 348 ASN A O 1
ATOM 2782 N N . MET A 1 349 ? 21.225 6.376 -6.699 1.00 92.00 349 MET A N 1
ATOM 2783 C CA . MET A 1 349 ? 20.143 5.476 -6.297 1.00 92.00 349 MET A CA 1
ATOM 2784 C C . MET A 1 349 ? 19.035 5.366 -7.345 1.00 92.00 349 MET A C 1
ATOM 2786 O O . MET A 1 349 ? 18.563 4.265 -7.655 1.00 92.00 349 MET A O 1
ATOM 2790 N N . GLU A 1 350 ? 18.593 6.503 -7.887 1.00 90.81 350 GLU A N 1
ATOM 2791 C CA . GLU A 1 350 ? 17.570 6.512 -8.928 1.00 90.81 350 GLU A CA 1
ATOM 2792 C C . GLU A 1 350 ? 18.048 5.863 -10.236 1.00 90.81 350 GLU A C 1
ATOM 2794 O O . GLU A 1 350 ? 17.413 4.880 -10.642 1.00 90.81 350 GLU A O 1
ATOM 2799 N N . PRO A 1 351 ? 19.135 6.334 -10.880 1.00 92.00 351 PRO A N 1
ATOM 2800 C CA . PRO A 1 351 ? 19.570 5.811 -12.173 1.00 92.00 351 PRO A CA 1
ATOM 2801 C C . PRO A 1 351 ? 20.072 4.360 -12.117 1.00 92.00 351 PRO A C 1
ATOM 2803 O O . PRO A 1 351 ? 19.792 3.599 -13.048 1.00 92.00 351 PRO A O 1
ATOM 2806 N N . HIS A 1 352 ? 20.728 3.917 -11.040 1.00 93.81 352 HIS A N 1
ATOM 2807 C CA . HIS A 1 352 ? 21.287 2.559 -10.962 1.00 93.81 352 HIS A CA 1
ATOM 2808 C C . HIS A 1 352 ? 20.290 1.525 -10.428 1.00 93.81 352 HIS A C 1
ATOM 2810 O O . HIS A 1 352 ? 20.177 0.424 -10.973 1.00 93.81 352 HIS A O 1
ATOM 2816 N N . TYR A 1 353 ? 19.526 1.864 -9.385 1.00 95.94 353 TYR A N 1
ATOM 2817 C CA . TYR A 1 353 ? 18.781 0.862 -8.607 1.00 95.94 353 TYR A CA 1
ATOM 2818 C C . TYR A 1 353 ? 17.260 0.999 -8.702 1.00 95.94 353 TYR A C 1
ATOM 2820 O O . TYR A 1 353 ? 16.535 0.020 -8.509 1.00 95.94 353 TYR A O 1
ATOM 2828 N N . LEU A 1 354 ? 16.740 2.182 -9.038 1.00 94.81 354 LEU A N 1
ATOM 2829 C CA . LEU A 1 354 ? 15.295 2.436 -9.125 1.00 94.81 354 LEU A CA 1
ATOM 2830 C C . LEU A 1 354 ? 14.829 2.768 -10.549 1.00 94.81 354 LEU A C 1
ATOM 2832 O O . LEU A 1 354 ? 13.643 3.059 -10.756 1.00 94.81 354 LEU A O 1
ATOM 2836 N N . SER A 1 355 ? 15.721 2.676 -11.531 1.00 94.81 355 SER A N 1
ATOM 2837 C CA . SER A 1 355 ? 15.451 3.015 -12.925 1.00 94.81 355 SER A CA 1
ATOM 2838 C C . SER A 1 355 ? 14.759 1.897 -13.706 1.00 94.81 355 SER A C 1
ATOM 2840 O O . SER A 1 355 ? 14.225 2.164 -14.780 1.00 94.81 355 SER A O 1
ATOM 2842 N N . LEU A 1 356 ? 14.710 0.672 -13.171 1.00 97.50 356 LEU A N 1
ATOM 2843 C CA . LEU A 1 356 ? 14.082 -0.490 -13.804 1.00 97.50 356 LEU A CA 1
ATOM 2844 C C . LEU A 1 356 ? 12.950 -1.096 -12.958 1.00 97.50 356 LEU A C 1
ATOM 2846 O O . LEU A 1 356 ? 12.845 -0.874 -11.749 1.00 97.50 356 LEU A O 1
ATOM 2850 N N . HIS A 1 357 ? 12.090 -1.869 -13.610 1.00 97.62 357 HIS A N 1
ATOM 2851 C CA . HIS A 1 357 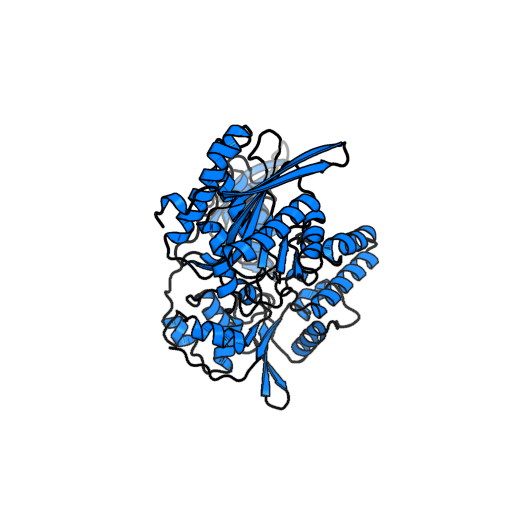? 11.077 -2.732 -13.007 1.00 97.62 357 HIS A CA 1
ATOM 2852 C C . HIS A 1 357 ? 11.253 -4.160 -13.507 1.00 97.62 357 HIS A C 1
ATOM 2854 O O . HIS A 1 357 ? 11.473 -4.369 -14.698 1.00 97.62 357 HIS A O 1
ATOM 2860 N N . LEU A 1 358 ? 11.107 -5.142 -12.621 1.00 97.69 358 LEU A N 1
ATOM 2861 C CA . LEU A 1 358 ? 11.093 -6.557 -12.971 1.00 97.69 358 LEU A CA 1
ATOM 2862 C C . LEU A 1 358 ? 9.665 -7.104 -12.928 1.00 97.69 358 LEU A C 1
ATOM 2864 O O . LEU A 1 358 ? 8.976 -7.030 -11.906 1.00 97.69 358 LEU A O 1
ATOM 2868 N N . VAL A 1 359 ? 9.249 -7.720 -14.033 1.00 98.00 359 VAL A N 1
ATOM 2869 C CA . VAL A 1 359 ? 8.124 -8.658 -14.062 1.00 98.00 359 VAL A CA 1
ATOM 2870 C C . VAL A 1 359 ? 8.693 -10.068 -14.012 1.00 98.00 359 VAL A C 1
ATOM 2872 O O . VAL A 1 359 ? 9.434 -10.461 -14.908 1.00 98.00 359 VAL A O 1
ATOM 2875 N N . ARG A 1 360 ? 8.375 -10.825 -12.964 1.00 96.94 360 ARG A N 1
ATOM 2876 C CA . ARG A 1 360 ? 8.760 -12.235 -12.822 1.00 96.94 360 ARG A CA 1
ATOM 2877 C C . ARG A 1 360 ? 7.697 -13.129 -13.437 1.00 96.94 360 ARG A C 1
ATOM 2879 O O . ARG A 1 360 ? 6.510 -12.878 -13.230 1.00 96.94 360 ARG A O 1
ATOM 2886 N N . VAL A 1 361 ? 8.137 -14.175 -14.125 1.00 95.56 361 VAL A N 1
ATOM 2887 C CA . VAL A 1 361 ? 7.289 -15.295 -14.541 1.00 95.56 361 VAL A CA 1
ATOM 2888 C C . VAL A 1 361 ? 7.340 -16.332 -13.423 1.00 95.56 361 VAL A C 1
ATOM 2890 O O . VAL A 1 361 ? 8.409 -16.844 -13.102 1.00 95.56 361 VAL A O 1
ATOM 2893 N N . LEU A 1 362 ? 6.210 -16.556 -12.758 1.00 94.06 362 LEU A N 1
ATOM 2894 C CA . LEU A 1 362 ? 6.105 -17.441 -11.596 1.00 94.06 362 LEU A CA 1
ATOM 2895 C C . LEU A 1 362 ? 5.720 -18.864 -11.991 1.00 94.06 362 LEU A C 1
ATOM 2897 O O . LEU A 1 362 ? 6.207 -19.821 -11.399 1.00 94.06 362 LEU A O 1
ATOM 2901 N N . THR A 1 363 ? 4.832 -18.990 -12.972 1.00 90.06 363 THR A N 1
ATOM 2902 C CA . THR A 1 363 ? 4.333 -20.269 -13.473 1.00 90.06 363 THR A CA 1
ATOM 2903 C C . THR A 1 363 ? 4.202 -20.200 -14.985 1.00 90.06 363 THR A C 1
ATOM 2905 O O . THR A 1 363 ? 3.919 -19.135 -15.535 1.00 90.06 363 THR A O 1
ATOM 2908 N N . ASP A 1 364 ? 4.409 -21.324 -15.665 1.00 83.69 364 ASP A N 1
ATOM 2909 C CA . ASP A 1 364 ? 4.080 -21.423 -17.081 1.00 83.69 364 ASP A CA 1
ATOM 2910 C C . ASP A 1 364 ? 2.638 -21.915 -17.222 1.00 83.69 364 ASP A C 1
ATOM 2912 O O . ASP A 1 364 ? 2.333 -23.093 -17.048 1.00 83.69 364 ASP A O 1
ATOM 2916 N N . LEU A 1 365 ? 1.725 -20.970 -17.432 1.00 80.56 365 LEU A N 1
ATOM 2917 C CA . LEU A 1 365 ? 0.307 -21.241 -17.627 1.00 80.56 365 LEU A CA 1
ATOM 2918 C C . LEU A 1 365 ? -0.137 -20.636 -18.957 1.00 80.56 365 LEU A C 1
ATOM 2920 O O . LEU A 1 365 ? 0.127 -19.451 -19.190 1.00 80.56 365 LEU A O 1
ATOM 2924 N N . PRO A 1 366 ? -0.847 -21.382 -19.820 1.00 77.06 366 PRO A N 1
ATOM 2925 C CA . PRO A 1 366 ? -1.398 -20.803 -21.034 1.00 77.06 366 PRO A CA 1
ATOM 2926 C C . PRO A 1 366 ? -2.393 -19.709 -20.651 1.00 77.06 366 PRO A C 1
ATOM 2928 O O . PRO A 1 366 ? -3.142 -19.850 -19.683 1.00 77.06 366 PRO A O 1
ATOM 2931 N N . PHE A 1 367 ? -2.406 -18.616 -21.405 1.00 73.31 367 PHE A N 1
ATOM 2932 C CA . PHE A 1 367 ? -3.302 -17.494 -21.167 1.00 73.31 367 PHE A CA 1
ATOM 2933 C C . PHE A 1 367 ? -4.184 -17.259 -22.396 1.00 73.31 367 PHE A C 1
ATOM 2935 O O . PHE A 1 367 ? -3.696 -17.188 -23.518 1.00 73.31 367 PHE A O 1
ATOM 2942 N N . THR A 1 368 ? -5.493 -17.150 -22.182 1.00 71.88 368 THR A N 1
ATOM 2943 C CA . THR A 1 368 ? -6.500 -16.947 -23.231 1.00 71.88 368 THR A CA 1
ATOM 2944 C C . THR A 1 368 ? -7.445 -15.851 -22.767 1.00 71.88 368 THR A C 1
ATOM 2946 O O . THR A 1 368 ? -8.045 -15.994 -21.704 1.00 71.88 368 THR A O 1
ATOM 2949 N N . HIS A 1 369 ? -7.576 -14.783 -23.547 1.00 74.25 369 HIS A N 1
ATOM 2950 C CA . HIS A 1 369 ? -8.509 -13.687 -23.296 1.00 74.25 369 HIS A CA 1
ATOM 2951 C C . HIS A 1 369 ? -9.117 -13.221 -24.621 1.00 74.25 369 HIS A C 1
ATOM 2953 O O . HIS A 1 369 ? -8.496 -13.347 -25.676 1.00 74.25 369 HIS A O 1
ATOM 2959 N N . SER A 1 370 ? -10.330 -12.667 -24.588 1.00 75.06 370 SER A N 1
ATOM 2960 C CA . SER A 1 370 ? -10.895 -11.995 -25.761 1.00 75.06 370 SER A CA 1
ATOM 2961 C C . SER A 1 370 ? -10.154 -10.683 -26.002 1.00 75.06 370 SER A C 1
ATOM 2963 O O . SER A 1 370 ? -10.414 -9.678 -25.349 1.00 75.06 370 SER A O 1
ATOM 2965 N N . TRP A 1 371 ? -9.229 -10.681 -26.959 1.00 69.38 371 TRP A N 1
ATOM 2966 C CA . TRP A 1 371 ? -8.251 -9.605 -27.161 1.00 69.38 371 TRP A CA 1
ATOM 2967 C C . TRP A 1 371 ? -8.845 -8.238 -27.545 1.00 69.38 371 TRP A C 1
ATOM 2969 O O . TRP A 1 371 ? -8.135 -7.234 -27.506 1.00 69.38 371 TRP A O 1
ATOM 2979 N N . ALA A 1 372 ? -10.130 -8.193 -27.909 1.00 67.94 372 ALA A N 1
ATOM 2980 C CA . ALA A 1 372 ? -10.877 -6.965 -28.171 1.00 67.94 372 ALA A CA 1
ATOM 2981 C C . ALA A 1 372 ? -11.586 -6.406 -26.921 1.00 67.94 372 ALA A C 1
ATOM 2983 O O . ALA A 1 372 ? -11.958 -5.233 -26.910 1.00 67.94 372 ALA A O 1
ATOM 2984 N N . SER A 1 373 ? -11.767 -7.201 -25.862 1.00 77.62 373 SER A N 1
ATOM 2985 C CA . SER A 1 373 ? -12.441 -6.760 -24.641 1.00 77.62 373 SER A CA 1
ATOM 2986 C C . SER A 1 373 ? -11.494 -5.937 -23.765 1.00 77.62 373 SER A C 1
ATOM 2988 O O . SER A 1 373 ? -10.452 -6.433 -23.341 1.00 77.62 373 SER A O 1
ATOM 2990 N N . PRO A 1 374 ? -11.844 -4.693 -23.400 1.00 76.62 374 PRO A N 1
ATOM 2991 C CA . PRO A 1 374 ? -11.071 -3.966 -22.407 1.00 76.62 374 PRO A CA 1
ATOM 2992 C C . PRO A 1 374 ? -11.297 -4.513 -20.997 1.00 76.62 374 PRO A C 1
ATOM 2994 O O . PRO A 1 374 ? -10.441 -4.291 -20.146 1.00 76.62 374 PRO A O 1
ATOM 2997 N N . ASN A 1 375 ? -12.419 -5.204 -20.749 1.00 81.50 375 ASN A N 1
ATOM 2998 C CA . ASN A 1 375 ? -12.828 -5.741 -19.451 1.00 81.50 375 ASN A CA 1
ATOM 2999 C C . ASN A 1 375 ? -12.285 -7.151 -19.234 1.00 81.50 375 ASN A C 1
ATOM 3001 O O . ASN A 1 375 ? -12.470 -8.021 -20.084 1.00 81.50 375 ASN A O 1
ATOM 3005 N N . TRP A 1 376 ? -11.682 -7.364 -18.066 1.00 85.12 376 TRP A N 1
ATOM 3006 C CA . TRP A 1 376 ? -11.075 -8.635 -17.685 1.00 85.12 376 TRP A CA 1
ATOM 3007 C C . TRP A 1 376 ? -11.909 -9.302 -16.587 1.00 85.12 376 TRP A C 1
ATOM 3009 O O . TRP A 1 376 ? -12.054 -8.708 -15.510 1.00 85.12 376 TRP A O 1
ATOM 3019 N N . PRO A 1 377 ? -12.489 -10.493 -16.833 1.00 84.88 377 PRO A N 1
ATOM 3020 C CA . PRO A 1 377 ? -13.177 -11.255 -15.804 1.00 84.88 377 PRO A CA 1
ATOM 3021 C C . PRO A 1 377 ? -12.211 -11.702 -14.706 1.00 84.88 377 PRO A C 1
ATOM 3023 O O . PRO A 1 377 ? -11.006 -11.853 -14.902 1.00 84.88 377 PRO A O 1
ATOM 3026 N N . GLU A 1 378 ? -12.765 -11.959 -13.526 1.00 85.81 378 GLU A N 1
ATOM 3027 C CA . GLU A 1 378 ? -11.994 -12.342 -12.342 1.00 85.81 378 GLU A CA 1
ATOM 3028 C C . GLU A 1 378 ? -11.135 -13.598 -12.542 1.00 85.81 378 GLU A C 1
ATOM 3030 O O . GLU A 1 378 ? -10.013 -13.658 -12.042 1.00 85.81 378 GLU A O 1
ATOM 3035 N N . THR A 1 379 ? -11.626 -14.582 -13.295 1.00 87.38 379 THR A N 1
ATOM 3036 C CA . THR A 1 379 ? -10.886 -15.816 -13.591 1.00 87.38 379 THR A CA 1
ATOM 3037 C C . THR A 1 379 ? -9.570 -15.542 -14.314 1.00 87.38 379 THR A C 1
ATOM 3039 O O . THR A 1 379 ? -8.550 -16.145 -13.990 1.00 87.38 379 THR A O 1
ATOM 3042 N N . GLU A 1 380 ? -9.563 -14.598 -15.250 1.00 88.44 380 GLU A N 1
ATOM 3043 C CA . GLU A 1 380 ? -8.361 -14.194 -15.975 1.00 88.44 380 GLU A CA 1
ATOM 3044 C C . GLU A 1 380 ? -7.444 -13.318 -15.126 1.00 88.44 380 GLU A C 1
ATOM 3046 O O . GLU A 1 380 ? -6.229 -13.503 -15.166 1.00 88.44 380 GLU A O 1
ATOM 3051 N N . VAL A 1 381 ? -8.011 -12.414 -14.318 1.00 89.50 381 VAL A N 1
ATOM 3052 C CA . VAL A 1 381 ? -7.253 -11.613 -13.344 1.00 89.50 381 VAL A CA 1
ATOM 3053 C C . VAL A 1 381 ? -6.450 -12.523 -12.417 1.00 89.50 381 VAL A C 1
ATOM 3055 O O . VAL A 1 381 ? -5.240 -12.350 -12.275 1.00 89.50 381 VAL A O 1
ATOM 3058 N N . LEU A 1 382 ? -7.099 -13.537 -11.842 1.00 88.56 382 LEU A N 1
ATOM 3059 C CA . LEU A 1 382 ? -6.439 -14.521 -10.987 1.00 88.56 382 LEU A CA 1
ATOM 3060 C C . LEU A 1 382 ? -5.367 -15.306 -11.744 1.00 88.56 382 LEU A C 1
ATOM 3062 O O . LEU A 1 382 ? -4.282 -15.521 -11.209 1.00 88.56 382 LEU A O 1
ATOM 3066 N N . ARG A 1 383 ? -5.623 -15.662 -13.007 1.00 89.75 383 ARG A N 1
ATOM 3067 C CA . ARG A 1 383 ? -4.638 -16.330 -13.867 1.00 89.75 383 ARG A CA 1
ATOM 3068 C C . ARG A 1 383 ? -3.384 -15.482 -14.074 1.00 89.75 383 ARG A C 1
ATOM 3070 O O . ARG A 1 383 ? -2.277 -16.003 -13.967 1.00 89.75 383 ARG A O 1
ATOM 3077 N N . VAL A 1 384 ? -3.544 -14.177 -14.309 1.00 91.12 384 VAL A N 1
ATOM 3078 C CA . VAL A 1 384 ? -2.420 -13.231 -14.398 1.00 91.12 384 VAL A CA 1
ATOM 3079 C C . VAL A 1 384 ? -1.665 -13.161 -13.075 1.00 91.12 384 VAL A C 1
ATOM 3081 O O . VAL A 1 384 ? -0.441 -13.243 -13.094 1.00 91.12 384 VAL A O 1
ATOM 3084 N N . CYS A 1 385 ? -2.359 -13.068 -11.936 1.00 90.19 385 CYS A N 1
ATOM 3085 C CA . CYS A 1 385 ? -1.722 -13.059 -10.613 1.00 90.19 385 CYS A CA 1
ATOM 3086 C C . CYS A 1 385 ? -0.918 -14.338 -10.327 1.00 90.19 385 CYS A C 1
ATOM 3088 O O . CYS A 1 385 ? 0.107 -14.274 -9.653 1.00 90.19 385 CYS A O 1
ATOM 3090 N N . THR A 1 386 ? -1.368 -15.497 -10.817 1.00 91.50 386 THR A N 1
ATOM 3091 C CA . THR A 1 386 ? -0.637 -16.768 -10.679 1.00 91.50 386 THR A CA 1
ATOM 3092 C C . THR A 1 386 ? 0.568 -16.847 -11.617 1.00 91.50 386 THR A C 1
ATOM 3094 O O . THR A 1 386 ? 1.597 -17.416 -11.251 1.00 91.50 386 THR A O 1
ATOM 3097 N N . LYS A 1 387 ? 0.459 -16.276 -12.822 1.00 93.19 387 LYS A N 1
ATOM 3098 C CA . LYS A 1 387 ? 1.511 -16.326 -13.843 1.00 93.19 387 LYS A CA 1
ATOM 3099 C C . LYS A 1 387 ? 2.612 -15.291 -13.626 1.00 93.19 387 LYS A C 1
ATOM 3101 O O . LYS A 1 387 ? 3.789 -15.612 -13.779 1.00 93.19 387 LYS A O 1
ATOM 3106 N N . TYR A 1 388 ? 2.252 -14.060 -13.272 1.00 95.44 388 TYR A N 1
ATOM 3107 C CA . TYR A 1 388 ? 3.160 -12.918 -13.283 1.00 95.44 388 TYR A CA 1
ATOM 3108 C C . TYR A 1 388 ? 3.152 -12.123 -11.981 1.00 95.44 388 TYR A C 1
ATOM 3110 O O . TYR A 1 388 ? 2.120 -11.911 -11.351 1.00 95.44 388 TYR A O 1
ATOM 3118 N N . HIS A 1 389 ? 4.320 -11.580 -11.636 1.00 95.75 389 HIS A N 1
ATOM 3119 C CA . HIS A 1 389 ? 4.467 -10.654 -10.519 1.00 95.75 389 HIS A CA 1
ATOM 3120 C C . HIS A 1 389 ? 5.344 -9.462 -10.899 1.00 95.75 389 HIS A C 1
ATOM 3122 O O . HIS A 1 389 ? 6.522 -9.627 -11.217 1.00 95.75 389 HIS A O 1
ATOM 3128 N N . CYS A 1 390 ? 4.795 -8.250 -10.814 1.00 97.06 390 CYS A N 1
ATOM 3129 C CA . CYS A 1 390 ? 5.527 -7.013 -11.080 1.00 97.06 390 CYS A CA 1
ATOM 3130 C C . CYS A 1 390 ? 5.884 -6.280 -9.781 1.00 97.06 390 CYS A C 1
ATOM 3132 O O . CYS A 1 390 ? 5.078 -6.192 -8.862 1.00 97.06 390 CYS A O 1
ATOM 3134 N N . ASP A 1 391 ? 7.076 -5.691 -9.715 1.00 95.81 391 ASP A N 1
ATOM 3135 C CA . ASP A 1 391 ? 7.535 -4.914 -8.554 1.00 95.81 391 ASP A CA 1
ATOM 3136 C C . ASP A 1 391 ? 7.075 -3.438 -8.539 1.00 95.81 391 ASP A C 1
ATOM 3138 O O . ASP A 1 391 ? 7.422 -2.673 -7.638 1.00 95.81 391 ASP A O 1
ATOM 3142 N N . CYS A 1 392 ? 6.302 -3.003 -9.538 1.00 94.88 392 CYS A N 1
ATOM 3143 C CA . CYS A 1 392 ? 5.919 -1.601 -9.674 1.00 94.88 392 CYS A CA 1
ATOM 3144 C C . CYS A 1 392 ? 4.713 -1.223 -8.798 1.00 94.88 392 CYS A C 1
ATOM 3146 O O . CYS A 1 392 ? 3.772 -1.998 -8.611 1.00 94.88 392 CYS A O 1
ATOM 3148 N N . LYS A 1 393 ? 4.657 0.047 -8.381 1.00 92.44 393 LYS A N 1
ATOM 3149 C CA . LYS A 1 393 ? 3.535 0.620 -7.617 1.00 92.44 393 LYS A CA 1
ATOM 3150 C C . LYS A 1 393 ? 2.158 0.342 -8.232 1.00 92.44 393 LYS A C 1
ATOM 3152 O O . LYS A 1 393 ? 1.219 0.045 -7.507 1.00 92.44 393 LYS A O 1
ATOM 3157 N N . ALA A 1 394 ? 2.010 0.467 -9.553 1.00 93.25 394 ALA A N 1
ATOM 3158 C CA . ALA A 1 394 ? 0.703 0.319 -10.200 1.00 93.25 394 ALA A CA 1
ATOM 3159 C C . ALA A 1 394 ? 0.122 -1.097 -10.040 1.00 93.25 394 ALA A C 1
ATOM 3161 O O . ALA A 1 394 ? -1.085 -1.227 -9.861 1.00 93.25 394 ALA A O 1
ATOM 3162 N N . PHE A 1 395 ? 0.982 -2.119 -10.035 1.00 94.81 395 PHE A N 1
ATOM 3163 C CA . PHE A 1 395 ? 0.598 -3.514 -9.811 1.00 94.81 395 PHE A CA 1
ATOM 3164 C C . PHE A 1 395 ? 0.102 -3.731 -8.379 1.00 94.81 395 PHE A C 1
ATOM 3166 O O . PHE A 1 395 ? -0.970 -4.287 -8.172 1.00 94.81 395 PHE A O 1
ATOM 3173 N N . PHE A 1 396 ? 0.817 -3.191 -7.389 1.00 93.25 396 PHE A N 1
ATOM 3174 C CA . PHE A 1 396 ? 0.394 -3.251 -5.988 1.00 93.25 396 PHE A CA 1
ATOM 3175 C C . PHE A 1 396 ? -0.869 -2.425 -5.698 1.00 93.25 396 PHE A C 1
ATOM 3177 O O . PHE A 1 396 ? -1.638 -2.779 -4.814 1.00 93.25 396 PHE A O 1
ATOM 3184 N N . VAL A 1 397 ? -1.130 -1.346 -6.441 1.00 91.12 397 VAL A N 1
ATOM 3185 C CA . VAL A 1 397 ? -2.362 -0.553 -6.278 1.00 91.12 397 VAL A CA 1
ATOM 3186 C C . VAL A 1 397 ? -3.582 -1.256 -6.880 1.00 91.12 397 VAL A C 1
ATOM 3188 O O . VAL A 1 397 ? -4.653 -1.216 -6.280 1.00 91.12 397 VAL A O 1
ATOM 3191 N N . SER A 1 398 ? -3.450 -1.883 -8.051 1.00 91.88 398 SER A N 1
ATOM 3192 C CA . SER A 1 398 ? -4.561 -2.581 -8.719 1.00 91.88 398 SER A CA 1
ATOM 3193 C C . SER A 1 398 ? -4.780 -4.012 -8.219 1.00 91.88 398 SER A C 1
ATOM 3195 O O . SER A 1 398 ? -5.867 -4.560 -8.396 1.00 91.88 398 SER A O 1
ATOM 3197 N N . GLY A 1 399 ? -3.748 -4.614 -7.627 1.00 92.38 399 GLY A N 1
ATOM 3198 C CA . GLY A 1 399 ? -3.717 -6.016 -7.224 1.00 92.38 399 GLY A CA 1
ATOM 3199 C C . GLY A 1 399 ? -3.289 -6.988 -8.325 1.00 92.38 399 GLY A C 1
ATOM 3200 O O . GLY A 1 399 ? -3.100 -8.163 -8.036 1.00 92.38 399 GLY A O 1
ATOM 3201 N N . TRP A 1 400 ? -3.132 -6.540 -9.577 1.00 92.50 400 TRP A N 1
ATOM 3202 C CA . TRP A 1 400 ? -2.816 -7.454 -10.690 1.00 92.50 400 TRP A CA 1
ATOM 3203 C C . TRP A 1 400 ? -2.363 -6.774 -11.992 1.00 92.50 400 TRP A C 1
ATOM 3205 O O . TRP A 1 400 ? -1.608 -7.345 -12.774 1.00 92.50 400 TRP A O 1
ATOM 3215 N N . LEU A 1 401 ? -2.820 -5.547 -12.256 1.00 92.31 401 LEU A N 1
ATOM 3216 C CA . LEU A 1 401 ? -2.635 -4.866 -13.536 1.00 92.31 401 LEU A CA 1
ATOM 3217 C C . LEU A 1 401 ? -1.630 -3.717 -13.446 1.00 92.31 401 LEU A C 1
ATOM 3219 O O . LEU A 1 401 ? -1.764 -2.797 -12.636 1.00 92.31 401 LEU A O 1
ATOM 3223 N N . CYS A 1 402 ? -0.681 -3.690 -14.374 1.00 95.12 402 CYS A N 1
ATOM 3224 C CA . CYS A 1 402 ? 0.118 -2.511 -14.685 1.00 95.12 402 CYS A CA 1
ATOM 3225 C C . CYS A 1 402 ? 0.562 -2.538 -16.155 1.00 95.12 402 CYS A C 1
ATOM 3227 O O . CYS A 1 402 ? 0.373 -3.533 -16.852 1.00 95.12 402 CYS A O 1
ATOM 3229 N N . SER A 1 403 ? 1.178 -1.455 -16.632 1.00 96.12 403 SER A N 1
ATOM 3230 C CA . SER A 1 403 ? 1.720 -1.396 -17.996 1.00 96.12 403 SER A CA 1
ATOM 3231 C C . SER A 1 403 ? 2.803 -2.445 -18.255 1.00 96.12 403 SER A C 1
ATOM 3233 O O . SER A 1 403 ? 2.867 -2.969 -19.359 1.00 96.12 403 SER A O 1
ATOM 3235 N N . HIS A 1 404 ? 3.615 -2.790 -17.250 1.00 97.44 404 HIS A N 1
ATOM 3236 C CA . HIS A 1 404 ? 4.645 -3.823 -17.391 1.00 97.44 404 HIS A CA 1
ATOM 3237 C C . HIS A 1 404 ? 4.028 -5.212 -17.590 1.00 97.44 404 HIS A C 1
ATOM 3239 O O . HIS A 1 404 ? 4.477 -5.940 -18.460 1.00 97.44 404 HIS A O 1
ATOM 3245 N N . ILE A 1 405 ? 2.957 -5.550 -16.860 1.00 96.25 405 ILE A N 1
ATOM 3246 C CA . ILE A 1 405 ? 2.221 -6.813 -17.051 1.00 96.25 405 ILE A CA 1
ATOM 3247 C C . ILE A 1 405 ? 1.652 -6.896 -18.471 1.00 96.25 405 ILE A C 1
ATOM 3249 O O . ILE A 1 405 ? 1.829 -7.905 -19.143 1.00 96.25 405 ILE A O 1
ATOM 3253 N N . LEU A 1 406 ? 1.033 -5.818 -18.964 1.00 94.94 406 LEU A N 1
ATOM 3254 C CA . LEU A 1 406 ? 0.511 -5.759 -20.335 1.00 94.94 406 LEU A CA 1
ATOM 3255 C C . LEU A 1 406 ? 1.614 -5.896 -21.396 1.00 94.94 406 LEU A C 1
ATOM 3257 O O . LEU A 1 406 ? 1.416 -6.557 -22.414 1.00 94.94 406 LEU A O 1
ATOM 3261 N N . ALA A 1 407 ? 2.778 -5.286 -21.161 1.00 96.62 407 ALA A N 1
ATOM 3262 C CA . ALA A 1 407 ? 3.938 -5.428 -22.032 1.00 96.62 407 ALA A CA 1
ATOM 3263 C C . ALA A 1 407 ? 4.491 -6.864 -22.004 1.00 96.62 407 ALA A C 1
ATOM 3265 O O . ALA A 1 407 ? 4.770 -7.429 -23.056 1.00 96.62 407 ALA A O 1
ATOM 3266 N N . THR A 1 408 ? 4.580 -7.498 -20.831 1.00 96.06 408 THR A N 1
ATOM 3267 C CA . THR A 1 408 ? 4.984 -8.906 -20.704 1.00 96.06 408 THR A CA 1
ATOM 3268 C C . THR A 1 408 ? 4.022 -9.837 -21.434 1.00 96.06 408 THR A C 1
ATOM 3270 O O . THR A 1 408 ? 4.480 -10.665 -22.214 1.00 96.06 408 THR A O 1
ATOM 3273 N N . LEU A 1 409 ? 2.709 -9.644 -21.277 1.00 93.44 409 LEU A N 1
ATOM 3274 C CA . LEU A 1 409 ? 1.687 -10.395 -22.014 1.00 93.44 409 LEU A CA 1
ATOM 3275 C C . LEU A 1 409 ? 1.873 -10.255 -23.537 1.00 93.44 4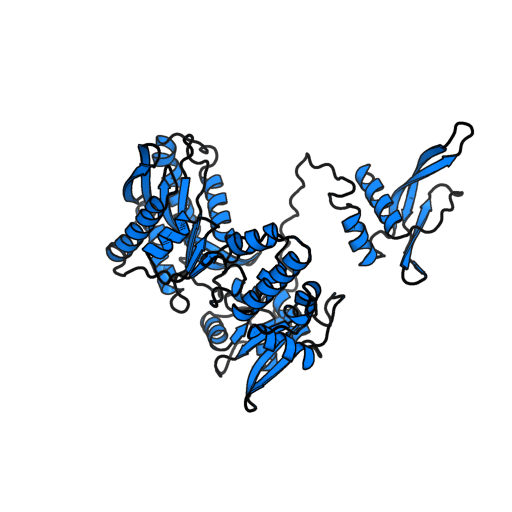09 LEU A C 1
ATOM 3277 O O . LEU A 1 409 ? 1.720 -11.224 -24.276 1.00 93.44 409 LEU A O 1
ATOM 3281 N N . LYS A 1 410 ? 2.247 -9.067 -24.038 1.00 93.12 410 LYS A N 1
ATOM 3282 C CA . LYS A 1 410 ? 2.554 -8.871 -25.470 1.00 93.12 410 LYS A CA 1
ATOM 3283 C C . LYS A 1 410 ? 3.785 -9.663 -25.899 1.00 93.12 410 LYS A C 1
ATOM 3285 O O . LYS A 1 410 ? 3.778 -10.252 -26.978 1.00 93.12 410 LYS A O 1
ATOM 3290 N N . LEU A 1 411 ? 4.841 -9.618 -25.091 1.00 93.88 411 LEU A N 1
ATOM 3291 C CA . LEU A 1 411 ? 6.150 -10.180 -25.424 1.00 93.88 411 LEU A CA 1
ATOM 3292 C C . LEU A 1 411 ? 6.211 -11.704 -25.293 1.00 93.88 411 LEU A C 1
ATOM 3294 O O . LEU A 1 411 ? 7.010 -12.320 -25.998 1.00 93.88 411 LEU A O 1
ATOM 3298 N N . LEU A 1 412 ? 5.431 -12.287 -24.378 1.00 92.38 412 LEU A N 1
ATOM 3299 C CA . LEU A 1 412 ? 5.506 -13.708 -24.027 1.00 92.38 412 LEU A CA 1
ATOM 3300 C C . LEU A 1 412 ? 4.234 -14.496 -24.372 1.00 92.38 412 LEU A C 1
ATOM 3302 O O . LEU A 1 412 ? 4.341 -15.682 -24.649 1.00 92.38 412 LEU A O 1
ATOM 3306 N N . ASP A 1 413 ? 3.057 -13.860 -24.406 1.00 89.25 413 ASP A N 1
ATOM 3307 C CA . ASP A 1 413 ? 1.761 -14.548 -24.582 1.00 89.25 413 ASP A CA 1
ATOM 3308 C C . ASP A 1 413 ? 1.006 -14.138 -25.856 1.00 89.25 413 ASP A C 1
ATOM 3310 O O . ASP A 1 413 ? -0.162 -14.476 -26.032 1.00 89.25 413 ASP A O 1
ATOM 3314 N N . GLY A 1 414 ? 1.632 -13.362 -26.746 1.00 84.69 414 GLY A N 1
ATOM 3315 C CA . GLY A 1 414 ? 1.014 -12.946 -28.010 1.00 84.69 414 GLY A CA 1
ATOM 3316 C C . GLY A 1 414 ? -0.104 -11.902 -27.876 1.00 84.69 414 GLY A C 1
ATOM 3317 O O . GLY A 1 414 ? -0.804 -11.626 -28.851 1.00 84.69 414 GLY A O 1
ATOM 3318 N N . PHE A 1 415 ? -0.261 -11.266 -26.709 1.00 86.31 415 PHE A N 1
ATOM 3319 C CA . PHE A 1 415 ? -1.314 -10.277 -26.452 1.00 86.31 415 PHE A CA 1
ATOM 3320 C C . PHE A 1 415 ? -1.289 -9.116 -27.453 1.00 86.31 415 PHE A C 1
ATOM 3322 O O . PHE A 1 415 ? -0.291 -8.408 -27.569 1.00 86.31 415 PHE A O 1
ATOM 3329 N N . ASN A 1 416 ? -2.381 -8.851 -28.173 1.00 88.12 416 ASN A N 1
ATOM 3330 C CA . ASN A 1 416 ? -2.391 -7.790 -29.182 1.00 88.12 416 ASN A CA 1
ATOM 3331 C C . ASN A 1 416 ? -2.733 -6.407 -28.591 1.00 88.12 416 ASN A C 1
ATOM 3333 O O . ASN A 1 416 ? -3.876 -5.956 -28.629 1.00 88.12 416 ASN A O 1
ATOM 3337 N N . LEU A 1 417 ? -1.706 -5.695 -28.112 1.00 88.81 417 LEU A N 1
ATOM 3338 C CA . LEU A 1 417 ? -1.842 -4.330 -27.579 1.00 88.81 417 LEU A CA 1
ATOM 3339 C C . LEU A 1 417 ? -2.476 -3.325 -28.554 1.00 88.81 417 LEU A C 1
ATOM 3341 O O . LEU A 1 417 ? -3.145 -2.396 -28.103 1.00 88.81 417 LEU A O 1
ATOM 3345 N N . LYS A 1 418 ? -2.275 -3.485 -29.871 1.00 88.69 418 LYS A N 1
ATOM 3346 C CA . LYS A 1 418 ? -2.854 -2.576 -30.872 1.00 88.69 418 LYS A CA 1
ATOM 3347 C C . LYS A 1 418 ? -4.374 -2.728 -30.919 1.00 88.69 418 LYS A C 1
ATOM 3349 O O . LYS A 1 418 ? -5.074 -1.726 -30.847 1.00 88.69 418 LYS A O 1
ATOM 3354 N N . VAL A 1 419 ? -4.866 -3.969 -30.950 1.00 87.12 419 VAL A N 1
ATOM 3355 C CA . VAL A 1 419 ? -6.309 -4.274 -30.937 1.00 87.12 419 VAL A CA 1
ATOM 3356 C C . VAL A 1 419 ? -6.967 -3.758 -29.657 1.00 87.12 419 VAL A C 1
ATOM 3358 O O . VAL A 1 419 ? -7.996 -3.093 -29.736 1.00 87.12 419 VAL A O 1
ATOM 3361 N N . LEU A 1 420 ? -6.336 -3.968 -28.495 1.00 85.88 420 LEU A N 1
ATOM 3362 C CA . LEU A 1 420 ? -6.828 -3.418 -27.229 1.00 85.88 420 LEU A CA 1
ATOM 3363 C C . LEU A 1 420 ? -6.917 -1.885 -27.266 1.00 85.88 420 LEU A C 1
ATOM 3365 O O . LEU A 1 420 ? -7.899 -1.305 -26.818 1.00 85.88 420 LEU A O 1
ATOM 3369 N N . LEU A 1 421 ? -5.888 -1.200 -27.771 1.00 86.56 421 LEU A N 1
ATOM 3370 C CA . LEU A 1 421 ? -5.907 0.262 -27.852 1.00 86.56 421 LEU A CA 1
ATOM 3371 C C . LEU A 1 421 ? -7.024 0.780 -28.756 1.00 86.56 421 LEU A C 1
ATOM 3373 O O . LEU A 1 421 ? -7.619 1.805 -28.427 1.00 86.56 421 LEU A O 1
ATOM 3377 N N . SER A 1 422 ? -7.319 0.074 -29.848 1.00 84.31 422 SER A N 1
ATOM 3378 C CA . SER A 1 422 ? -8.426 0.397 -30.749 1.00 84.31 422 SER A CA 1
ATOM 3379 C C . SER A 1 422 ? -9.801 0.185 -30.114 1.00 84.31 422 SER A C 1
ATOM 3381 O O . SER A 1 422 ? -10.740 0.877 -30.494 1.00 84.31 422 SER A O 1
ATOM 3383 N N . SER A 1 423 ? -9.937 -0.727 -29.144 1.00 81.38 423 SER A N 1
ATOM 3384 C CA . SER A 1 423 ? -11.208 -0.969 -28.447 1.00 81.38 423 SER A CA 1
ATOM 3385 C C . SER A 1 423 ? -11.440 -0.064 -27.232 1.00 81.38 423 SER A C 1
ATOM 3387 O O . SER A 1 423 ? -12.546 -0.024 -26.688 1.00 81.38 423 SER A O 1
ATOM 3389 N N . LEU A 1 424 ? -10.424 0.690 -26.795 1.00 80.44 424 LEU A N 1
ATOM 3390 C CA . LEU A 1 424 ? -10.533 1.602 -25.658 1.00 80.44 424 LEU A CA 1
ATOM 3391 C C . LEU A 1 424 ? -11.114 2.967 -26.067 1.00 80.44 424 LEU A C 1
ATOM 3393 O O . LEU A 1 424 ? -10.707 3.544 -27.076 1.00 80.44 424 LEU A O 1
ATOM 3397 N N . PRO A 1 425 ? -12.007 3.561 -25.253 1.00 69.69 425 PRO A N 1
ATOM 3398 C CA . PRO A 1 425 ? -12.592 4.861 -25.561 1.00 69.69 425 PRO A CA 1
ATOM 3399 C C . PRO A 1 425 ? -11.524 5.969 -25.588 1.00 69.69 425 PRO A C 1
ATOM 3401 O O . PRO A 1 425 ? -10.717 6.108 -24.665 1.00 69.69 425 PRO A O 1
ATOM 3404 N N . ALA A 1 426 ? -11.544 6.799 -26.638 1.00 59.59 426 ALA A N 1
ATOM 3405 C CA . ALA A 1 426 ? -10.518 7.813 -26.910 1.00 59.59 426 ALA A CA 1
ATOM 3406 C C . ALA A 1 426 ? -10.474 8.976 -25.895 1.00 59.59 426 ALA A C 1
ATOM 3408 O O . ALA A 1 426 ? -9.433 9.620 -25.733 1.00 59.59 426 ALA A O 1
ATOM 3409 N N . ARG A 1 427 ? -11.584 9.260 -25.195 1.00 54.59 427 ARG A N 1
ATOM 3410 C CA . ARG A 1 427 ? -11.714 10.409 -24.284 1.00 54.59 427 ARG A CA 1
ATOM 3411 C C . ARG A 1 427 ? -11.736 9.966 -22.823 1.00 54.59 427 ARG A C 1
ATOM 3413 O O . ARG A 1 427 ? -12.552 9.143 -22.421 1.00 54.59 427 ARG A O 1
ATOM 3420 N N . LYS A 1 428 ? -10.876 10.579 -22.000 1.00 52.00 428 LYS A N 1
ATOM 3421 C CA . LYS A 1 428 ? -11.070 10.564 -20.543 1.00 52.00 428 LYS A CA 1
ATOM 3422 C C . LYS A 1 428 ? -12.377 11.299 -20.216 1.00 52.00 428 LYS A C 1
ATOM 3424 O O . LYS A 1 428 ? -12.623 12.345 -20.820 1.00 52.00 428 LYS A O 1
ATOM 3429 N N . PRO A 1 429 ? -13.154 10.848 -19.220 1.00 45.91 429 PRO A N 1
ATOM 3430 C CA . PRO A 1 429 ? -14.126 11.717 -18.572 1.00 45.91 429 PRO A CA 1
ATOM 3431 C C . PRO A 1 429 ? -13.407 12.978 -18.057 1.00 45.91 429 PRO A C 1
ATOM 3433 O O . PRO A 1 429 ? -12.249 12.866 -17.629 1.00 45.91 429 PRO A O 1
ATOM 3436 N N . PRO A 1 430 ? -14.032 14.167 -18.097 1.00 41.16 430 PRO A N 1
ATOM 3437 C CA . PRO A 1 430 ? -13.425 15.378 -17.559 1.00 41.16 430 PRO A CA 1
ATOM 3438 C C . PRO A 1 430 ? -12.983 15.139 -16.110 1.00 41.16 430 PRO A C 1
ATOM 3440 O O . PRO A 1 430 ? -13.746 14.661 -15.269 1.00 41.16 430 PRO A O 1
ATOM 3443 N N . GLY A 1 431 ? -11.701 15.402 -15.843 1.00 44.38 431 GLY A N 1
ATOM 3444 C CA . GLY A 1 431 ? -11.129 15.266 -14.508 1.00 44.38 431 GLY A CA 1
ATOM 3445 C C . GLY A 1 431 ? -11.755 16.262 -13.532 1.00 44.38 431 GLY A C 1
ATOM 3446 O O . GLY A 1 431 ? -12.351 17.257 -13.940 1.00 44.38 431 GLY A O 1
ATOM 3447 N N . ARG A 1 432 ? -11.592 16.005 -12.228 1.00 40.53 432 ARG A N 1
ATOM 3448 C CA . ARG A 1 432 ? -12.023 16.927 -11.168 1.00 40.53 432 ARG A CA 1
ATOM 3449 C C . ARG A 1 432 ? -11.511 18.346 -11.488 1.00 40.53 432 ARG A C 1
ATOM 3451 O O . ARG A 1 432 ? -10.298 18.483 -11.679 1.00 40.53 432 ARG A O 1
ATOM 3458 N N . PRO A 1 433 ? -12.377 19.378 -11.508 1.00 48.16 433 PRO A N 1
ATOM 3459 C CA . PRO A 1 433 ? -11.938 20.767 -11.591 1.00 48.16 433 PRO A CA 1
ATOM 3460 C C . PRO A 1 433 ? -10.852 21.021 -10.544 1.00 48.16 433 PRO A C 1
ATOM 3462 O O . PRO A 1 433 ? -10.929 20.476 -9.432 1.00 48.16 433 PRO A O 1
ATOM 3465 N N . ARG A 1 434 ? -9.814 21.797 -10.884 1.00 43.12 434 ARG A N 1
ATOM 3466 C CA . ARG A 1 434 ? -8.796 22.169 -9.889 1.00 43.12 434 ARG A CA 1
ATOM 3467 C C . ARG A 1 434 ? -9.510 22.749 -8.670 1.00 43.12 434 ARG A C 1
ATOM 3469 O O . ARG A 1 434 ? -10.477 23.492 -8.815 1.00 43.12 434 ARG A O 1
ATOM 3476 N N . LYS A 1 435 ? -9.049 22.382 -7.469 1.00 41.78 435 LYS A N 1
ATOM 3477 C CA . LYS A 1 435 ? -9.518 23.046 -6.250 1.00 41.78 435 LYS A CA 1
ATOM 3478 C C . LYS A 1 435 ? -9.281 24.543 -6.433 1.00 41.78 435 LYS A C 1
ATOM 3480 O O . LYS A 1 435 ? -8.144 24.935 -6.686 1.00 41.78 435 LYS A O 1
ATOM 3485 N N . VAL A 1 436 ? -10.347 25.327 -6.316 1.00 44.12 436 VAL A N 1
ATOM 3486 C CA . VAL A 1 436 ? -10.265 26.784 -6.199 1.00 44.12 436 VAL A CA 1
ATOM 3487 C C . VAL A 1 436 ? -9.314 27.085 -5.037 1.00 44.12 436 VAL A C 1
ATOM 3489 O O . VAL A 1 436 ? -9.417 26.444 -3.982 1.00 44.12 436 VAL A O 1
ATOM 3492 N N . SER A 1 437 ? -8.329 27.960 -5.249 1.00 42.75 437 SER A N 1
ATOM 3493 C CA . SER A 1 437 ? -7.441 28.400 -4.171 1.00 42.75 437 SER A CA 1
ATOM 3494 C C . SER A 1 437 ? -8.284 29.021 -3.054 1.00 42.75 437 SER A C 1
ATOM 3496 O O . SER A 1 437 ? -9.344 29.599 -3.293 1.00 42.75 437 SER A O 1
ATOM 3498 N N . LYS A 1 438 ? -7.862 28.846 -1.798 1.00 42.53 438 LYS A N 1
ATOM 3499 C CA . LYS A 1 438 ? -8.551 29.491 -0.673 1.00 42.53 438 LYS A CA 1
ATOM 3500 C C . LYS A 1 438 ? -8.385 31.005 -0.823 1.00 42.53 438 LYS A C 1
ATOM 3502 O O . LYS A 1 438 ? -7.272 31.452 -1.078 1.00 42.53 438 LYS A O 1
ATOM 3507 N N . ALA A 1 439 ? -9.449 31.768 -0.578 1.00 45.97 439 ALA A N 1
ATOM 3508 C CA . ALA A 1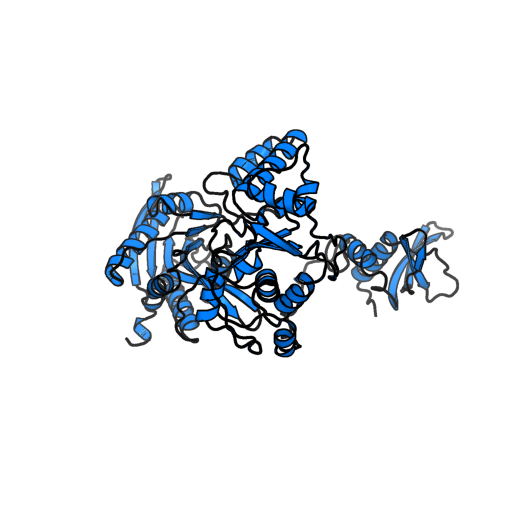 439 ? -9.557 33.221 -0.775 1.00 45.97 439 ALA A CA 1
ATOM 3509 C C . ALA A 1 439 ? -8.565 34.117 0.018 1.00 45.97 439 ALA A C 1
ATOM 3511 O O . ALA A 1 439 ? -8.759 35.322 0.089 1.00 45.97 439 ALA A O 1
ATOM 3512 N N . ARG A 1 440 ? -7.526 33.552 0.649 1.00 42.72 440 ARG A N 1
ATOM 3513 C CA . ARG A 1 440 ? -6.517 34.269 1.453 1.00 42.72 440 ARG A CA 1
ATOM 3514 C C . ARG A 1 440 ? -5.062 33.890 1.141 1.00 42.72 440 ARG A C 1
ATOM 3516 O O . ARG A 1 440 ? -4.166 34.336 1.847 1.00 42.72 440 ARG A O 1
ATOM 3523 N N . GLN A 1 441 ? -4.796 33.051 0.137 1.00 49.91 441 GLN A N 1
ATOM 3524 C CA . GLN A 1 441 ? -3.421 32.860 -0.338 1.00 49.91 441 GLN A CA 1
ATOM 3525 C C . GLN A 1 441 ? -3.111 33.923 -1.390 1.00 49.91 441 GLN A C 1
ATOM 3527 O O . GLN A 1 441 ? -3.605 33.832 -2.509 1.00 49.91 441 GLN A O 1
ATOM 3532 N N . HIS A 1 442 ? -2.309 34.920 -1.015 1.00 54.06 442 HIS A N 1
ATOM 3533 C CA . HIS A 1 442 ? -1.662 35.798 -1.984 1.00 54.06 442 HIS A CA 1
ATOM 3534 C C . HIS A 1 442 ? -0.535 35.019 -2.667 1.00 54.06 442 HIS A C 1
ATOM 3536 O O . HIS A 1 442 ? 0.281 34.391 -1.988 1.00 54.06 442 HIS A O 1
ATOM 3542 N N . ASP A 1 443 ? -0.504 35.041 -3.999 1.00 57.34 443 ASP A N 1
ATOM 3543 C CA . ASP A 1 443 ? 0.615 34.493 -4.761 1.00 57.34 443 ASP A CA 1
ATOM 3544 C C . ASP A 1 443 ? 1.877 35.308 -4.421 1.00 57.34 443 ASP A C 1
ATOM 3546 O O . ASP A 1 443 ? 1.923 36.529 -4.590 1.00 57.34 443 ASP A O 1
ATOM 3550 N N . THR A 1 444 ? 2.901 34.643 -3.883 1.00 69.88 444 THR A N 1
ATOM 3551 C CA . THR A 1 444 ? 4.217 35.253 -3.630 1.00 69.88 444 THR A CA 1
ATOM 3552 C C . THR A 1 444 ? 5.155 34.971 -4.809 1.00 69.88 444 THR A C 1
ATOM 3554 O O . THR A 1 444 ? 4.848 34.114 -5.637 1.00 69.88 444 THR A O 1
ATOM 3557 N N . PRO A 1 445 ? 6.345 35.596 -4.901 1.00 66.94 445 PRO A N 1
ATOM 3558 C CA . PRO A 1 445 ? 7.341 35.210 -5.910 1.00 66.94 445 PRO A CA 1
ATOM 3559 C C . PRO A 1 445 ? 7.644 33.703 -5.939 1.00 66.94 445 PRO A C 1
ATOM 3561 O O . PRO A 1 445 ? 7.949 33.138 -6.987 1.00 66.94 445 PRO A O 1
ATOM 3564 N N . ASN A 1 446 ? 7.482 33.034 -4.792 1.00 72.88 446 ASN A N 1
ATOM 3565 C CA . ASN A 1 446 ? 7.850 31.636 -4.584 1.00 72.88 446 ASN A CA 1
ATOM 3566 C C . ASN A 1 446 ? 6.644 30.690 -4.445 1.00 72.88 446 ASN A C 1
ATOM 3568 O O . ASN A 1 446 ? 6.820 29.475 -4.346 1.00 72.88 446 ASN A O 1
ATOM 3572 N N . THR A 1 447 ? 5.411 31.204 -4.445 1.00 65.31 447 THR A N 1
ATOM 3573 C CA . THR A 1 447 ? 4.193 30.400 -4.262 1.00 65.31 447 THR A CA 1
ATOM 3574 C C . THR A 1 447 ? 3.120 30.790 -5.277 1.00 65.31 447 THR A C 1
ATOM 3576 O O . THR A 1 447 ? 3.088 31.911 -5.755 1.00 65.31 447 THR A O 1
ATOM 3579 N N . GLY A 1 448 ? 2.263 29.843 -5.666 1.00 72.94 448 GLY A N 1
ATOM 3580 C CA . GLY A 1 448 ? 1.247 30.084 -6.702 1.00 72.94 448 GLY A CA 1
ATOM 3581 C C . GLY A 1 448 ? 1.553 29.445 -8.058 1.00 72.94 448 GLY A C 1
ATOM 3582 O O . GLY A 1 448 ? 2.439 28.584 -8.181 1.00 72.94 448 GLY A O 1
ATOM 3583 N N . GLN A 1 449 ? 0.750 29.787 -9.070 1.00 77.81 449 GLN A N 1
ATOM 3584 C CA . GLN A 1 449 ? 0.848 29.223 -10.426 1.00 77.81 449 GLN A CA 1
ATOM 3585 C C . GLN A 1 449 ? 2.006 29.828 -11.234 1.00 77.81 449 GLN A C 1
ATOM 3587 O O . GLN A 1 449 ? 2.617 29.110 -12.025 1.00 77.81 449 GLN A O 1
ATOM 3592 N N . PHE A 1 450 ? 2.315 31.103 -11.001 1.00 85.12 450 PHE A N 1
ATOM 3593 C CA . PHE A 1 450 ? 3.364 31.866 -11.683 1.00 85.12 450 PHE A CA 1
ATOM 3594 C C . PHE A 1 450 ? 4.586 32.101 -10.783 1.00 85.12 450 PHE A C 1
ATOM 3596 O O . PHE A 1 450 ? 5.299 33.079 -10.952 1.00 85.12 450 PHE A O 1
ATOM 3603 N N . ALA A 1 451 ? 4.829 31.222 -9.804 1.00 86.12 451 ALA A N 1
ATOM 3604 C CA . ALA A 1 451 ? 6.024 31.290 -8.964 1.00 86.12 451 ALA A CA 1
ATOM 3605 C C . ALA A 1 451 ? 7.299 31.106 -9.805 1.00 86.12 451 ALA A C 1
ATOM 3607 O O . ALA A 1 451 ? 7.343 30.202 -10.646 1.00 86.12 451 ALA A O 1
ATOM 3608 N N . VAL A 1 452 ? 8.340 31.895 -9.530 1.00 87.12 452 VAL A N 1
ATOM 3609 C CA . VAL A 1 452 ? 9.591 31.929 -10.309 1.00 87.12 452 VAL A CA 1
ATOM 3610 C C . VAL A 1 452 ? 10.209 30.531 -10.478 1.00 87.12 452 VAL A C 1
ATOM 3612 O O . VAL A 1 452 ? 10.417 30.140 -11.625 1.00 87.12 452 VAL A O 1
ATOM 3615 N N . PRO A 1 453 ? 10.366 29.681 -9.436 1.00 85.88 453 PRO A N 1
ATOM 3616 C CA . PRO A 1 453 ? 10.939 28.339 -9.616 1.00 85.88 453 PRO A CA 1
ATOM 3617 C C . PRO A 1 453 ? 10.148 27.446 -10.585 1.00 85.88 453 PRO A C 1
ATOM 3619 O O . PRO A 1 453 ? 10.722 26.661 -11.336 1.00 85.88 453 PRO A O 1
ATOM 3622 N N . LYS A 1 454 ? 8.815 27.585 -10.606 1.00 85.44 454 LYS A N 1
ATOM 3623 C CA . LYS A 1 454 ? 7.947 26.829 -11.524 1.00 85.44 454 LYS A CA 1
ATOM 3624 C C . LYS A 1 454 ? 7.999 27.385 -12.940 1.00 85.44 454 LYS A C 1
ATOM 3626 O O . LYS A 1 454 ? 7.842 26.624 -13.892 1.00 85.44 454 LYS A O 1
ATOM 3631 N N . LEU A 1 455 ? 8.158 28.701 -13.082 1.00 89.00 455 LEU A N 1
ATOM 3632 C CA . LEU A 1 455 ? 8.315 29.350 -14.378 1.00 89.00 455 LEU A CA 1
ATOM 3633 C C . LEU A 1 455 ? 9.648 28.973 -15.017 1.00 89.00 455 LEU A C 1
ATOM 3635 O O . LEU A 1 455 ? 9.637 28.617 -16.188 1.00 89.00 455 LEU A O 1
ATOM 3639 N N . LEU A 1 456 ? 10.736 28.917 -14.247 1.00 89.12 456 LEU A N 1
ATOM 3640 C CA . LEU A 1 456 ? 12.036 28.433 -14.721 1.00 89.12 456 LEU A CA 1
ATOM 3641 C C . LEU A 1 456 ? 11.940 27.008 -15.286 1.00 89.12 456 LEU A C 1
ATOM 3643 O O . LEU A 1 456 ? 12.308 26.773 -16.435 1.00 89.12 456 LEU A O 1
ATOM 3647 N N . GLU A 1 457 ? 11.352 26.068 -14.532 1.00 85.81 457 GLU A N 1
ATOM 3648 C CA . GLU A 1 457 ? 11.139 24.688 -15.005 1.00 85.81 457 GLU A CA 1
ATOM 3649 C C . GLU A 1 457 ? 10.291 24.658 -16.290 1.00 85.81 457 GLU A C 1
ATOM 3651 O O . GLU A 1 457 ? 10.552 23.905 -17.233 1.00 85.81 457 GLU A O 1
ATOM 3656 N N . LYS A 1 458 ? 9.250 25.492 -16.342 1.00 87.88 458 LYS A N 1
ATOM 3657 C CA . LYS A 1 458 ? 8.283 25.495 -17.437 1.00 87.88 458 LYS A CA 1
ATOM 3658 C C . LYS A 1 458 ? 8.818 26.141 -18.710 1.00 87.88 458 LYS A C 1
ATOM 3660 O O . LYS A 1 458 ? 8.544 25.603 -19.779 1.00 87.88 458 LYS A O 1
ATOM 3665 N N . LEU A 1 459 ? 9.551 27.246 -18.604 1.00 88.12 459 LEU A N 1
ATOM 3666 C CA . LEU A 1 459 ? 10.182 27.938 -19.727 1.00 88.12 459 LEU A CA 1
ATOM 3667 C C . LEU A 1 459 ? 11.308 27.088 -20.319 1.00 88.12 459 LEU A C 1
ATOM 3669 O O . LEU A 1 459 ? 11.374 26.953 -21.536 1.00 88.12 459 LEU A O 1
ATOM 3673 N N . ALA A 1 460 ? 12.096 26.406 -19.479 1.00 85.25 460 ALA A N 1
ATOM 3674 C CA . ALA A 1 460 ? 13.142 25.491 -19.937 1.00 85.25 460 ALA A CA 1
ATOM 3675 C C . ALA A 1 460 ? 12.554 24.298 -20.707 1.00 85.25 460 ALA A C 1
ATOM 3677 O O . ALA A 1 460 ? 13.094 23.862 -21.721 1.00 85.25 460 ALA A O 1
ATOM 3678 N N . ARG A 1 461 ? 11.412 23.777 -20.240 1.00 83.56 461 ARG A N 1
ATOM 3679 C CA . ARG A 1 461 ? 10.726 22.635 -20.859 1.00 83.56 461 ARG A CA 1
ATOM 3680 C C . ARG A 1 461 ? 9.883 23.016 -22.079 1.00 83.56 461 ARG A C 1
ATOM 3682 O O . ARG A 1 461 ? 9.663 22.182 -22.955 1.00 83.56 461 ARG A O 1
ATOM 3689 N N . ARG A 1 462 ? 9.303 24.216 -22.095 1.00 86.50 462 ARG A N 1
ATOM 3690 C CA . ARG A 1 462 ? 8.361 24.694 -23.120 1.00 86.50 462 ARG A CA 1
ATOM 3691 C C . ARG A 1 462 ? 8.627 26.172 -23.414 1.00 86.50 462 ARG A C 1
ATOM 3693 O O . ARG A 1 462 ? 7.851 27.015 -22.966 1.00 86.50 462 ARG A O 1
ATOM 3700 N N . PRO A 1 463 ? 9.664 26.498 -24.197 1.00 86.69 463 PRO A N 1
ATOM 3701 C CA . PRO A 1 463 ? 10.057 27.889 -24.405 1.00 86.69 463 PRO A CA 1
ATOM 3702 C C . PRO A 1 463 ? 9.018 28.719 -25.180 1.00 86.69 463 PRO A C 1
ATOM 3704 O O . PRO A 1 463 ? 8.915 29.923 -24.977 1.00 86.69 463 PRO A O 1
ATOM 3707 N N . GLY A 1 464 ? 8.153 28.082 -25.981 1.00 86.06 464 GLY A N 1
ATOM 3708 C CA . GLY A 1 464 ? 7.007 28.741 -26.633 1.00 86.06 464 GLY A CA 1
ATOM 3709 C C . GLY A 1 464 ? 5.786 28.977 -25.733 1.00 86.06 464 GLY A C 1
ATOM 3710 O O . GLY A 1 464 ? 4.752 29.434 -26.206 1.00 86.06 464 GLY A O 1
ATOM 3711 N N . PHE A 1 465 ? 5.855 28.624 -24.446 1.00 86.81 465 PHE A N 1
ATOM 3712 C CA . PHE A 1 465 ? 4.732 28.752 -23.516 1.00 86.81 465 PHE A CA 1
ATOM 3713 C C . PHE A 1 465 ? 4.177 30.185 -23.363 1.00 86.81 465 PHE A C 1
ATOM 3715 O O . PHE A 1 465 ? 2.951 30.298 -23.335 1.00 86.81 465 PHE A O 1
ATOM 3722 N N . PRO A 1 466 ? 5.007 31.243 -23.260 1.00 90.44 466 PRO A N 1
ATOM 3723 C CA . PRO A 1 466 ? 4.527 32.610 -23.074 1.00 90.44 466 PRO A CA 1
ATOM 3724 C C . PRO A 1 466 ? 4.396 33.394 -24.389 1.00 90.44 466 PRO A C 1
ATOM 3726 O O . PRO A 1 466 ? 4.255 34.609 -24.357 1.00 90.44 466 PRO A O 1
ATOM 3729 N N . THR A 1 467 ? 4.496 32.752 -25.557 1.00 89.12 467 THR A N 1
ATOM 3730 C CA . THR A 1 467 ? 4.469 33.477 -26.836 1.00 89.12 467 THR A CA 1
ATOM 3731 C C . THR A 1 467 ? 3.129 34.191 -27.039 1.00 89.12 467 THR A C 1
ATOM 3733 O O . THR A 1 467 ? 2.066 33.591 -26.871 1.00 89.12 467 THR A O 1
ATOM 3736 N N . ASN A 1 468 ? 3.203 35.463 -27.435 1.00 89.00 468 ASN A N 1
ATOM 3737 C CA . ASN A 1 468 ? 2.104 36.421 -27.592 1.00 89.00 468 ASN A CA 1
ATOM 3738 C C . ASN A 1 468 ? 1.358 36.776 -26.301 1.00 89.00 468 ASN A C 1
ATOM 3740 O O . ASN A 1 468 ? 0.235 37.267 -26.362 1.00 89.00 468 ASN A O 1
ATOM 3744 N N . TRP A 1 469 ? 1.951 36.535 -25.134 1.00 92.19 469 TRP A N 1
ATOM 3745 C CA . TRP A 1 469 ? 1.361 36.985 -23.878 1.00 92.19 469 TRP A CA 1
ATOM 3746 C C . TRP A 1 469 ? 1.619 38.470 -23.669 1.00 92.19 469 TRP A C 1
ATOM 3748 O O . TRP A 1 469 ? 2.743 38.933 -23.880 1.00 92.19 469 TRP A O 1
ATOM 3758 N N . LYS A 1 470 ? 0.598 39.189 -23.197 1.00 89.88 470 LYS A N 1
ATOM 3759 C CA . LYS A 1 470 ? 0.776 40.551 -22.690 1.00 89.88 470 LYS A CA 1
ATOM 3760 C C . LYS A 1 470 ? 1.396 40.515 -21.302 1.00 89.88 470 LYS A C 1
ATOM 3762 O O . LYS A 1 470 ? 0.983 39.720 -20.454 1.00 89.88 470 LYS A O 1
ATOM 3767 N N . VAL A 1 471 ? 2.399 41.349 -21.086 1.00 90.88 471 VAL A N 1
ATOM 3768 C CA . VAL A 1 471 ? 3.187 41.402 -19.857 1.00 90.88 471 VAL A CA 1
ATOM 3769 C C . VAL A 1 471 ? 3.392 42.837 -19.409 1.00 90.88 471 VAL A C 1
ATOM 3771 O O . VAL A 1 471 ? 3.471 43.743 -20.231 1.00 90.88 471 VAL A O 1
ATOM 3774 N N . LEU A 1 472 ? 3.498 43.011 -18.094 1.00 89.19 472 LEU A N 1
ATOM 3775 C CA . LEU A 1 472 ? 3.806 44.284 -17.459 1.00 89.19 472 LEU A CA 1
ATOM 3776 C C . LEU A 1 472 ? 5.255 44.247 -16.971 1.00 89.19 472 LEU A C 1
ATOM 3778 O O . LEU A 1 472 ? 5.577 43.504 -16.032 1.00 89.19 472 LEU A O 1
ATOM 3782 N N . VAL A 1 473 ? 6.119 45.023 -17.620 1.00 88.81 473 VAL A N 1
ATOM 3783 C CA . VAL A 1 473 ? 7.566 45.030 -17.376 1.00 88.81 473 VAL A CA 1
ATOM 3784 C C . VAL A 1 473 ? 7.957 46.284 -16.590 1.00 88.81 473 VAL A C 1
ATOM 3786 O O . VAL A 1 473 ? 7.728 47.386 -17.086 1.00 88.81 473 VAL A O 1
ATOM 3789 N N . PRO A 1 474 ? 8.551 46.151 -15.392 1.00 85.75 474 PRO A N 1
ATOM 3790 C CA . PRO A 1 474 ? 9.151 47.280 -14.694 1.00 85.75 474 PRO A CA 1
ATOM 3791 C C . PRO A 1 474 ? 10.507 47.610 -15.332 1.00 85.75 474 PRO A C 1
ATOM 3793 O O . PRO A 1 474 ? 11.378 46.742 -15.402 1.00 85.75 474 PRO A O 1
ATOM 3796 N N . LEU A 1 475 ? 10.678 48.845 -15.798 1.00 83.56 475 LEU A N 1
ATOM 3797 C CA . LEU A 1 475 ? 11.938 49.368 -16.326 1.00 83.56 475 LEU A CA 1
ATOM 3798 C C . LEU A 1 475 ? 12.359 50.601 -15.524 1.00 83.56 475 LEU A C 1
ATOM 3800 O O . LEU A 1 475 ? 11.530 51.454 -15.195 1.00 83.56 475 LEU A O 1
ATOM 3804 N N . ASP A 1 476 ? 13.650 50.691 -15.227 1.00 81.19 476 ASP A N 1
ATOM 3805 C CA . ASP A 1 476 ? 14.248 51.828 -14.534 1.00 81.19 476 ASP A CA 1
ATOM 3806 C C . ASP A 1 476 ? 14.589 52.931 -15.544 1.00 81.19 476 ASP A C 1
ATOM 3808 O O . ASP A 1 476 ? 15.344 52.709 -16.490 1.00 81.19 476 ASP A O 1
ATOM 3812 N N . ILE A 1 477 ? 14.024 54.122 -15.346 1.00 76.06 477 ILE A N 1
ATOM 3813 C CA . ILE A 1 477 ? 14.271 55.311 -16.165 1.00 76.06 477 ILE A CA 1
ATOM 3814 C C . ILE A 1 477 ? 15.049 56.312 -15.327 1.00 76.06 477 ILE A C 1
ATOM 3816 O O . ILE A 1 477 ? 14.675 56.605 -14.191 1.00 76.06 477 ILE A O 1
ATOM 3820 N N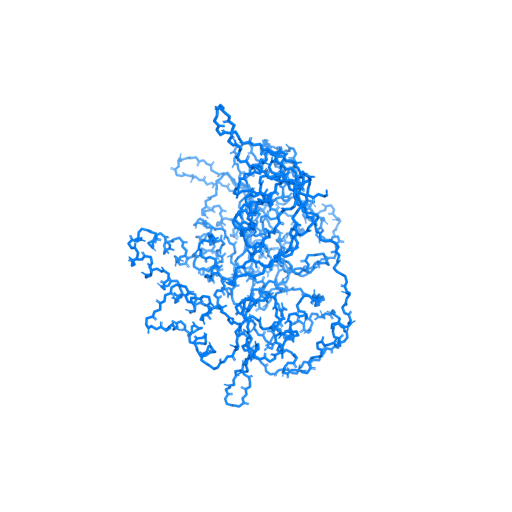 . ASN A 1 478 ? 16.136 56.829 -15.886 1.00 73.44 478 ASN A N 1
ATOM 3821 C CA . ASN A 1 478 ? 16.953 57.837 -15.231 1.00 73.44 478 ASN A CA 1
ATOM 3822 C C . ASN A 1 478 ? 16.474 59.225 -15.674 1.00 73.44 478 ASN A C 1
ATOM 3824 O O . ASN A 1 478 ? 16.700 59.603 -16.822 1.00 73.44 478 ASN A O 1
ATOM 3828 N N . ASP A 1 479 ? 15.802 59.941 -14.775 1.00 71.12 479 ASP A N 1
ATOM 3829 C CA . ASP A 1 479 ? 15.368 61.326 -14.980 1.00 71.12 479 ASP A CA 1
ATOM 3830 C C . ASP A 1 479 ? 16.279 62.266 -14.147 1.00 71.12 479 ASP A C 1
ATOM 3832 O O . ASP A 1 479 ? 17.060 61.802 -13.311 1.00 71.12 479 ASP A O 1
ATOM 3836 N N . ASP A 1 480 ? 16.193 63.589 -14.343 1.00 62.81 480 ASP A N 1
ATOM 3837 C CA . ASP A 1 480 ? 17.057 64.584 -13.665 1.00 62.81 480 ASP A CA 1
ATOM 3838 C C . ASP A 1 480 ? 16.971 64.549 -12.113 1.00 62.81 480 ASP A C 1
ATOM 3840 O O . ASP A 1 480 ? 17.876 65.033 -11.432 1.00 62.81 480 ASP A O 1
ATOM 3844 N N . ASP A 1 481 ? 15.929 63.916 -11.553 1.00 59.03 481 ASP A N 1
ATOM 3845 C CA . ASP A 1 481 ? 15.693 63.714 -10.111 1.00 59.03 481 ASP A CA 1
ATOM 3846 C C . ASP A 1 481 ? 16.132 62.321 -9.585 1.00 59.03 481 ASP A C 1
ATOM 3848 O O . ASP A 1 481 ? 15.917 61.992 -8.413 1.00 59.03 481 ASP A O 1
ATOM 3852 N N . GLY A 1 482 ? 16.755 61.485 -10.427 1.00 69.06 482 GLY A N 1
ATOM 3853 C CA . GLY A 1 482 ? 17.240 60.139 -10.096 1.00 69.06 482 GLY A CA 1
ATOM 3854 C C . GLY A 1 482 ? 16.509 58.998 -10.822 1.00 69.06 482 GLY A C 1
ATOM 3855 O O . GLY A 1 482 ? 15.723 59.204 -11.746 1.00 69.06 482 GLY A O 1
ATOM 3856 N N . ILE A 1 483 ? 16.781 57.756 -10.403 1.00 73.69 483 ILE A N 1
ATOM 3857 C CA . ILE A 1 483 ? 16.233 56.547 -11.040 1.00 73.69 483 ILE A CA 1
ATOM 3858 C C . ILE A 1 483 ? 14.789 56.309 -10.572 1.00 73.69 483 ILE A C 1
ATOM 3860 O O . ILE A 1 483 ? 14.545 56.080 -9.386 1.00 73.69 483 ILE A O 1
ATOM 3864 N N . THR A 1 484 ? 13.836 56.303 -11.508 1.00 72.75 484 THR A N 1
ATOM 3865 C CA . THR A 1 484 ? 12.427 55.963 -11.263 1.00 72.75 484 THR A CA 1
ATOM 3866 C C . THR A 1 484 ? 12.014 54.712 -12.040 1.00 72.75 484 THR A C 1
ATOM 3868 O O . THR A 1 484 ? 12.180 54.632 -13.254 1.00 72.75 484 THR A O 1
ATOM 3871 N N . THR A 1 485 ? 11.442 53.717 -11.356 1.00 79.81 485 THR A N 1
ATOM 3872 C CA . THR A 1 485 ? 10.918 52.504 -12.006 1.00 79.81 485 THR A CA 1
ATOM 3873 C C . THR A 1 485 ? 9.507 52.760 -12.540 1.00 79.81 485 THR A C 1
ATOM 3875 O O . THR A 1 485 ? 8.582 53.013 -11.761 1.00 79.81 485 THR A O 1
ATOM 3878 N N . LYS A 1 486 ? 9.307 52.664 -13.859 1.00 80.56 486 LYS A N 1
ATOM 3879 C CA . LYS A 1 486 ? 7.989 52.763 -14.515 1.00 80.56 486 LYS A CA 1
ATOM 3880 C C . LYS A 1 486 ? 7.613 51.422 -15.149 1.00 80.56 486 LYS A C 1
ATOM 3882 O O . LYS A 1 486 ? 8.471 50.648 -15.560 1.00 80.56 486 LYS A O 1
ATOM 3887 N N . ASN A 1 487 ? 6.316 51.123 -15.190 1.00 85.19 487 ASN A N 1
ATOM 3888 C CA . ASN A 1 487 ? 5.807 49.879 -15.767 1.00 85.19 487 ASN A CA 1
ATOM 3889 C C . ASN A 1 487 ? 5.358 50.100 -17.211 1.00 85.19 487 ASN A C 1
ATOM 3891 O O . ASN A 1 487 ? 4.585 51.021 -17.468 1.00 85.19 487 ASN A O 1
ATOM 3895 N N . PHE A 1 488 ? 5.781 49.214 -18.108 1.00 85.31 488 PHE A N 1
ATOM 3896 C CA . PHE A 1 488 ? 5.456 49.260 -19.529 1.00 85.31 488 PHE A CA 1
ATOM 3897 C C . PHE A 1 488 ? 4.695 48.015 -19.976 1.00 85.31 488 PHE A C 1
ATOM 3899 O O . PHE A 1 488 ? 4.990 46.895 -19.542 1.00 85.31 488 PHE A O 1
ATOM 3906 N N . ASP A 1 489 ? 3.736 48.222 -20.876 1.00 86.75 489 ASP A N 1
ATOM 3907 C CA . ASP A 1 489 ? 3.000 47.148 -21.532 1.00 86.75 489 ASP A CA 1
ATOM 3908 C C . ASP A 1 489 ? 3.833 46.563 -22.675 1.00 86.75 489 ASP A C 1
ATOM 3910 O O . ASP A 1 489 ? 4.235 47.267 -23.605 1.00 86.75 489 ASP A O 1
ATOM 3914 N N . GLY A 1 490 ? 4.068 45.254 -22.611 1.00 89.25 490 GLY A N 1
ATOM 3915 C CA . GLY A 1 490 ? 4.843 44.522 -23.601 1.00 89.25 490 GLY A CA 1
ATOM 3916 C C . GLY A 1 490 ? 4.151 43.253 -24.088 1.00 89.25 490 GLY A C 1
ATOM 3917 O O . GLY A 1 490 ? 3.300 42.675 -23.410 1.00 89.25 490 GLY A O 1
ATOM 3918 N N . ILE A 1 491 ? 4.542 42.783 -25.270 1.00 90.69 491 ILE A N 1
ATOM 3919 C CA . ILE A 1 491 ? 4.116 41.507 -25.848 1.00 90.69 491 ILE A CA 1
ATOM 3920 C C . ILE A 1 491 ? 5.333 40.603 -25.998 1.00 90.69 491 ILE A C 1
ATOM 3922 O O . ILE A 1 491 ? 6.292 40.927 -26.699 1.00 90.69 491 ILE A O 1
ATOM 3926 N N . VAL A 1 492 ? 5.278 39.426 -25.379 1.00 90.75 492 VAL A N 1
ATOM 3927 C CA . VAL A 1 492 ? 6.344 38.425 -25.495 1.00 90.75 492 VAL A CA 1
ATOM 3928 C C . VAL A 1 492 ? 6.340 37.828 -26.903 1.00 90.75 492 VAL A C 1
ATOM 3930 O O . VAL A 1 492 ? 5.375 37.182 -27.321 1.00 90.75 492 VAL A O 1
ATOM 3933 N N . ARG A 1 493 ? 7.433 37.995 -27.644 1.00 90.62 493 ARG A N 1
ATOM 3934 C CA . ARG A 1 493 ? 7.610 37.434 -28.988 1.00 90.62 493 ARG A CA 1
ATOM 3935 C C . ARG A 1 493 ? 8.119 35.985 -28.948 1.00 90.62 493 ARG A C 1
ATOM 393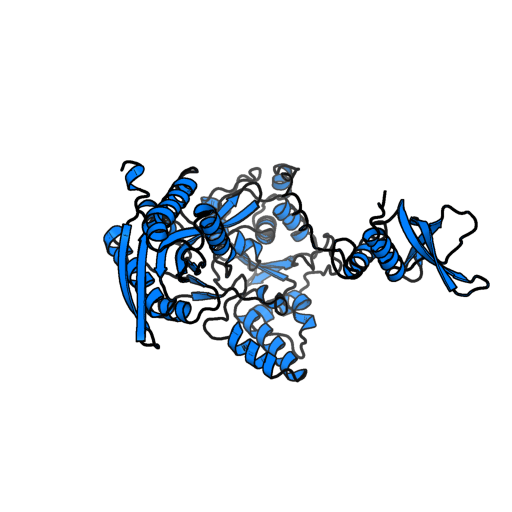7 O O . ARG A 1 493 ? 8.478 35.475 -27.881 1.00 90.62 493 ARG A O 1
ATOM 3944 N N . PRO A 1 494 ? 8.085 35.262 -30.086 1.00 87.75 494 PRO A N 1
ATOM 3945 C CA . PRO A 1 494 ? 8.638 33.916 -30.164 1.00 87.75 494 PRO A CA 1
ATOM 3946 C C . PRO A 1 494 ? 10.090 33.868 -29.679 1.00 87.75 494 PRO A C 1
ATOM 3948 O O . PRO A 1 494 ? 10.872 34.787 -29.915 1.00 87.75 494 PRO A O 1
ATOM 3951 N N . TRP A 1 495 ? 10.426 32.785 -28.987 1.00 89.12 495 TRP A N 1
ATOM 3952 C CA . TRP A 1 495 ? 11.765 32.560 -28.457 1.00 89.12 495 TRP A CA 1
ATOM 3953 C C . TRP A 1 495 ? 12.762 32.242 -29.572 1.00 89.12 495 TRP A C 1
ATOM 3955 O O . TRP A 1 495 ? 12.391 31.730 -30.631 1.00 89.12 495 TRP A O 1
ATOM 3965 N N . PHE A 1 496 ? 14.041 32.462 -29.293 1.00 87.69 496 PHE A N 1
ATOM 3966 C CA . PHE A 1 496 ? 15.148 31.992 -30.121 1.00 87.69 496 PHE A CA 1
ATOM 3967 C C . PHE A 1 496 ? 16.257 31.407 -29.239 1.00 87.69 496 PHE A C 1
ATOM 3969 O O . PHE A 1 496 ? 16.307 31.658 -28.034 1.00 87.69 496 PHE A O 1
ATOM 3976 N N . ALA A 1 497 ? 17.110 30.563 -29.821 1.00 86.56 497 ALA A N 1
ATOM 3977 C CA . ALA A 1 497 ? 18.230 29.951 -29.114 1.00 86.56 497 ALA A CA 1
ATOM 3978 C C . ALA A 1 497 ? 19.553 30.606 -29.518 1.00 86.56 497 ALA A C 1
ATOM 3980 O O . ALA A 1 497 ? 19.816 30.790 -30.706 1.00 86.56 497 ALA A O 1
ATOM 3981 N N . LYS A 1 498 ? 20.396 30.902 -28.528 1.00 83.31 498 LYS A N 1
ATOM 3982 C CA . LYS A 1 498 ? 21.775 31.374 -28.699 1.00 83.31 498 LYS A CA 1
ATOM 3983 C C . LYS A 1 498 ? 22.649 30.677 -27.655 1.00 83.31 498 LYS A C 1
ATOM 3985 O O . LYS A 1 498 ? 22.266 30.605 -26.492 1.00 83.31 498 LYS A O 1
ATOM 3990 N N . ASP A 1 499 ? 23.765 30.084 -28.079 1.00 78.94 499 ASP A N 1
ATOM 3991 C CA . ASP A 1 499 ? 24.726 29.389 -27.202 1.00 78.94 499 ASP A CA 1
ATOM 3992 C C . ASP A 1 499 ? 24.095 28.339 -26.259 1.00 78.94 499 ASP A C 1
ATOM 3994 O O . ASP A 1 499 ? 24.458 28.204 -25.091 1.00 78.94 499 ASP A O 1
ATOM 3998 N N . GLY A 1 500 ? 23.097 27.598 -26.758 1.00 74.56 500 GLY A N 1
ATOM 3999 C CA . GLY A 1 500 ? 22.392 26.564 -25.989 1.00 74.56 500 GLY A CA 1
ATOM 4000 C C . GLY A 1 500 ? 21.413 27.092 -24.930 1.00 74.56 500 GLY A C 1
ATOM 4001 O O . GLY A 1 500 ? 20.853 26.294 -24.178 1.00 74.56 500 GLY A O 1
ATOM 4002 N N . LYS A 1 501 ? 21.173 28.408 -24.875 1.00 80.75 501 LYS A N 1
ATOM 4003 C CA . LYS A 1 501 ? 20.200 29.063 -23.991 1.00 80.75 501 LYS A CA 1
ATOM 4004 C C . LYS A 1 501 ? 19.038 29.656 -24.791 1.00 80.75 501 LYS A C 1
ATOM 4006 O O . LYS A 1 501 ? 19.194 30.020 -25.957 1.00 80.75 501 LYS A O 1
ATOM 4011 N N . TYR A 1 502 ? 17.869 29.730 -24.158 1.00 87.56 502 TYR A N 1
ATOM 4012 C CA . TYR A 1 502 ? 16.666 30.335 -24.733 1.00 87.56 502 TYR A CA 1
ATOM 4013 C C . TYR A 1 502 ? 16.554 31.805 -24.329 1.00 87.56 502 TYR A C 1
ATOM 4015 O O . TYR A 1 502 ? 16.771 32.130 -23.162 1.00 87.56 502 TYR A O 1
ATOM 4023 N N . TYR A 1 503 ? 16.167 32.644 -25.288 1.00 90.75 503 TYR A N 1
ATOM 4024 C CA . TYR A 1 503 ? 15.954 34.078 -25.118 1.00 90.75 503 TYR A CA 1
ATOM 4025 C C . TYR A 1 503 ? 14.611 34.502 -25.713 1.00 90.75 503 TYR A C 1
ATOM 4027 O O . TYR A 1 503 ? 14.115 33.884 -26.663 1.00 90.75 503 TYR A O 1
ATOM 4035 N N . TRP A 1 504 ? 14.039 35.577 -25.174 1.00 93.12 504 TRP A N 1
ATOM 4036 C CA . TRP A 1 504 ? 12.769 36.145 -25.615 1.00 93.12 504 TRP A CA 1
ATOM 4037 C C . TRP A 1 504 ? 12.894 37.651 -25.805 1.00 93.12 504 TRP A C 1
ATOM 4039 O O . TRP A 1 504 ? 13.421 38.348 -24.946 1.00 93.12 504 TRP A O 1
ATOM 4049 N N . LYS A 1 505 ? 12.353 38.173 -26.908 1.00 90.81 505 LYS A N 1
ATOM 4050 C CA . LYS A 1 505 ? 12.174 39.620 -27.071 1.00 90.81 505 LYS A CA 1
ATOM 4051 C C . LYS A 1 505 ? 10.786 40.018 -26.568 1.00 90.81 505 LYS A C 1
ATOM 4053 O O . LYS A 1 505 ? 9.815 39.304 -26.830 1.00 90.81 505 LYS A O 1
ATOM 4058 N N . ILE A 1 506 ? 10.692 41.136 -25.857 1.00 89.25 506 ILE A N 1
ATOM 4059 C CA . ILE A 1 506 ? 9.419 41.765 -25.496 1.00 89.25 506 ILE A CA 1
ATOM 4060 C C . ILE A 1 506 ? 9.287 43.018 -26.355 1.00 89.25 506 ILE A C 1
ATOM 4062 O O . ILE A 1 506 ? 10.209 43.823 -26.415 1.00 89.25 506 ILE A O 1
ATOM 4066 N N . GLU A 1 507 ? 8.174 43.139 -27.069 1.00 87.19 507 GLU A N 1
ATOM 4067 C CA . GLU A 1 507 ? 7.870 44.314 -27.884 1.00 87.19 507 GLU A CA 1
ATOM 4068 C C . GLU A 1 507 ? 6.927 45.231 -27.115 1.00 87.19 507 GLU A C 1
ATOM 4070 O O . GLU A 1 507 ? 5.858 44.787 -26.694 1.00 87.19 507 GLU A O 1
ATOM 4075 N N . PHE A 1 508 ? 7.336 46.479 -26.916 1.00 86.00 508 PHE A N 1
ATOM 4076 C CA . PHE A 1 508 ? 6.573 47.478 -26.177 1.00 86.00 508 PHE A CA 1
ATOM 4077 C C . PHE A 1 508 ? 5.672 48.271 -27.120 1.00 86.00 508 PHE A C 1
ATOM 4079 O O . PHE A 1 508 ? 5.986 48.439 -28.297 1.00 86.00 508 PHE A O 1
ATOM 4086 N N . ALA A 1 509 ? 4.524 48.725 -26.613 1.00 69.31 509 ALA A N 1
ATOM 4087 C CA . ALA A 1 509 ? 3.569 49.499 -27.408 1.00 69.31 509 ALA A CA 1
ATOM 4088 C C . ALA A 1 509 ? 4.101 50.891 -27.812 1.00 69.31 509 ALA A C 1
ATOM 4090 O O . ALA A 1 509 ? 3.659 51.432 -28.826 1.00 69.31 509 ALA A O 1
ATOM 4091 N N . ASP A 1 510 ? 5.059 51.436 -27.056 1.00 62.69 510 ASP A N 1
ATOM 4092 C CA . ASP A 1 510 ? 5.741 52.694 -27.365 1.00 62.69 510 ASP A CA 1
ATOM 4093 C C . ASP A 1 510 ? 6.986 52.433 -28.228 1.00 62.69 510 ASP A C 1
ATOM 4095 O O . ASP A 1 510 ? 7.849 51.626 -27.880 1.00 62.69 510 ASP A O 1
ATOM 4099 N N . ALA A 1 511 ? 7.063 53.114 -29.375 1.00 52.50 511 ALA A N 1
ATOM 4100 C CA . ALA A 1 511 ? 7.925 52.748 -30.503 1.00 52.50 511 ALA A CA 1
ATOM 4101 C C . ALA A 1 511 ? 9.447 52.931 -30.298 1.00 52.50 511 ALA A C 1
ATOM 4103 O O . ALA A 1 511 ? 10.204 52.506 -31.166 1.00 52.50 511 ALA A O 1
ATOM 4104 N N . ASP A 1 512 ? 9.895 53.490 -29.167 1.00 61.31 512 ASP A N 1
ATOM 4105 C CA . ASP A 1 512 ? 11.309 53.826 -28.908 1.00 61.31 512 ASP A CA 1
ATOM 4106 C C . ASP A 1 512 ? 11.925 53.085 -27.698 1.00 61.31 512 ASP A C 1
ATOM 4108 O O . ASP A 1 512 ? 12.957 53.498 -27.169 1.00 61.31 512 ASP A O 1
ATOM 4112 N N . ILE A 1 513 ? 11.329 51.973 -27.244 1.00 68.44 513 ILE A N 1
ATOM 4113 C CA . ILE A 1 513 ? 11.906 51.123 -26.183 1.00 68.44 513 ILE A CA 1
ATOM 4114 C C . ILE A 1 513 ? 12.491 49.848 -26.803 1.00 68.44 513 ILE A C 1
ATOM 4116 O O . ILE A 1 513 ? 11.781 48.862 -27.017 1.00 68.44 513 ILE A O 1
ATOM 4120 N N . ASP A 1 514 ? 13.800 49.857 -27.070 1.00 68.81 514 ASP A N 1
ATOM 4121 C CA . ASP A 1 514 ? 14.558 48.658 -27.449 1.00 68.81 514 ASP A CA 1
ATOM 4122 C C . ASP A 1 514 ? 15.383 48.172 -26.253 1.00 68.81 514 ASP A C 1
ATOM 4124 O O . ASP A 1 514 ? 16.288 48.853 -25.773 1.00 68.81 514 ASP A O 1
ATOM 4128 N N . VAL A 1 515 ? 15.044 46.987 -25.751 1.00 76.12 515 VAL A N 1
ATOM 4129 C CA . VAL A 1 515 ? 15.757 46.306 -24.662 1.00 76.12 515 VAL A CA 1
ATOM 4130 C C . VAL A 1 515 ? 16.371 45.014 -25.169 1.00 76.12 515 VAL A C 1
ATOM 4132 O O . VAL A 1 515 ? 15.879 44.385 -26.115 1.00 76.12 515 VAL A O 1
ATOM 4135 N N . GLU A 1 516 ? 17.453 44.606 -24.508 1.00 83.19 516 GLU A N 1
ATOM 4136 C CA . GLU A 1 516 ? 18.101 43.338 -24.799 1.00 83.19 516 GLU A CA 1
ATOM 4137 C C . GLU A 1 516 ? 17.131 42.153 -24.621 1.00 83.19 516 GLU A C 1
ATOM 4139 O O . GLU A 1 516 ? 16.182 42.211 -23.832 1.00 83.19 516 GLU A O 1
ATOM 4144 N N . PRO A 1 517 ? 17.332 41.056 -25.372 1.00 87.81 517 PRO A N 1
ATOM 4145 C CA . PRO A 1 517 ? 16.531 39.853 -25.217 1.00 87.81 517 PRO A CA 1
ATOM 4146 C C . PRO A 1 517 ? 16.638 39.274 -23.805 1.00 87.81 517 PRO A C 1
ATOM 4148 O O . PRO A 1 517 ? 17.729 38.965 -23.335 1.00 87.81 517 PRO A O 1
ATOM 4151 N N . TYR A 1 518 ? 15.486 39.034 -23.191 1.00 90.38 518 TYR A N 1
ATOM 4152 C CA . TYR A 1 518 ? 15.356 38.497 -21.845 1.00 90.38 518 TYR A CA 1
ATOM 4153 C C . TYR A 1 518 ? 15.795 37.040 -21.809 1.00 90.38 518 TYR A C 1
ATOM 4155 O O . TYR A 1 518 ? 15.349 36.224 -22.630 1.00 90.38 518 TYR A O 1
ATOM 4163 N N . ASP A 1 519 ? 16.612 36.692 -20.825 1.00 90.62 519 ASP A N 1
ATOM 4164 C CA . ASP A 1 519 ? 16.916 35.308 -20.510 1.00 90.62 519 ASP A CA 1
ATOM 4165 C C . ASP A 1 519 ? 15.776 34.631 -19.722 1.00 90.62 519 ASP A C 1
ATOM 4167 O O . ASP A 1 519 ? 14.721 35.201 -19.418 1.00 90.62 519 ASP A O 1
ATOM 4171 N N . ILE A 1 520 ? 15.964 33.347 -19.416 1.00 90.12 520 ILE A N 1
ATOM 4172 C CA . ILE A 1 520 ? 14.954 32.541 -18.730 1.00 90.12 520 ILE A CA 1
ATOM 4173 C C . ILE A 1 520 ? 14.623 33.030 -17.312 1.00 90.12 520 ILE A C 1
ATOM 4175 O O . ILE A 1 520 ? 13.481 32.868 -16.871 1.00 90.12 520 ILE A O 1
ATOM 4179 N N . GLN A 1 521 ? 15.594 33.588 -16.587 1.00 90.62 521 GLN A N 1
ATOM 4180 C CA . GLN A 1 521 ? 15.387 34.122 -15.244 1.00 90.62 521 GLN A CA 1
ATOM 4181 C C . GLN A 1 521 ? 14.650 35.450 -15.315 1.00 90.62 521 GLN A C 1
ATOM 4183 O O . GLN A 1 521 ? 13.633 35.618 -14.638 1.00 90.62 521 GLN A O 1
ATOM 4188 N N . GLU A 1 522 ? 15.098 36.347 -16.182 1.00 91.81 522 GLU A N 1
ATOM 4189 C CA . GLU A 1 522 ? 14.511 37.673 -16.348 1.00 91.81 522 GLU A CA 1
ATOM 4190 C C . GLU A 1 522 ? 13.053 37.568 -16.810 1.00 91.81 522 GLU A C 1
ATOM 4192 O O . GLU A 1 522 ? 12.156 38.156 -16.198 1.00 91.81 522 GLU A O 1
ATOM 4197 N N . LEU A 1 523 ? 12.762 36.710 -17.795 1.00 92.88 523 LEU A N 1
ATOM 4198 C CA . LEU A 1 523 ? 11.388 36.480 -18.238 1.00 92.88 523 LEU A CA 1
ATOM 4199 C C . LEU A 1 523 ? 10.522 35.830 -17.148 1.00 92.88 523 LEU A C 1
ATOM 4201 O O . LEU A 1 523 ? 9.343 36.164 -17.007 1.00 92.88 523 LEU A O 1
ATOM 4205 N N . ALA A 1 524 ? 11.073 34.909 -16.351 1.00 91.69 524 ALA A N 1
ATOM 4206 C CA . ALA A 1 524 ? 10.338 34.322 -15.231 1.00 91.69 524 ALA A CA 1
ATOM 4207 C C . ALA A 1 524 ? 9.952 35.385 -14.188 1.00 91.69 524 ALA A C 1
ATOM 4209 O O . ALA A 1 524 ? 8.845 35.327 -13.641 1.00 91.69 524 ALA A O 1
ATOM 4210 N N . HIS A 1 525 ? 10.818 36.371 -13.947 1.00 91.62 525 HIS A N 1
ATOM 4211 C CA . HIS A 1 525 ? 10.522 37.506 -13.078 1.00 91.62 525 HIS A CA 1
ATOM 4212 C C . HIS A 1 525 ? 9.456 38.433 -13.671 1.00 91.62 525 HIS A C 1
ATOM 4214 O O . HIS A 1 525 ? 8.518 38.783 -12.953 1.00 91.62 525 HIS A O 1
ATOM 4220 N N . VAL A 1 526 ? 9.506 38.735 -14.971 1.00 91.06 526 VAL A N 1
ATOM 4221 C CA . VAL A 1 526 ? 8.478 39.533 -15.670 1.00 91.06 526 VAL A CA 1
ATOM 4222 C C . VAL A 1 526 ? 7.099 38.868 -15.608 1.00 91.06 526 VAL A C 1
ATOM 4224 O O . VAL A 1 526 ? 6.101 39.507 -15.265 1.00 91.06 526 VAL A O 1
ATOM 4227 N N . LEU A 1 527 ? 7.016 37.563 -15.879 1.00 91.69 527 LEU A N 1
ATOM 4228 C CA . LEU A 1 527 ? 5.756 36.815 -15.809 1.00 91.69 527 LEU A CA 1
ATOM 4229 C C . LEU A 1 527 ? 5.225 36.729 -14.371 1.00 91.69 527 LEU A C 1
ATOM 4231 O O . LEU A 1 527 ? 4.019 36.832 -14.143 1.00 91.69 527 LEU A O 1
ATOM 4235 N N . ASN A 1 528 ? 6.108 36.558 -13.385 1.00 91.44 528 ASN A N 1
ATOM 4236 C CA . ASN A 1 528 ? 5.714 36.591 -11.979 1.00 91.44 528 ASN A CA 1
ATOM 4237 C C . ASN A 1 528 ? 5.178 37.973 -11.579 1.00 91.44 528 ASN A C 1
ATOM 4239 O O . ASN A 1 528 ? 4.133 38.054 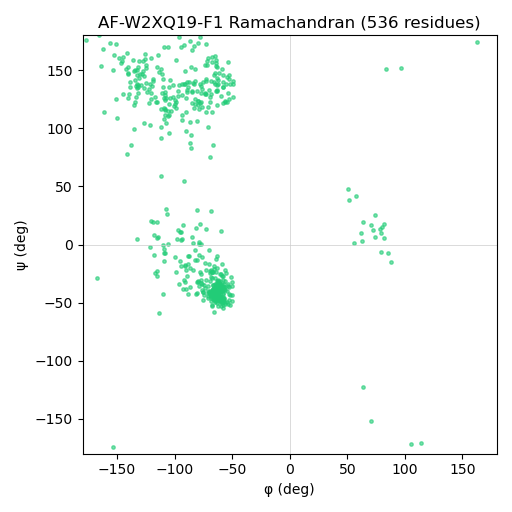-10.935 1.00 91.44 528 ASN A O 1
ATOM 4243 N N . HIS A 1 529 ? 5.869 39.040 -11.982 1.00 87.69 529 HIS A N 1
ATOM 4244 C CA . HIS A 1 529 ? 5.477 40.425 -11.746 1.00 87.69 529 HIS A CA 1
ATOM 4245 C C . HIS A 1 529 ? 4.091 40.710 -12.337 1.00 87.69 529 HIS A C 1
ATOM 4247 O O . HIS A 1 529 ? 3.166 41.042 -11.598 1.00 87.69 529 HIS A O 1
ATOM 4253 N N . THR A 1 530 ? 3.905 40.430 -13.628 1.00 87.81 530 THR A N 1
ATOM 4254 C CA . THR A 1 530 ? 2.628 40.581 -14.348 1.00 87.81 530 THR A CA 1
ATOM 4255 C C . THR A 1 530 ? 1.471 39.904 -13.599 1.00 87.81 530 THR A C 1
ATOM 4257 O O . THR A 1 530 ? 0.443 40.526 -13.327 1.00 87.81 530 THR A O 1
ATOM 4260 N N . ALA A 1 531 ? 1.655 38.647 -13.175 1.00 85.00 531 ALA A N 1
ATOM 4261 C CA . ALA A 1 531 ? 0.631 37.903 -12.442 1.00 85.00 531 ALA A CA 1
ATOM 4262 C C . ALA A 1 531 ? 0.325 38.493 -11.054 1.00 85.00 531 ALA A C 1
ATOM 4264 O O . ALA A 1 531 ? -0.832 38.507 -10.632 1.00 85.00 531 ALA A O 1
ATOM 4265 N N . ARG A 1 532 ? 1.344 38.973 -10.329 1.00 82.56 532 ARG A N 1
ATOM 4266 C CA . ARG A 1 532 ? 1.193 39.529 -8.973 1.00 82.56 532 ARG A CA 1
ATOM 4267 C C . ARG A 1 532 ? 0.442 40.856 -8.957 1.00 82.56 532 ARG A C 1
ATOM 4269 O O . ARG A 1 532 ? -0.274 41.116 -7.995 1.00 82.56 532 ARG A O 1
ATOM 4276 N N . PHE A 1 533 ? 0.566 41.646 -10.018 1.00 80.56 533 PHE A N 1
ATOM 4277 C CA . PHE A 1 533 ? -0.184 42.890 -10.200 1.00 80.56 533 PHE A CA 1
ATOM 4278 C C . PHE A 1 533 ? -1.577 42.672 -10.814 1.00 80.56 533 PHE A C 1
ATOM 4280 O O . PHE A 1 533 ? -2.284 43.633 -11.098 1.00 80.56 533 PHE A O 1
ATOM 4287 N N . GLY A 1 534 ? -2.003 41.413 -10.987 1.00 75.88 534 GLY A N 1
ATOM 4288 C CA . GLY A 1 534 ? -3.331 41.079 -11.503 1.00 75.88 534 GLY A CA 1
ATOM 4289 C C . GLY A 1 534 ? -3.514 41.393 -12.989 1.00 75.88 534 GLY A C 1
ATOM 4290 O O . GLY A 1 534 ? -4.650 41.434 -13.461 1.00 75.88 534 GLY A O 1
ATOM 4291 N N . TYR A 1 535 ? -2.419 41.599 -13.724 1.00 79.25 535 TYR A N 1
ATOM 4292 C CA . TYR A 1 535 ? -2.451 41.905 -15.146 1.00 79.25 535 TYR A CA 1
ATOM 4293 C C . TYR A 1 535 ? -2.723 40.627 -15.952 1.00 79.25 535 TYR A C 1
ATOM 4295 O O . TYR A 1 535 ? -2.118 39.575 -15.722 1.00 79.25 535 TYR A O 1
ATOM 4303 N N . ALA A 1 536 ? -3.683 40.688 -16.873 1.00 74.88 536 ALA A N 1
ATOM 4304 C CA . ALA A 1 536 ? -4.100 39.525 -17.646 1.00 74.88 536 ALA A CA 1
ATOM 4305 C C . ALA A 1 536 ? -3.134 39.265 -18.812 1.00 74.88 536 ALA A C 1
ATOM 4307 O O . ALA A 1 536 ? -2.859 40.157 -19.604 1.00 74.88 536 ALA A O 1
ATOM 4308 N N . PHE A 1 537 ? -2.695 38.014 -18.974 1.00 80.56 537 PHE A N 1
ATOM 4309 C CA . PHE A 1 537 ? -1.796 37.594 -20.063 1.00 80.56 537 PHE A CA 1
ATOM 4310 C C . PHE A 1 537 ? -2.455 37.527 -21.462 1.00 80.56 537 PHE A C 1
ATOM 4312 O O . PHE A 1 537 ? -1.896 36.889 -22.353 1.00 80.56 537 PHE A O 1
ATOM 4319 N N . VAL A 1 538 ? -3.656 38.100 -21.642 1.00 70.00 538 VAL A N 1
ATOM 4320 C CA . VAL A 1 538 ? -4.525 37.913 -22.827 1.00 70.00 538 VAL A CA 1
ATOM 4321 C C . VAL A 1 538 ? -4.359 39.022 -23.850 1.00 70.00 538 VAL A C 1
ATOM 4323 O O . VAL A 1 538 ? -4.511 40.209 -23.479 1.00 70.00 538 VAL A O 1
#

Sequence (538 aa):
LPSAYQDELIVLHTFQEKLSDDEVSLGVLFTSRRLFRNLLFARKGHRHHGIVVSVDGTYRLHHGGWTLVPFGTVGVIYDSRHGYSHRFFPIAYLFVRSETTKSYDELFKVIQNKCVDFLGWSLKVQFGTLDHADCVAAAFKMNWPNIVLLSFNVRNQVNCLQKSRCPGQFKALCTLVIENRIELGELDIAEWFKEEYLAADWKLWYYSASKAPGITPKQNPIEAHNRDIKRVVGPEINASTEVVLNSSLPRILSYFGSTRDSKGVPIIKPYSAGPVSIKAARTAMLLVGEGNYRKVERNSSVTGVLFNSRKYMIGDESVEATRVDESRAAIFRASLRGSLQRPEIVENMEPHYLSLHLVRVLTDLPFTHSWASPNWPETEVLRVCTKYHCDCKAFFVSGWLCSHILATLKLLDGFNLKVLLSSLPARKPPGRPRKVSKARQHDTPNTGQFAVPKLLEKLARRPGFPTNWKVLVPLDINDDDGITTKNFDGIVRPWFAKDGKYYWKIEFADADIDVEPYDIQELAHVLNHTARFGYAFV